Protein AF-0000000078263429 (afdb_homodimer)

Foldseek 3Di:
DDPPPPPPPPPPPPCPVPVDACWDDLDPVDPDTHHDDLQFFAQDPVSVLQHHFQLLAPDPPLPPPDPPPVQPDQQSVLSSVVQQVLCCLLPNDPDDPVNVPCVVPPLDHPHPRYPVVVVSVVVSVVVVVVPPPPDDDDDDPPDPPPPPPPPPPPPPPPPSPNPFPCPPVPDAFTKTFSDKDAFPDDNDPVNDTAQFIKTWIWTAGPPQKPSGIGTAIAGDPVTQAGPLRLWGKHFDKDKDWMWGQDPNNIDIDIDIGTHYIHIDHDPPGQCVCVVVVNDDDDDDHRPDPPPPD/DDPPPPPPPPPPPPCPVPVDQCWDDLDPVDPDTHHDDLQFFAQDPVSVLQHHFQLLAPDPPVPPPDPPPVQPDQQSVLSSVVQQVLCCLLPNDPDDPVNVPCPVPPLDHPHPRYPVVVVSVVVSVVVVVVPPPPDDDDDDPPPPPCPPPPPPPPPPPPPSPNPFPPPPVPDAFTKTFSDKDAFPDDNDPVNDTAQFIKTWIWTAGPPQKPSGIGTAIAGDPVTQAGPLRLWGKHFDKDKDWMWGQDPNNIDIDIDIGTHYIHIDHDPPGQCVCVVVVNDDDDDDHRPDPPPPD

Organism: Caenorhabditis remanei (NCBI:txid31234)

Secondary structure (DSSP, 8-state):
---------------------SEE-SSTTS---EE--TTTEESSHHHHHHH---TT---TTGGG----TT--SHHHHHHHHHHHHHHHHHTSS---GGGGT-----TT----SSHHHHHHHHHHHHHHHGGG-------------------------------B----TT--SEEEEEEEE-TTSB-STT-EEESS-EEEEEEEPPTTEES-EEEEEEE-TT--EEGGGTEEEEEEEEEEEEEEEETTEEEEEEEEEEEEEEEEEETT-TTHHHHHT--EEEEE--SS-----/---------------------SEE-SSTTS---EE--TTTEESSHHHHHHH---TT---TTGGG----TT--SHHHHHHHHHHHHHHHHHTSS---GGGGT-----TT----SSHHHHHHHHHHHHHHHTT--------------------------------B----TT--SEEEEEEEE-TTSB-STT-EEESS-EEEEEEEPPTTEES-EEEEEEE-TT--EEGGGTEEEEEEEEEEEEEEEETTEEEEEEEEEEEEEEEEEETT-TTHHHHHT--EEEEE--SS-----

Solvent-accessible surface area (backbone atoms only — not comparable to full-atom values): 33495 Å² total; per-residue (Å²): 137,84,81,77,77,74,76,73,74,75,71,72,73,71,72,69,69,69,50,63,37,48,47,43,60,54,38,87,84,42,75,37,29,47,26,34,32,51,50,43,35,16,70,42,71,68,50,34,63,73,43,47,63,47,68,66,52,49,49,87,70,66,66,61,62,69,84,54,74,83,46,73,49,67,44,48,46,36,38,46,50,54,47,52,52,50,33,33,70,38,64,80,37,80,77,51,78,74,57,69,68,65,64,62,73,71,81,73,63,68,25,76,73,35,70,72,50,42,53,51,45,54,55,56,53,55,63,60,61,67,62,66,72,69,73,87,77,78,81,80,73,73,82,75,74,77,72,77,70,76,74,72,75,72,75,73,72,74,67,82,69,50,53,61,66,64,76,55,85,84,50,84,49,46,41,35,49,74,49,69,47,56,45,67,38,63,50,40,93,85,44,37,15,38,42,34,25,31,25,25,27,44,28,40,39,52,89,48,35,39,56,21,34,36,54,27,20,28,44,30,82,89,46,45,48,12,52,18,50,59,22,34,43,40,65,37,56,40,70,47,79,34,28,36,48,60,90,83,46,59,40,80,42,67,45,75,42,39,60,32,56,35,52,25,32,40,75,82,30,90,55,38,42,21,47,74,38,68,13,48,76,53,74,42,69,43,68,62,80,72,67,84,118,137,83,81,75,78,75,76,75,74,73,72,73,72,70,71,70,68,68,51,62,37,47,48,44,61,53,38,86,86,44,75,38,28,46,27,34,30,51,51,42,36,16,68,42,72,68,50,33,65,73,43,47,65,47,68,66,51,48,49,85,72,64,65,63,59,70,81,55,73,84,46,74,49,66,42,49,45,36,38,45,50,54,49,52,53,51,32,34,70,39,64,78,36,79,78,51,77,73,58,68,69,65,64,64,74,71,80,73,62,69,26,76,75,36,69,72,49,41,53,51,46,53,56,56,53,56,65,61,62,68,64,66,75,69,73,88,78,77,78,80,74,74,82,70,74,78,72,78,71,75,75,73,76,74,75,74,73,77,67,80,67,49,51,61,65,65,76,53,86,84,51,86,49,46,41,34,49,73,50,70,48,56,45,66,38,62,51,40,93,86,44,37,15,38,42,34,24,30,26,24,26,42,29,40,40,53,89,47,34,39,57,22,33,36,55,25,20,30,45,30,83,90,47,44,48,14,51,18,50,58,25,36,42,40,66,38,57,42,69,45,79,34,28,35,48,59,92,82,45,58,41,79,41,68,44,76,42,39,61,33,55,37,55,25,34,40,74,83,30,90,57,38,41,21,49,74,40,67,13,49,76,53,75,43,71,41,68,60,80,73,68,85,120

pLDDT: mean 70.98, std 24.49, range [23.48, 98.0]

Radius of gyration: 29.65 Å; Cα contacts (8 Å, |Δi|>4): 1049; chains: 2; bounding box: 100×101×80 Å

Structure (mmCIF, N/CA/C/O backbone):
data_AF-0000000078263429-model_v1
#
loop_
_entity.id
_entity.type
_entity.pdbx_description
1 polymer 'Uncharacterized protein'
#
loop_
_atom_site.group_PDB
_atom_site.id
_atom_site.type_symbol
_atom_site.label_atom_id
_atom_site.label_alt_id
_atom_site.label_comp_id
_atom_site.label_asym_id
_atom_site.label_entity_id
_atom_site.label_seq_id
_atom_site.pdbx_PDB_ins_code
_atom_site.Cartn_x
_atom_site.Cartn_y
_atom_site.Cartn_z
_atom_site.occupancy
_atom_site.B_iso_or_equiv
_atom_site.auth_seq_id
_atom_site.auth_comp_id
_atom_site.auth_asym_id
_atom_site.auth_atom_id
_atom_site.pdbx_PDB_model_num
ATOM 1 N N . MET A 1 1 ? -44.812 -52.688 -12.609 1 31.73 1 MET A N 1
ATOM 2 C CA . MET A 1 1 ? -44.25 -51.562 -11.859 1 31.73 1 MET A CA 1
ATOM 3 C C . MET A 1 1 ? -42.719 -51.531 -11.992 1 31.73 1 MET A C 1
ATOM 5 O O . MET A 1 1 ? -42.031 -52.375 -11.453 1 31.73 1 MET A O 1
ATOM 9 N N . LYS A 1 2 ? -42.156 -51.156 -13.195 1 41.81 2 LYS A N 1
ATOM 10 C CA . LYS A 1 2 ? -40.781 -51.094 -13.688 1 41.81 2 LYS A CA 1
ATOM 11 C C . LYS A 1 2 ? -39.969 -50.031 -12.93 1 41.81 2 LYS A C 1
ATOM 13 O O . LYS A 1 2 ? -40.344 -48.875 -12.883 1 41.81 2 LYS A O 1
ATOM 18 N N . PHE A 1 3 ? -39.219 -50.531 -11.883 1 39.03 3 PHE A N 1
ATOM 19 C CA . PHE A 1 3 ? -38.312 -49.75 -11.062 1 39.03 3 PHE A CA 1
ATOM 20 C C . PHE A 1 3 ? -37.188 -49.125 -11.922 1 39.03 3 PHE A C 1
ATOM 22 O O . PHE A 1 3 ? -36.438 -49.844 -12.562 1 39.03 3 PHE A O 1
ATOM 29 N N . ILE A 1 4 ? -37.438 -48.031 -12.531 1 36.62 4 ILE A N 1
ATOM 30 C CA . ILE A 1 4 ? -36.406 -47.25 -13.195 1 36.62 4 ILE A CA 1
ATOM 31 C C . ILE A 1 4 ? -35.344 -46.844 -12.172 1 36.62 4 ILE A C 1
ATOM 33 O O . ILE A 1 4 ? -35.656 -46.094 -11.227 1 36.62 4 ILE A O 1
ATOM 37 N N . PHE A 1 5 ? -34.312 -47.719 -11.992 1 35.38 5 PHE A N 1
ATOM 38 C CA . PHE A 1 5 ? -33.094 -47.375 -11.281 1 35.38 5 PHE A CA 1
ATOM 39 C C . PHE A 1 5 ? -32.438 -46.156 -11.898 1 35.38 5 PHE A C 1
ATOM 41 O O . PHE A 1 5 ? -31.969 -46.188 -13.039 1 35.38 5 PHE A O 1
ATOM 48 N N . ILE A 1 6 ? -32.906 -45.031 -11.586 1 33.25 6 ILE A N 1
ATOM 49 C CA . ILE A 1 6 ? -32.188 -43.812 -11.898 1 33.25 6 ILE A CA 1
ATOM 50 C C . ILE A 1 6 ? -30.797 -43.844 -11.25 1 33.25 6 ILE A C 1
ATOM 52 O O . ILE A 1 6 ? -30.672 -43.875 -10.023 1 33.25 6 ILE A O 1
ATOM 56 N N . LEU A 1 7 ? -29.859 -44.5 -11.922 1 28.28 7 LEU A N 1
ATOM 57 C CA . LEU A 1 7 ? -28.453 -44.344 -11.594 1 28.28 7 LEU A CA 1
ATOM 58 C C . LEU A 1 7 ? -28.062 -42.875 -11.523 1 28.28 7 LEU A C 1
ATOM 60 O O . LEU A 1 7 ? -28.078 -42.188 -12.539 1 28.28 7 LEU A O 1
ATOM 64 N N . VAL A 1 8 ? -28.359 -42.25 -10.445 1 30.09 8 VAL A N 1
ATOM 65 C CA . VAL A 1 8 ? -27.75 -40.938 -10.164 1 30.09 8 VAL A CA 1
ATOM 66 C C . VAL A 1 8 ? -26.234 -41.062 -10.195 1 30.09 8 VAL A C 1
ATOM 68 O O . VAL A 1 8 ? -25.641 -41.75 -9.352 1 30.09 8 VAL A O 1
ATOM 71 N N . LEU A 1 9 ? -25.656 -41.094 -11.328 1 27.08 9 LEU A N 1
ATOM 72 C CA . LEU A 1 9 ? -24.219 -40.875 -11.43 1 27.08 9 LEU A CA 1
ATOM 73 C C . LEU A 1 9 ? -23.812 -39.594 -10.695 1 27.08 9 LEU A C 1
ATOM 75 O O . LEU A 1 9 ? -24.203 -38.5 -11.086 1 27.08 9 LEU A O 1
ATOM 79 N N . PHE A 1 10 ? -23.625 -39.75 -9.414 1 29.55 10 PHE A N 1
ATOM 80 C CA . PHE A 1 10 ? -22.859 -38.75 -8.695 1 29.55 10 PHE A CA 1
ATOM 81 C C . PHE A 1 10 ? -21.5 -38.531 -9.344 1 29.55 10 PHE A C 1
ATOM 83 O O . PHE A 1 10 ? -20.609 -39.375 -9.219 1 29.55 10 PHE A O 1
ATOM 90 N N . GLY A 1 11 ? -21.469 -37.969 -10.492 1 27.34 11 GLY A N 1
ATOM 91 C CA . GLY A 1 11 ? -20.172 -37.469 -10.93 1 27.34 11 GLY A CA 1
ATOM 92 C C . GLY A 1 11 ? -19.422 -36.719 -9.844 1 27.34 11 GLY A C 1
ATOM 93 O O . GLY A 1 11 ? -19.922 -35.75 -9.289 1 27.34 11 GLY A O 1
ATOM 94 N N . HIS A 1 12 ? -18.656 -37.5 -9.141 1 26.88 12 HIS A N 1
ATOM 95 C CA . HIS A 1 12 ? -17.594 -36.906 -8.336 1 26.88 12 HIS A CA 1
ATOM 96 C C . HIS A 1 12 ? -16.859 -35.812 -9.109 1 26.88 12 HIS A C 1
ATOM 98 O O . HIS A 1 12 ? -16.219 -36.094 -10.133 1 26.88 12 HIS A O 1
ATOM 104 N N . ILE A 1 13 ? -17.516 -34.75 -9.273 1 28.78 13 ILE A N 1
ATOM 105 C CA . ILE A 1 13 ? -16.625 -33.625 -9.578 1 28.78 13 ILE A CA 1
ATOM 106 C C . ILE A 1 13 ? -15.406 -33.688 -8.648 1 28.78 13 ILE A C 1
ATOM 108 O O . ILE A 1 13 ? -15.539 -33.5 -7.434 1 28.78 13 ILE A O 1
ATOM 112 N N . ASN A 1 14 ? -14.531 -34.625 -8.906 1 25.92 14 ASN A N 1
ATOM 113 C CA . ASN A 1 14 ? -13.188 -34.5 -8.344 1 25.92 14 ASN A CA 1
ATOM 114 C C . ASN A 1 14 ? -12.719 -33.031 -8.312 1 25.92 14 ASN A C 1
ATOM 116 O O . ASN A 1 14 ? -12.594 -32.406 -9.359 1 25.92 14 ASN A O 1
ATOM 120 N N . PHE A 1 15 ? -13.258 -32.375 -7.398 1 26.84 15 PHE A N 1
ATOM 121 C CA . PHE A 1 15 ? -12.484 -31.203 -7.004 1 26.84 15 PHE A CA 1
ATOM 122 C C . PHE A 1 15 ? -11 -31.547 -6.906 1 26.84 15 PHE A C 1
ATOM 124 O O . PHE A 1 15 ? -10.547 -32.062 -5.887 1 26.84 15 PHE A O 1
ATOM 131 N N . SER A 1 16 ? -10.469 -32.25 -7.836 1 31.38 16 SER A N 1
ATOM 132 C CA . SER A 1 16 ? -9.008 -32.156 -7.781 1 31.38 16 SER A CA 1
ATOM 133 C C . SER A 1 16 ? -8.562 -30.734 -7.43 1 31.38 16 SER A C 1
ATOM 135 O O . SER A 1 16 ? -8.742 -29.812 -8.219 1 31.38 16 SER A O 1
ATOM 137 N N . GLY A 1 17 ? -8.766 -30.344 -6.293 1 31.81 17 GLY A N 1
ATOM 138 C CA . GLY A 1 17 ? -8.266 -29.109 -5.699 1 31.81 17 GLY A CA 1
ATOM 139 C C . GLY A 1 17 ? -6.895 -28.703 -6.211 1 31.81 17 GLY A C 1
ATOM 140 O O . GLY A 1 17 ? -5.879 -28.984 -5.57 1 31.81 17 GLY A O 1
ATOM 141 N N . SER A 1 18 ? -6.488 -29.031 -7.344 1 35.44 18 SER A N 1
ATOM 142 C CA . SER A 1 18 ? -5.285 -28.391 -7.863 1 35.44 18 SER A CA 1
ATOM 143 C C . SER A 1 18 ? -5.211 -26.922 -7.422 1 35.44 18 SER A C 1
ATOM 145 O O . SER A 1 18 ? -6.02 -26.109 -7.852 1 35.44 18 SER A O 1
ATOM 147 N N . GLN A 1 19 ? -5.055 -26.672 -6.191 1 40.69 19 GLN A N 1
ATOM 148 C CA . GLN A 1 19 ? -4.918 -25.344 -5.625 1 40.69 19 GLN A CA 1
ATOM 149 C C . GLN A 1 19 ? -3.947 -24.5 -6.441 1 40.69 19 GLN A C 1
ATOM 151 O O . GLN A 1 19 ? -2.754 -24.797 -6.5 1 40.69 19 GLN A O 1
ATOM 156 N N . THR A 1 20 ? -4.254 -24.094 -7.656 1 47.69 20 THR A N 1
ATOM 157 C CA . THR A 1 20 ? -3.703 -23.297 -8.75 1 47.69 20 THR A CA 1
ATOM 158 C C . THR A 1 20 ? -3.092 -22 -8.227 1 47.69 20 THR A C 1
ATOM 160 O O . THR A 1 20 ? -3.48 -21.516 -7.168 1 47.69 20 THR A O 1
ATOM 163 N N . CYS A 1 21 ? -1.821 -21.875 -8.523 1 60.69 21 CYS A N 1
ATOM 164 C CA . CYS A 1 21 ? -1.066 -20.656 -8.266 1 60.69 21 CYS A CA 1
ATOM 165 C C . CYS A 1 21 ? -1.928 -19.422 -8.508 1 60.69 21 CYS A C 1
ATOM 167 O O . CYS A 1 21 ? -2.752 -19.391 -9.422 1 60.69 21 CYS A O 1
ATOM 169 N N . GLN A 1 22 ? -2.039 -18.594 -7.43 1 65.94 22 GLN A N 1
ATOM 170 C CA . GLN A 1 22 ? -2.66 -17.297 -7.668 1 65.94 22 GLN A CA 1
ATOM 171 C C . GLN A 1 22 ? -1.969 -16.562 -8.812 1 65.94 22 GLN A C 1
ATOM 173 O O . GLN A 1 22 ? -1.09 -15.727 -8.578 1 65.94 22 GLN A O 1
ATOM 178 N N . CYS A 1 23 ? -2.127 -17.094 -9.977 1 72.62 23 CYS A N 1
ATOM 179 C CA . CYS A 1 23 ? -1.541 -16.516 -11.172 1 72.62 23 CYS A CA 1
ATOM 180 C C . CYS A 1 23 ? -2.543 -16.5 -12.32 1 72.62 23 CYS A C 1
ATOM 182 O O . CYS A 1 23 ? -3.521 -17.25 -12.305 1 72.62 23 CYS A O 1
ATOM 184 N N . ILE A 1 24 ? -2.381 -15.453 -13.102 1 69.06 24 ILE A N 1
ATOM 185 C CA . ILE A 1 24 ? -3.189 -15.352 -14.312 1 69.06 24 ILE A CA 1
ATOM 186 C C . ILE A 1 24 ? -2.332 -15.68 -15.531 1 69.06 24 ILE A C 1
ATOM 188 O O . ILE A 1 24 ? -1.169 -15.273 -15.609 1 69.06 24 ILE A O 1
ATOM 192 N N . GLN A 1 25 ? -2.885 -16.531 -16.344 1 64.88 25 GLN A N 1
ATOM 193 C CA . GLN A 1 25 ? -2.184 -16.844 -17.578 1 64.88 25 GLN A CA 1
ATOM 194 C C . GLN A 1 25 ? -2.613 -15.914 -18.703 1 64.88 25 GLN A C 1
ATOM 196 O O . GLN A 1 25 ? -3.736 -16 -19.203 1 64.88 25 GLN A O 1
ATOM 201 N N . PRO A 1 26 ? -1.778 -14.805 -18.969 1 56.28 26 PRO A N 1
ATOM 202 C CA . PRO A 1 26 ? -2.201 -13.883 -20.016 1 56.28 26 PRO A CA 1
ATOM 203 C C . PRO A 1 26 ? -2.42 -14.578 -21.359 1 56.28 26 PRO A C 1
ATOM 205 O O . PRO A 1 26 ? -3.389 -14.281 -22.062 1 56.28 26 PRO A O 1
ATOM 208 N N . ASP A 1 27 ? -1.404 -15.336 -21.797 1 55.38 27 ASP A N 1
ATOM 209 C CA . ASP A 1 27 ? -1.542 -16.109 -23.016 1 55.38 27 ASP A CA 1
ATOM 210 C C . ASP A 1 27 ? -1.496 -17.609 -22.734 1 55.38 27 ASP A C 1
ATOM 212 O O . ASP A 1 27 ? -0.5 -18.109 -22.203 1 55.38 27 ASP A O 1
ATOM 216 N N . PRO A 1 28 ? -2.736 -18.203 -22.859 1 52.91 28 PRO A N 1
ATOM 217 C CA . PRO A 1 28 ? -2.756 -19.656 -22.609 1 52.91 28 PRO A CA 1
ATOM 218 C C . PRO A 1 28 ? -1.583 -20.375 -23.25 1 52.91 28 PRO A C 1
ATOM 220 O O . PRO A 1 28 ? -1.162 -21.438 -22.781 1 52.91 28 PRO A O 1
ATOM 223 N N . SER A 1 29 ? -1.229 -19.766 -24.344 1 51.59 29 SER A N 1
ATOM 224 C CA . SER A 1 29 ? -0.158 -20.438 -25.078 1 51.59 29 SER A CA 1
ATOM 225 C C . SER A 1 29 ? 1.203 -20.141 -24.453 1 51.59 29 SER A C 1
ATOM 227 O O . SER A 1 29 ? 2.164 -20.891 -24.656 1 51.59 29 SER A O 1
ATOM 229 N N . ALA A 1 30 ? 1.147 -18.969 -23.766 1 52.75 30 ALA A N 1
ATOM 230 C CA . ALA A 1 30 ? 2.449 -18.562 -23.25 1 52.75 30 ALA A CA 1
ATOM 231 C C . ALA A 1 30 ? 2.639 -19.031 -21.812 1 52.75 30 ALA A C 1
ATOM 233 O O . ALA A 1 30 ? 1.669 -19.141 -21.062 1 52.75 30 ALA A O 1
ATOM 234 N N . PHE A 1 31 ? 3.582 -19.766 -21.547 1 50.19 31 PHE A N 1
ATOM 235 C CA . PHE A 1 31 ? 3.941 -20.328 -20.25 1 50.19 31 PHE A CA 1
ATOM 236 C C . PHE A 1 31 ? 4.16 -19.234 -19.219 1 50.19 31 PHE A C 1
ATOM 238 O O . PHE A 1 31 ? 4.57 -19.5 -18.094 1 50.19 31 PHE A O 1
ATOM 245 N N . ASN A 1 32 ? 3.705 -17.953 -19.719 1 60.03 32 ASN A N 1
ATOM 246 C CA . ASN A 1 32 ? 4.031 -16.906 -18.75 1 60.03 32 ASN A CA 1
ATOM 247 C C . ASN A 1 32 ? 2.848 -16.609 -17.828 1 60.03 32 ASN A C 1
ATOM 249 O O . ASN A 1 32 ? 1.713 -16.484 -18.297 1 60.03 32 ASN A O 1
ATOM 253 N N . CYS A 1 33 ? 3.025 -16.953 -16.531 1 71.5 33 CYS A N 1
ATOM 254 C CA . CYS A 1 33 ? 1.982 -16.641 -15.562 1 71.5 33 CYS A CA 1
ATOM 255 C C . CYS A 1 33 ? 2.291 -15.344 -14.828 1 71.5 33 CYS A C 1
ATOM 257 O O . CYS A 1 33 ? 3.457 -15.031 -14.578 1 71.5 33 CYS A O 1
ATOM 259 N N . LEU A 1 34 ? 1.211 -14.586 -14.773 1 78.38 34 LEU A N 1
ATOM 260 C CA . LEU A 1 34 ? 1.306 -13.344 -14.008 1 78.38 34 LEU A CA 1
ATOM 261 C C . LEU A 1 34 ? 0.827 -13.547 -12.578 1 78.38 34 LEU A C 1
ATOM 263 O O . LEU A 1 34 ? -0.367 -13.75 -12.344 1 78.38 34 LEU A O 1
ATOM 267 N N . GLY A 1 35 ? 1.809 -13.602 -11.742 1 82.5 35 GLY A N 1
ATOM 268 C CA . GLY A 1 35 ? 1.459 -13.742 -10.336 1 82.5 35 GLY A CA 1
ATOM 269 C C . GLY A 1 35 ? 0.876 -12.477 -9.734 1 82.5 35 GLY A C 1
ATOM 270 O O . GLY A 1 35 ? 1.1 -11.375 -10.25 1 82.5 35 GLY A O 1
ATOM 271 N N . TYR A 1 36 ? 0.021 -12.68 -8.734 1 88 36 TYR A N 1
ATOM 272 C CA . TYR A 1 36 ? -0.507 -11.539 -8 1 88 36 TYR A CA 1
ATOM 273 C C . TYR A 1 36 ? -0.589 -11.844 -6.508 1 88 36 TYR A C 1
ATOM 275 O O . TYR A 1 36 ? -0.546 -13.008 -6.102 1 88 36 TYR A O 1
ATOM 283 N N . ASP A 1 37 ? -0.573 -10.781 -5.719 1 90.19 37 ASP A N 1
ATOM 284 C CA . ASP A 1 37 ? -0.702 -10.883 -4.27 1 90.19 37 ASP A CA 1
ATOM 285 C C . ASP A 1 37 ? -2.152 -11.133 -3.863 1 90.19 37 ASP A C 1
ATOM 287 O O . ASP A 1 37 ? -3.006 -10.258 -4.016 1 90.19 37 ASP A O 1
ATOM 291 N N . SER A 1 38 ? -2.371 -12.234 -3.211 1 89.06 38 SER A N 1
ATOM 292 C CA . SER A 1 38 ? -3.73 -12.648 -2.879 1 89.06 38 SER A CA 1
ATOM 293 C C . SER A 1 38 ? -4.352 -11.719 -1.844 1 89.06 38 SER A C 1
ATOM 295 O O . SER A 1 38 ? -5.57 -11.719 -1.656 1 89.06 38 SER A O 1
ATOM 297 N N . LYS A 1 39 ? -3.555 -10.984 -1.2 1 92.25 39 LYS A N 1
ATOM 298 C CA . LYS A 1 39 ? -4.098 -10.055 -0.214 1 92.25 39 LYS A CA 1
ATOM 299 C C . LYS A 1 39 ? -4.633 -8.789 -0.884 1 92.25 39 LYS A C 1
ATOM 301 O O . LYS A 1 39 ? -5.395 -8.031 -0.278 1 92.25 39 LYS A O 1
ATOM 306 N N . LEU A 1 40 ? -4.203 -8.578 -2.139 1 95.38 40 LEU A N 1
ATOM 307 C CA . LEU A 1 40 ? -4.531 -7.316 -2.791 1 95.38 40 LEU A CA 1
ATOM 308 C C . LEU A 1 40 ? -5.332 -7.559 -4.066 1 95.38 40 LEU A C 1
ATOM 310 O O . LEU A 1 40 ? -5.977 -6.641 -4.582 1 95.38 40 LEU A O 1
ATOM 314 N N . GLN A 1 41 ? -5.164 -8.766 -4.605 1 94.31 41 GLN A N 1
ATOM 315 C CA . GLN A 1 41 ? -5.852 -9.102 -5.844 1 94.31 41 GLN A CA 1
ATOM 316 C C . GLN A 1 41 ? -6.477 -10.492 -5.762 1 94.31 41 GLN A C 1
ATOM 318 O O . GLN A 1 41 ? -5.98 -11.359 -5.043 1 94.31 41 GLN A O 1
ATOM 323 N N . ALA A 1 42 ? -7.637 -10.609 -6.461 1 93 42 ALA A N 1
ATOM 324 C CA . ALA A 1 42 ? -8.32 -11.906 -6.523 1 93 42 ALA A CA 1
ATOM 325 C C . ALA A 1 42 ? -9.023 -12.086 -7.859 1 93 42 ALA A C 1
ATOM 327 O O . ALA A 1 42 ? -9.625 -11.148 -8.391 1 93 42 ALA A O 1
ATOM 328 N N . ASP A 1 43 ? -8.977 -13.32 -8.352 1 91.94 43 ASP A N 1
ATOM 329 C CA . ASP A 1 43 ? -9.578 -13.602 -9.648 1 91.94 43 ASP A CA 1
ATOM 330 C C . ASP A 1 43 ? -11.086 -13.789 -9.523 1 91.94 43 ASP A C 1
ATOM 332 O O . ASP A 1 43 ? -11.836 -13.508 -10.461 1 91.94 43 ASP A O 1
ATOM 336 N N . THR A 1 44 ? -11.492 -14.281 -8.391 1 92 44 THR A N 1
ATOM 337 C CA . THR A 1 44 ? -12.906 -14.516 -8.141 1 92 44 THR A CA 1
ATOM 338 C C . THR A 1 44 ? -13.336 -13.883 -6.82 1 92 44 THR A C 1
ATOM 340 O O . THR A 1 44 ? -12.5 -13.586 -5.965 1 92 44 THR A O 1
ATOM 343 N N . ILE A 1 45 ? -14.648 -13.766 -6.719 1 93.5 45 ILE A N 1
ATOM 344 C CA . ILE A 1 45 ? -15.188 -13.164 -5.504 1 93.5 45 ILE A CA 1
ATOM 345 C C . ILE A 1 45 ? -14.93 -14.086 -4.312 1 93.5 45 ILE A C 1
ATOM 347 O O . ILE A 1 45 ? -14.664 -13.617 -3.203 1 93.5 45 ILE A O 1
ATOM 351 N N . ASP A 1 46 ? -14.984 -15.406 -4.512 1 90.75 46 ASP A N 1
ATOM 352 C CA . ASP A 1 46 ? -14.727 -16.359 -3.438 1 90.75 46 ASP A CA 1
ATOM 353 C C . ASP A 1 46 ? -13.273 -16.281 -2.965 1 90.75 46 ASP A C 1
ATOM 355 O O . ASP A 1 46 ? -13 -16.359 -1.765 1 90.75 46 ASP A O 1
ATOM 359 N N . GLU A 1 47 ? -12.383 -16.094 -3.918 1 90.12 47 GLU A N 1
ATOM 360 C CA . GLU A 1 47 ? -10.984 -15.891 -3.543 1 90.12 47 GLU A CA 1
ATOM 361 C C . GLU A 1 47 ? -10.812 -14.617 -2.729 1 90.12 47 GLU A C 1
ATOM 363 O O . GLU A 1 47 ? -10.062 -14.594 -1.746 1 90.12 47 GLU A O 1
ATOM 368 N N . ALA A 1 48 ? -11.477 -13.594 -3.139 1 94.06 48 ALA A N 1
ATOM 369 C CA . ALA A 1 48 ? -11.406 -12.32 -2.424 1 94.06 48 ALA A CA 1
ATOM 370 C C . ALA A 1 48 ? -11.922 -12.461 -0.995 1 94.06 48 ALA A C 1
ATOM 372 O O . ALA A 1 48 ? -11.281 -12.008 -0.046 1 94.06 48 ALA A O 1
ATOM 373 N N . ILE A 1 49 ? -13 -13.125 -0.855 1 93.56 49 ILE A N 1
ATOM 374 C CA . ILE A 1 49 ? -13.602 -13.32 0.457 1 93.56 49 ILE A CA 1
ATOM 375 C C . ILE A 1 49 ? -12.648 -14.109 1.351 1 93.56 49 ILE A C 1
ATOM 377 O O . ILE A 1 49 ? -12.523 -13.82 2.543 1 93.56 49 ILE A O 1
ATOM 381 N N . ALA A 1 50 ? -11.953 -14.961 0.747 1 88.69 50 ALA A N 1
ATOM 382 C CA . ALA A 1 50 ? -11.094 -15.852 1.511 1 88.69 50 ALA A CA 1
ATOM 383 C C . ALA A 1 50 ? -9.789 -15.156 1.903 1 88.69 50 ALA A C 1
ATOM 385 O O . ALA A 1 50 ? -9.203 -15.469 2.939 1 88.69 50 ALA A O 1
ATOM 386 N N . SER A 1 51 ? -9.414 -14.141 1.141 1 89.56 51 SER A N 1
ATOM 387 C CA . SER A 1 51 ? -8.016 -13.773 1.312 1 89.56 51 SER A CA 1
ATOM 388 C C . SER A 1 51 ? -7.871 -12.289 1.645 1 89.56 51 SER A C 1
ATOM 390 O O . SER A 1 51 ? -6.895 -11.883 2.277 1 89.56 51 SER A O 1
ATOM 392 N N . PHE A 1 52 ? -8.789 -11.383 1.274 1 92.94 52 PHE A N 1
ATOM 393 C CA . PHE A 1 52 ? -8.617 -9.945 1.449 1 92.94 52 PHE A CA 1
ATOM 394 C C . PHE A 1 52 ? -8.656 -9.57 2.926 1 92.94 52 PHE A C 1
ATOM 396 O O . PHE A 1 52 ? -9.625 -9.867 3.625 1 92.94 52 PHE A O 1
ATOM 403 N N . PRO A 1 53 ? -7.629 -8.992 3.359 1 92.75 53 PRO A N 1
ATOM 404 C CA . PRO A 1 53 ? -7.723 -8.398 4.691 1 92.75 53 PRO A CA 1
ATOM 405 C C . PRO A 1 53 ? -8.414 -7.035 4.68 1 92.75 53 PRO A C 1
ATOM 407 O O . PRO A 1 53 ? -8.594 -6.441 3.613 1 92.75 53 PRO A O 1
ATOM 410 N N . ASP A 1 54 ? -8.906 -6.672 5.852 1 92.62 54 ASP A N 1
ATOM 411 C CA . ASP A 1 54 ? -9.359 -5.297 6.031 1 92.62 54 ASP A CA 1
ATOM 412 C C . ASP A 1 54 ? -8.188 -4.324 6.039 1 92.62 54 ASP A C 1
ATOM 414 O O . ASP A 1 54 ? -7.438 -4.258 7.02 1 92.62 54 ASP A O 1
ATOM 418 N N . LEU A 1 55 ? -8.07 -3.543 4.984 1 92.12 55 LEU A N 1
ATOM 419 C CA . LEU A 1 55 ? -6.91 -2.674 4.832 1 92.12 55 LEU A CA 1
ATOM 420 C C . LEU A 1 55 ? -7.008 -1.466 5.758 1 92.12 55 LEU A C 1
ATOM 422 O O . LEU A 1 55 ? -6.023 -0.746 5.949 1 92.12 55 LEU A O 1
ATOM 426 N N . SER A 1 56 ? -8.156 -1.3 6.336 1 87.81 56 SER A N 1
ATOM 427 C CA . SER A 1 56 ? -8.328 -0.163 7.234 1 87.81 56 SER A CA 1
ATOM 428 C C . SER A 1 56 ? -7.758 -0.465 8.617 1 87.81 56 SER A C 1
ATOM 430 O O . SER A 1 56 ? -7.598 0.439 9.438 1 87.81 56 SER A O 1
ATOM 432 N N . MET A 1 57 ? -7.48 -1.761 8.781 1 83.56 57 MET A N 1
ATOM 433 C CA . MET A 1 57 ? -6.938 -2.162 10.07 1 83.56 57 MET A CA 1
ATOM 434 C C . MET A 1 57 ? -5.422 -2.33 10 1 83.56 57 MET A C 1
ATOM 436 O O . MET A 1 57 ? -4.914 -3.041 9.133 1 83.56 57 MET A O 1
ATOM 440 N N . ASN A 1 58 ? -4.742 -1.414 10.586 1 72.25 58 ASN A N 1
ATOM 441 C CA . ASN A 1 58 ? -3.285 -1.478 10.609 1 72.25 58 ASN A CA 1
ATOM 442 C C . ASN A 1 58 ? -2.775 -2.236 11.828 1 72.25 58 ASN A C 1
ATOM 444 O O . ASN A 1 58 ? -2.24 -1.632 12.766 1 72.25 58 ASN A O 1
ATOM 448 N N . ASP A 1 59 ? -3.186 -3.424 11.906 1 60.78 59 ASP A N 1
ATOM 449 C CA . ASP A 1 59 ? -2.686 -4.227 13.023 1 60.78 59 ASP A CA 1
ATOM 450 C C . ASP A 1 59 ? -1.658 -5.25 12.539 1 60.78 59 ASP A C 1
ATOM 452 O O . ASP A 1 59 ? -2.008 -6.219 11.867 1 60.78 59 ASP A O 1
ATOM 456 N N . PRO A 1 60 ? -0.519 -4.895 12.781 1 57.66 60 PRO A N 1
ATOM 457 C CA . PRO A 1 60 ? 0.525 -5.828 12.352 1 57.66 60 PRO A CA 1
ATOM 458 C C . PRO A 1 60 ? 0.316 -7.238 12.898 1 57.66 60 PRO A C 1
ATOM 460 O O . PRO A 1 60 ? 0.807 -8.211 12.312 1 57.66 60 PRO A O 1
ATOM 463 N N . ASN A 1 61 ? -0.328 -7.262 14.055 1 54.03 61 ASN A N 1
ATOM 464 C CA . ASN A 1 61 ? -0.503 -8.547 14.719 1 54.03 61 ASN A CA 1
ATOM 465 C C . ASN A 1 61 ? -1.734 -9.281 14.203 1 54.03 61 ASN A C 1
ATOM 467 O O . ASN A 1 61 ? -1.941 -10.453 14.523 1 54.03 61 ASN A O 1
ATOM 471 N N . ALA A 1 62 ? -2.66 -8.625 13.656 1 50.94 62 ALA A N 1
ATOM 472 C CA . ALA A 1 62 ? -3.949 -9.219 13.305 1 50.94 62 ALA A CA 1
ATOM 473 C C . ALA A 1 62 ? -3.773 -10.414 12.375 1 50.94 62 ALA A C 1
ATOM 475 O O . ALA A 1 62 ? -4.527 -11.383 12.445 1 50.94 62 ALA A O 1
ATOM 476 N N . ASP A 1 63 ? -2.982 -10.281 11.297 1 49.84 63 ASP A N 1
ATOM 477 C CA . ASP A 1 63 ? -3.031 -11.273 10.234 1 49.84 63 ASP A CA 1
ATOM 478 C C . ASP A 1 63 ? -2.219 -12.516 10.602 1 49.84 63 ASP A C 1
ATOM 480 O O . ASP A 1 63 ? -1.926 -13.352 9.742 1 49.84 63 ASP A O 1
ATOM 484 N N . GLN A 1 64 ? -1.731 -12.492 11.836 1 45.88 64 GLN A N 1
ATOM 485 C CA . GLN A 1 64 ? -0.956 -13.688 12.156 1 45.88 64 GLN A CA 1
ATOM 486 C C . GLN A 1 64 ? -1.855 -14.922 12.258 1 45.88 64 GLN A C 1
ATOM 488 O O . GLN A 1 64 ? -1.442 -15.953 12.781 1 45.88 64 GLN A O 1
ATOM 493 N N . THR A 1 65 ? -3.055 -14.68 11.922 1 44.16 65 THR A N 1
ATOM 494 C CA . THR A 1 65 ? -3.818 -15.906 12.125 1 44.16 65 THR A CA 1
ATOM 495 C C . THR A 1 65 ? -3.318 -17.016 11.203 1 44.16 65 THR A C 1
ATOM 497 O O . THR A 1 65 ? -3.02 -16.766 10.031 1 44.16 65 THR A O 1
ATOM 500 N N . GLN A 1 66 ? -2.969 -18.109 11.781 1 48.28 66 GLN A N 1
ATOM 501 C CA . GLN A 1 66 ? -2.654 -19.422 11.227 1 48.28 66 GLN A CA 1
ATOM 502 C C . GLN A 1 66 ? -3.488 -19.703 9.977 1 48.28 66 GLN A C 1
ATOM 504 O O . GLN A 1 66 ? -4.652 -19.312 9.898 1 48.28 66 GLN A O 1
ATOM 509 N N . SER A 1 67 ? -2.723 -19.938 8.914 1 52.56 67 SER A N 1
ATOM 510 C CA . SER A 1 67 ? -3.229 -20.406 7.629 1 52.56 67 SER A CA 1
ATOM 511 C C . SER A 1 67 ? -4.375 -21.391 7.809 1 52.56 67 SER A C 1
ATOM 513 O O . SER A 1 67 ? -4.156 -22.547 8.211 1 52.56 67 SER A O 1
ATOM 515 N N . ASP A 1 68 ? -5.484 -20.953 8.445 1 61.22 68 ASP A N 1
ATOM 516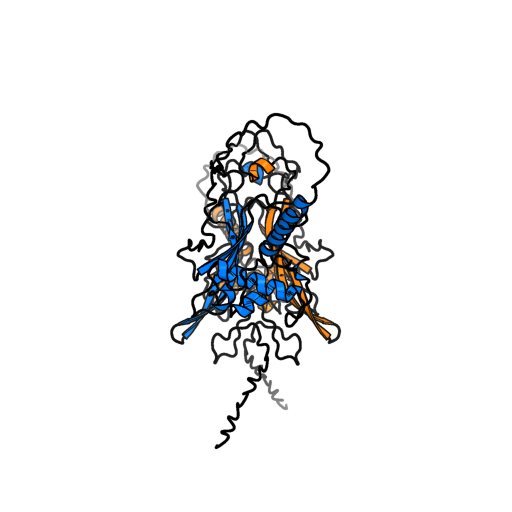 C CA . ASP A 1 68 ? -6.66 -21.812 8.43 1 61.22 68 ASP A CA 1
ATOM 517 C C . ASP A 1 68 ? -6.961 -22.297 7.016 1 61.22 68 ASP A C 1
ATOM 519 O O . ASP A 1 68 ? -7.859 -21.781 6.352 1 61.22 68 ASP A O 1
ATOM 523 N N . VAL A 1 69 ? -5.969 -23.188 6.691 1 60.91 69 VAL A N 1
ATOM 524 C CA . VAL A 1 69 ? -6.164 -23.812 5.391 1 60.91 69 VAL A CA 1
ATOM 525 C C . VAL A 1 69 ? -7.559 -24.438 5.32 1 60.91 69 VAL A C 1
ATOM 527 O O . VAL A 1 69 ? -7.953 -25.203 6.203 1 60.91 69 VAL A O 1
ATOM 530 N N . GLY A 1 70 ? -8.359 -24 4.559 1 71.25 70 GLY A N 1
ATOM 531 C CA . GLY A 1 70 ? -9.688 -24.547 4.336 1 71.25 70 GLY A CA 1
ATOM 532 C C . GLY A 1 70 ? -10.758 -23.875 5.18 1 71.25 70 GLY A C 1
ATOM 533 O O . GLY A 1 70 ? -11.938 -24.219 5.098 1 71.25 70 GLY A O 1
ATOM 534 N N . CYS A 1 71 ? -10.422 -22.938 6.012 1 83.88 71 CYS A N 1
ATOM 535 C CA . CYS A 1 71 ? -11.344 -22.156 6.832 1 83.88 71 CYS A CA 1
ATOM 536 C C . CYS A 1 71 ? -12.219 -23.078 7.688 1 83.88 71 CYS A C 1
ATOM 538 O O . CYS A 1 71 ? -13.445 -23.016 7.625 1 83.88 71 CYS A O 1
ATOM 540 N N . VAL A 1 72 ? -11.555 -23.875 8.578 1 84.12 72 VAL A N 1
ATOM 541 C CA . VAL A 1 72 ? -12.242 -24.875 9.391 1 84.12 72 VAL A CA 1
ATOM 542 C C . VAL A 1 72 ? -12.625 -24.281 10.742 1 84.12 72 VAL A C 1
ATOM 544 O O . VAL A 1 72 ? -13.609 -24.703 11.359 1 84.12 72 VAL A O 1
ATOM 547 N N . SER A 1 73 ? -11.938 -23.312 11.188 1 87.38 73 SER A N 1
ATOM 548 C CA . SER A 1 73 ? -12.234 -22.688 12.469 1 87.38 73 SER A CA 1
ATOM 549 C C . SER A 1 73 ? -13.555 -21.922 12.414 1 87.38 73 SER A C 1
ATOM 551 O O . SER A 1 73 ? -13.961 -21.438 11.352 1 87.38 73 SER A O 1
ATOM 553 N N . GLN A 1 74 ? -14.188 -21.906 13.516 1 88.69 74 GLN A N 1
ATOM 554 C CA . GLN A 1 74 ? -15.438 -21.156 13.617 1 88.69 74 GLN A CA 1
ATOM 555 C C . GLN A 1 74 ? -15.227 -19.688 13.297 1 88.69 74 GLN A C 1
ATOM 557 O O . GLN A 1 74 ? -16.062 -19.062 12.633 1 88.69 74 GLN A O 1
ATOM 562 N N . GLN A 1 75 ? -14.203 -19.125 13.758 1 89.69 75 GLN A N 1
ATOM 563 C CA . GLN A 1 75 ? -13.93 -17.703 13.492 1 89.69 75 GLN A CA 1
ATOM 564 C C . GLN A 1 75 ? -13.82 -17.438 11.992 1 89.69 75 GLN A C 1
ATOM 566 O O . GLN A 1 75 ? -14.367 -16.453 11.5 1 89.69 75 GLN A O 1
ATOM 571 N N . CYS A 1 76 ? -13.102 -18.359 11.391 1 89.19 76 CYS A N 1
ATOM 572 C CA . CYS A 1 76 ? -12.953 -18.188 9.953 1 89.19 76 CYS A CA 1
ATOM 573 C C . CYS A 1 76 ? -14.305 -18.266 9.25 1 89.19 76 CYS A C 1
ATOM 575 O O . CYS A 1 76 ? -14.594 -17.438 8.375 1 89.19 76 CYS A O 1
ATOM 577 N N . GLN A 1 77 ? -15.094 -19.141 9.625 1 91.25 77 GLN A N 1
ATOM 578 C CA . GLN A 1 77 ? -16.406 -19.312 9.016 1 91.25 77 GLN A CA 1
ATOM 579 C C . GLN A 1 77 ? -17.297 -18.094 9.289 1 91.25 77 GLN A C 1
ATOM 581 O O . GLN A 1 77 ? -18.016 -17.625 8.398 1 91.25 77 GLN A O 1
ATOM 586 N N . ASP A 1 78 ? -17.219 -17.656 10.5 1 91.69 78 ASP A N 1
ATOM 587 C CA . ASP A 1 78 ? -18 -16.484 10.859 1 91.69 78 ASP A CA 1
ATOM 588 C C . ASP A 1 78 ? -17.562 -15.266 10.047 1 91.69 78 ASP A C 1
ATOM 590 O O . ASP A 1 78 ? -18.391 -14.477 9.594 1 91.69 78 ASP A O 1
ATOM 594 N N . CYS A 1 79 ? -16.312 -15.141 9.867 1 93.31 79 CYS A N 1
ATOM 595 C CA . CYS A 1 79 ? -15.797 -14 9.117 1 93.31 79 CYS A CA 1
ATOM 596 C C . CYS A 1 79 ? -16.25 -14.07 7.66 1 93.31 79 CYS A C 1
ATOM 598 O O . CYS A 1 79 ? -16.594 -13.039 7.066 1 93.31 79 CYS A O 1
ATOM 600 N N . ARG A 1 80 ? -16.266 -15.227 7.07 1 93.5 80 ARG A N 1
ATOM 601 C CA . ARG A 1 80 ? -16.734 -15.367 5.691 1 93.5 80 ARG A CA 1
ATOM 602 C C . ARG A 1 80 ? -18.203 -15.031 5.574 1 93.5 80 ARG A C 1
ATOM 604 O O . ARG A 1 80 ? -18.625 -14.391 4.609 1 93.5 80 ARG A O 1
ATOM 611 N N . LYS A 1 81 ? -18.906 -15.43 6.562 1 92.38 81 LYS A N 1
ATOM 612 C CA . LYS A 1 81 ? -20.328 -15.117 6.582 1 92.38 81 LYS A CA 1
ATOM 613 C C . LYS A 1 81 ? -20.562 -13.609 6.695 1 92.38 81 LYS A C 1
ATOM 615 O O . LYS A 1 81 ? -21.375 -13.047 5.961 1 92.38 81 LYS A O 1
ATOM 620 N N . ASP A 1 82 ? -19.891 -13.016 7.621 1 93.62 82 ASP A N 1
ATOM 621 C CA . ASP A 1 82 ? -20.016 -11.57 7.801 1 93.62 82 ASP A CA 1
ATOM 622 C C . ASP A 1 82 ? -19.656 -10.82 6.523 1 93.62 82 ASP A C 1
ATOM 624 O O . ASP A 1 82 ? -20.328 -9.859 6.152 1 93.62 82 ASP A O 1
ATOM 628 N N . MET A 1 83 ? -18.625 -11.281 5.887 1 94.88 83 MET A N 1
ATOM 629 C CA . MET A 1 83 ? -18.188 -10.617 4.664 1 94.88 83 MET A CA 1
ATOM 630 C C . MET A 1 83 ? -19.219 -10.781 3.559 1 94.88 83 MET A C 1
ATOM 632 O O . MET A 1 83 ? -19.531 -9.82 2.846 1 94.88 83 MET A O 1
ATOM 636 N N . ARG A 1 84 ? -19.766 -11.914 3.4 1 94.5 84 ARG A N 1
ATOM 637 C CA . ARG A 1 84 ? -20.781 -12.133 2.375 1 94.5 84 ARG A CA 1
ATOM 638 C C . ARG A 1 84 ? -21.984 -11.227 2.598 1 94.5 84 ARG A C 1
ATOM 640 O O . ARG A 1 84 ? -22.5 -10.633 1.65 1 94.5 84 ARG A O 1
ATOM 647 N N . LYS A 1 85 ? -22.344 -11.109 3.842 1 92.69 85 LYS A N 1
ATOM 648 C CA . LYS A 1 85 ? -23.469 -10.227 4.176 1 92.69 85 LYS A CA 1
ATOM 649 C C . LYS A 1 85 ? -23.141 -8.773 3.82 1 92.69 85 LYS A C 1
ATOM 651 O O . LYS A 1 85 ? -23.984 -8.062 3.271 1 92.69 85 LYS A O 1
ATOM 656 N N . GLN A 1 86 ? -21.984 -8.422 4.203 1 94.81 86 GLN A N 1
ATOM 657 C CA . GLN A 1 86 ? -21.562 -7.055 3.91 1 94.81 86 GLN A CA 1
ATOM 658 C C . GLN A 1 86 ? -21.516 -6.801 2.406 1 94.81 86 GLN A C 1
ATOM 660 O O . GLN A 1 86 ? -21.922 -5.738 1.94 1 94.81 86 GLN A O 1
ATOM 665 N N . LEU A 1 87 ? -21.047 -7.781 1.612 1 96.19 87 LEU A N 1
ATOM 666 C CA . LEU A 1 87 ? -20.953 -7.648 0.163 1 96.19 87 LEU A CA 1
ATOM 667 C C . LEU A 1 87 ? -22.344 -7.566 -0.461 1 96.19 87 LEU A C 1
ATOM 669 O O . LEU A 1 87 ? -22.531 -6.879 -1.467 1 96.19 87 LEU A O 1
ATOM 673 N N . GLN A 1 88 ? -23.25 -8.188 0.14 1 94.06 88 GLN A N 1
ATOM 674 C CA . GLN A 1 88 ? -24.641 -8.078 -0.314 1 94.06 88 GLN A CA 1
ATOM 675 C C . GLN A 1 88 ? -25.203 -6.688 -0.037 1 94.06 88 GLN A C 1
ATOM 677 O O . GLN A 1 88 ? -25.859 -6.094 -0.895 1 94.06 88 GLN A O 1
ATOM 682 N N . LYS A 1 89 ? -24.891 -6.23 1.133 1 91.62 89 LYS A N 1
ATOM 683 C CA . LYS A 1 89 ? -25.375 -4.918 1.544 1 91.62 89 LYS A CA 1
ATOM 684 C C . LYS A 1 89 ? -24.859 -3.824 0.616 1 91.62 89 LYS A C 1
ATOM 686 O O . LYS A 1 89 ? -25.594 -2.889 0.277 1 91.62 89 LYS A O 1
ATOM 691 N N . VAL A 1 90 ? -23.625 -3.998 0.154 1 93.88 90 VAL A N 1
ATOM 692 C CA . VAL A 1 90 ? -23.047 -2.924 -0.638 1 93.88 90 VAL A CA 1
ATOM 693 C C . VAL A 1 90 ? -23.297 -3.176 -2.123 1 93.88 90 VAL A C 1
ATOM 695 O O . VAL A 1 90 ? -22.922 -2.361 -2.969 1 93.88 90 VAL A O 1
ATOM 698 N N . GLY A 1 91 ? -23.797 -4.293 -2.52 1 92.62 91 GLY A N 1
ATOM 699 C CA . GLY A 1 91 ? -24.281 -4.523 -3.871 1 92.62 91 GLY A CA 1
ATOM 700 C C . GLY A 1 91 ? -23.297 -5.285 -4.738 1 92.62 91 GLY A C 1
ATOM 701 O O . GLY A 1 91 ? -23.484 -5.391 -5.949 1 92.62 91 GLY A O 1
ATOM 702 N N . LEU A 1 92 ? -22.25 -5.773 -4.129 1 94.5 92 LEU A N 1
ATOM 703 C CA . LEU A 1 92 ? -21.266 -6.508 -4.91 1 94.5 92 LEU A CA 1
ATOM 704 C C . LEU A 1 92 ? -21.688 -7.953 -5.113 1 94.5 92 LEU A C 1
ATOM 706 O O . LEU A 1 92 ? -21.359 -8.57 -6.129 1 94.5 92 LEU A O 1
ATOM 710 N N . LEU A 1 93 ? -22.359 -8.516 -4.141 1 92.31 93 LEU A N 1
ATOM 711 C CA . LEU A 1 93 ? -22.891 -9.875 -4.219 1 92.31 93 LEU A CA 1
ATOM 712 C C . LEU A 1 93 ? -24.406 -9.867 -4.297 1 92.31 93 LEU A C 1
ATOM 714 O O . LEU A 1 93 ? -25.062 -9.102 -3.594 1 92.31 93 LEU A O 1
ATOM 718 N N . ALA A 1 94 ? -24.922 -10.711 -5.23 1 84.88 94 ALA A N 1
ATOM 719 C CA . ALA A 1 94 ? -26.375 -10.812 -5.355 1 84.88 94 ALA A CA 1
ATOM 720 C C . ALA A 1 94 ? -26.984 -11.5 -4.137 1 84.88 94 ALA A C 1
ATOM 722 O O . ALA A 1 94 ? -26.359 -12.375 -3.533 1 84.88 94 ALA A O 1
ATOM 723 N N . LYS A 1 95 ? -28.125 -10.859 -3.771 1 75.56 95 LYS A N 1
ATOM 724 C CA . LYS A 1 95 ? -28.828 -11.461 -2.639 1 75.56 95 LYS A CA 1
ATOM 725 C C . LYS A 1 95 ? -29.375 -12.836 -2.994 1 75.56 95 LYS A C 1
ATOM 727 O O . LYS A 1 95 ? -29.812 -13.062 -4.125 1 75.56 95 LYS A O 1
ATOM 732 N N . ASP A 1 96 ? -28.75 -13.836 -2.508 1 59 96 ASP A N 1
ATOM 733 C CA . ASP A 1 96 ? -29.359 -15.141 -2.684 1 59 96 ASP A CA 1
ATOM 734 C C . ASP A 1 96 ? -30.719 -15.203 -1.995 1 59 96 ASP A C 1
ATOM 736 O O . ASP A 1 96 ? -30.938 -14.547 -0.972 1 59 96 ASP A O 1
ATOM 740 N N . ILE A 1 97 ? -31.688 -15.57 -2.721 1 53.78 97 ILE A N 1
ATOM 741 C CA . ILE A 1 97 ? -33.062 -15.766 -2.285 1 53.78 97 ILE A CA 1
ATOM 742 C C . ILE A 1 97 ? -33.094 -16.375 -0.882 1 53.78 97 ILE A C 1
ATOM 744 O O . ILE A 1 97 ? -33.906 -16 -0.054 1 53.78 97 ILE A O 1
ATOM 748 N N . ASN A 1 98 ? -32.219 -17.281 -0.647 1 48.91 98 ASN A N 1
ATOM 749 C CA . ASN A 1 98 ? -32.344 -17.953 0.648 1 48.91 98 ASN A CA 1
ATOM 750 C C . ASN A 1 98 ? -31.859 -17.031 1.782 1 48.91 98 ASN A C 1
ATOM 752 O O . ASN A 1 98 ? -32.062 -17.359 2.957 1 48.91 98 ASN A O 1
ATOM 756 N N . ASP A 1 99 ? -31.062 -16.094 1.521 1 51.69 99 ASP A N 1
ATOM 757 C CA . ASP A 1 99 ? -30.516 -15.188 2.523 1 51.69 99 ASP A CA 1
ATOM 758 C C . ASP A 1 99 ? -31.609 -14.25 3.055 1 51.69 99 ASP A C 1
ATOM 760 O O . ASP A 1 99 ? -31.375 -13.492 3.994 1 51.69 99 ASP A O 1
ATOM 764 N N . ILE A 1 100 ? -32.656 -13.992 2.354 1 45.16 100 ILE A N 1
ATOM 765 C CA . ILE A 1 100 ? -33.812 -13.266 2.869 1 45.16 100 ILE A CA 1
ATOM 766 C C . ILE A 1 100 ? -34.25 -13.883 4.191 1 45.16 100 ILE A C 1
ATOM 768 O O . ILE A 1 100 ? -34.906 -13.227 4.996 1 45.16 100 ILE A O 1
ATOM 772 N N . ILE A 1 101 ? -34.188 -15.125 4.27 1 41.41 101 ILE A N 1
ATOM 773 C CA . ILE A 1 101 ? -34.75 -15.688 5.492 1 41.41 101 ILE A CA 1
ATOM 774 C C . ILE A 1 101 ? -33.875 -15.305 6.688 1 41.41 101 ILE A C 1
ATOM 776 O O . ILE A 1 101 ? -34.375 -15.055 7.781 1 41.41 101 ILE A O 1
ATOM 780 N N . SER A 1 102 ? -32.562 -15.57 6.742 1 44.72 102 SER A N 1
ATOM 781 C CA . SER A 1 102 ? -31.875 -15.469 8.031 1 44.72 102 SER A CA 1
ATOM 782 C C . SER A 1 102 ? -31.5 -14.031 8.344 1 44.72 102 SER A C 1
ATOM 784 O O . SER A 1 102 ? -30.328 -13.672 8.312 1 44.72 102 SER A O 1
ATOM 786 N N . THR A 1 103 ? -32.219 -13.117 8.031 1 44.34 103 THR A N 1
ATOM 787 C CA . THR A 1 103 ? -32.031 -11.758 8.531 1 44.34 103 THR A CA 1
ATOM 788 C C . THR A 1 103 ? -31.625 -11.773 10 1 44.34 103 THR A C 1
ATOM 790 O O . THR A 1 103 ? -31.625 -10.734 10.656 1 44.34 103 THR A O 1
ATOM 793 N N . GLN A 1 104 ? -31.672 -12.922 10.664 1 40.47 104 GLN A N 1
ATOM 794 C CA . GLN A 1 104 ? -31.328 -12.766 12.07 1 40.47 104 GLN A CA 1
ATOM 795 C C . GLN A 1 104 ? -29.922 -12.188 12.234 1 40.47 104 GLN A C 1
ATOM 797 O O . GLN A 1 104 ? -28.953 -12.734 11.688 1 40.47 104 GLN A O 1
ATOM 802 N N . VAL A 1 105 ? -29.719 -10.914 12.242 1 46.88 105 VAL A N 1
ATOM 803 C CA . VAL A 1 105 ? -28.5 -10.25 12.703 1 46.88 105 VAL A CA 1
ATOM 804 C C . VAL A 1 105 ? -27.703 -11.188 13.602 1 46.88 105 VAL A C 1
ATOM 806 O O . VAL A 1 105 ? -28.156 -11.555 14.688 1 46.88 105 VAL A O 1
ATOM 809 N N . ASP A 1 106 ? -27.234 -12.211 13.109 1 50.94 106 ASP A N 1
ATOM 810 C CA . ASP A 1 106 ? -26.469 -13.172 13.898 1 50.94 106 ASP A CA 1
ATOM 811 C C . ASP A 1 106 ? -25.5 -12.453 14.836 1 50.94 106 ASP A C 1
ATOM 813 O O . ASP A 1 106 ? -24.484 -11.891 14.398 1 50.94 106 ASP A O 1
ATOM 817 N N . THR A 1 107 ? -25.938 -11.875 15.953 1 58.97 107 THR A N 1
ATOM 818 C CA . THR A 1 107 ? -25.375 -11.195 17.125 1 58.97 107 THR A CA 1
ATOM 819 C C . THR A 1 107 ? -24.188 -11.969 17.672 1 58.97 107 THR A C 1
ATOM 821 O O . THR A 1 107 ? -23.438 -11.453 18.516 1 58.97 107 THR A O 1
ATOM 824 N N . ASN A 1 108 ? -23.812 -13.102 17.031 1 76.44 108 ASN A N 1
ATOM 825 C CA . ASN A 1 108 ? -22.812 -13.859 17.781 1 76.44 108 ASN A CA 1
ATOM 826 C C . ASN A 1 108 ? -21.578 -14.133 16.953 1 76.44 108 ASN A C 1
ATOM 828 O O . ASN A 1 108 ? -20.953 -15.195 17.078 1 76.44 108 ASN A O 1
ATOM 832 N N . SER A 1 109 ? -21.297 -13.156 16.125 1 88.12 109 SER A N 1
ATOM 833 C CA . SER A 1 109 ? -20.109 -13.43 15.32 1 88.12 109 SER A CA 1
ATOM 834 C C . SER A 1 109 ? -18.844 -13.336 16.156 1 88.12 109 SER A C 1
ATOM 836 O O . SER A 1 109 ? -18.719 -12.453 17.016 1 88.12 109 SER A O 1
ATOM 838 N N . THR A 1 110 ? -17.953 -14.266 15.977 1 89.56 110 THR A N 1
ATOM 839 C CA . THR A 1 110 ? -16.672 -14.266 16.656 1 89.56 110 THR A CA 1
ATOM 840 C C . THR A 1 110 ? -15.586 -13.656 15.781 1 89.56 110 THR A C 1
ATOM 842 O O . THR A 1 110 ? -14.406 -13.711 16.125 1 89.56 110 THR A O 1
ATOM 845 N N . CYS A 1 111 ? -16.016 -13.047 14.688 1 91 111 CYS A N 1
ATOM 846 C CA . CYS A 1 111 ? -15.055 -12.539 13.719 1 91 111 CYS A CA 1
ATOM 847 C C . CYS A 1 111 ? -14.383 -11.273 14.227 1 91 111 CYS A C 1
ATOM 849 O O . CYS A 1 111 ? -15.055 -10.312 14.602 1 91 111 CYS A O 1
ATOM 851 N N . THR A 1 112 ? -13.023 -11.281 14.133 1 87.56 112 THR A N 1
ATOM 852 C CA . THR A 1 112 ? -12.258 -10.102 14.508 1 87.56 112 THR A CA 1
ATOM 853 C C . THR A 1 112 ? -11.398 -9.617 13.336 1 87.56 112 THR A C 1
ATOM 855 O O . THR A 1 112 ? -10.523 -8.773 13.516 1 87.56 112 THR A O 1
ATOM 858 N N . LYS A 1 113 ? -11.656 -10.156 12.156 1 88 113 LYS A N 1
ATOM 859 C CA . LYS A 1 113 ? -10.852 -9.859 10.977 1 88 113 LYS A CA 1
ATOM 860 C C . LYS A 1 113 ? -11.227 -8.5 10.383 1 88 113 LYS A C 1
ATOM 862 O O . LYS A 1 113 ? -10.391 -7.828 9.773 1 88 113 LYS A O 1
ATOM 867 N N . TYR A 1 114 ? -12.523 -8.125 10.641 1 90.81 114 TYR A N 1
ATOM 868 C CA . TYR A 1 114 ? -13.031 -6.918 10 1 90.81 114 TYR A CA 1
ATOM 869 C C . TYR A 1 114 ? -13.492 -5.906 11.039 1 90.81 114 TYR A C 1
ATOM 871 O O . TYR A 1 114 ? -14.148 -6.27 12.016 1 90.81 114 TYR A O 1
ATOM 879 N N . ARG A 1 115 ? -13.195 -4.707 10.789 1 87.88 115 ARG A N 1
ATOM 880 C CA . ARG A 1 115 ? -13.617 -3.641 11.688 1 87.88 115 ARG A CA 1
ATOM 881 C C . ARG A 1 115 ? -15.133 -3.609 11.836 1 87.88 115 ARG A C 1
ATOM 883 O O . ARG A 1 115 ? -15.656 -3.43 12.938 1 87.88 115 ARG A O 1
ATOM 890 N N . PHE A 1 116 ? -15.867 -3.805 10.734 1 89.31 116 PHE A N 1
ATOM 891 C CA . PHE A 1 116 ? -17.328 -3.713 10.789 1 89.31 116 PHE A CA 1
ATOM 892 C C . PHE A 1 116 ? -17.906 -4.859 11.602 1 89.31 116 PHE A C 1
ATOM 894 O O . PHE A 1 116 ? -19.016 -4.746 12.133 1 89.31 116 PHE A O 1
ATOM 901 N N . SER A 1 117 ? -17.219 -5.926 11.609 1 89.19 117 SER A N 1
ATOM 902 C CA . SER A 1 117 ? -17.656 -7.035 12.445 1 89.19 117 SER A CA 1
ATOM 903 C C . SER A 1 117 ? -17.422 -6.746 13.922 1 89.19 117 SER A C 1
ATOM 905 O O . SER A 1 117 ? -18.266 -7.047 14.766 1 89.19 117 SER A O 1
ATOM 907 N N . ILE A 1 118 ? -16.312 -6.168 14.195 1 85.5 118 ILE A N 1
ATOM 908 C CA . ILE A 1 118 ? -15.945 -5.82 15.57 1 85.5 118 ILE A CA 1
ATOM 909 C C . ILE A 1 118 ? -16.922 -4.773 16.109 1 85.5 118 ILE A C 1
ATOM 911 O O . ILE A 1 118 ? -17.391 -4.887 17.25 1 85.5 118 ILE A O 1
ATOM 915 N N . ASP A 1 119 ? -17.172 -3.828 15.359 1 82.44 119 ASP A N 1
ATOM 916 C CA . ASP A 1 119 ? -18.062 -2.746 15.758 1 82.44 119 ASP A CA 1
ATOM 917 C C . ASP A 1 119 ? -19.469 -3.273 16.047 1 82.44 119 ASP A C 1
ATOM 919 O O . ASP A 1 119 ? -20.141 -2.799 16.953 1 82.44 119 ASP A O 1
ATOM 923 N N . LYS A 1 120 ? -19.922 -4.184 15.273 1 82 120 LYS A N 1
ATOM 924 C CA . LYS A 1 120 ? -21.25 -4.773 15.477 1 82 120 LYS A CA 1
ATOM 925 C C . LYS A 1 120 ? -21.312 -5.543 16.797 1 82 120 LYS A C 1
ATOM 927 O O . LYS A 1 120 ? -22.344 -5.539 17.469 1 82 120 LYS A O 1
ATOM 932 N N . GLN A 1 121 ? -20.219 -6.148 17.078 1 80.62 121 GLN A N 1
ATOM 933 C CA . GLN A 1 121 ? -20.156 -6.902 18.328 1 80.62 121 GLN A CA 1
ATOM 934 C C . GLN A 1 121 ? -20.203 -5.969 19.531 1 80.62 121 GLN A C 1
ATOM 936 O O . GLN A 1 121 ? -20.844 -6.277 20.547 1 80.62 121 GLN A O 1
ATOM 941 N N . LYS A 1 122 ? -19.547 -4.887 19.391 1 77.69 122 LYS A N 1
ATOM 942 C CA . LYS A 1 122 ? -19.531 -3.918 20.484 1 77.69 122 LYS A CA 1
ATOM 943 C C . LYS A 1 122 ? -20.906 -3.303 20.703 1 77.69 122 LYS A C 1
ATOM 945 O O . LYS A 1 122 ? -21.281 -3.016 21.844 1 77.69 122 LYS A O 1
ATOM 950 N N . GLN A 1 123 ? -21.609 -3.031 19.719 1 72.75 123 GLN A N 1
ATOM 951 C CA . GLN A 1 123 ? -22.938 -2.455 19.812 1 72.75 123 GLN A CA 1
ATOM 952 C C . GLN A 1 123 ? -23.938 -3.451 20.422 1 72.75 123 GLN A C 1
ATOM 954 O O . GLN A 1 123 ? -24.828 -3.07 21.172 1 72.75 123 GLN A O 1
ATOM 959 N N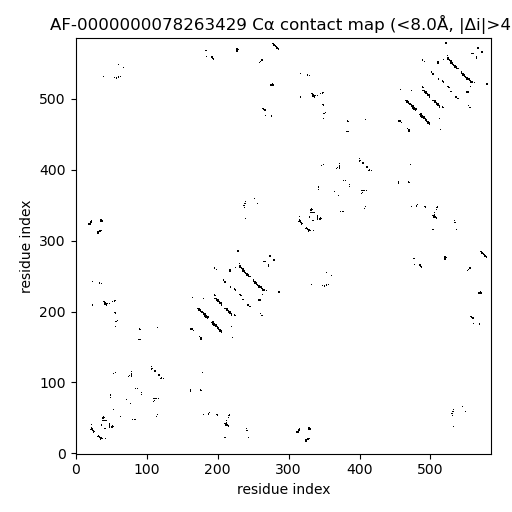 . SER A 1 124 ? -23.766 -4.652 20.062 1 68.69 124 SER A N 1
ATOM 960 C CA . SER A 1 124 ? -24.656 -5.684 20.594 1 68.69 124 SER A CA 1
ATOM 961 C C . SER A 1 124 ? -24.422 -5.906 22.078 1 68.69 124 SER A C 1
ATOM 963 O O . SER A 1 124 ? -25.375 -6.176 22.828 1 68.69 124 SER A O 1
ATOM 965 N N . ASN A 1 125 ? -23.25 -5.715 22.5 1 62.75 125 ASN A N 1
ATOM 966 C CA . ASN A 1 125 ? -22.938 -5.887 23.922 1 62.75 125 ASN A CA 1
ATOM 967 C C . ASN A 1 125 ? -23.422 -4.699 24.75 1 62.75 125 ASN A C 1
ATOM 969 O O . ASN A 1 125 ? -23.734 -4.848 25.938 1 62.75 125 ASN A O 1
ATOM 973 N N . LYS A 1 126 ? -23.469 -3.559 24.234 1 59.75 126 LYS A N 1
ATOM 974 C CA . LYS A 1 126 ? -23.984 -2.4 24.969 1 59.75 126 LYS A CA 1
ATOM 975 C C . LYS A 1 126 ? -25.484 -2.5 25.156 1 59.75 126 LYS A C 1
ATOM 977 O O . LYS A 1 126 ? -26.031 -2.014 26.156 1 59.75 126 LYS A O 1
ATOM 982 N N . GLU A 1 127 ? -26.188 -3.076 24.328 1 52.88 127 GLU A N 1
ATOM 983 C CA . GLU A 1 127 ? -27.625 -3.221 24.484 1 52.88 127 GLU A CA 1
ATOM 984 C C . GLU A 1 127 ? -27.984 -4.273 25.531 1 52.88 127 GLU A C 1
ATOM 986 O O . GLU A 1 127 ? -29.016 -4.188 26.188 1 52.88 127 GLU A O 1
ATOM 991 N N . ASP A 1 128 ? -27.109 -5.137 25.812 1 52.16 128 ASP A N 1
ATOM 992 C CA . ASP A 1 128 ? -27.438 -6.152 26.797 1 52.16 128 ASP A CA 1
ATOM 993 C C . ASP A 1 128 ? -27.156 -5.645 28.219 1 52.16 128 ASP A C 1
ATOM 995 O O . ASP A 1 128 ? -27.641 -6.219 29.203 1 52.16 128 ASP A O 1
ATOM 999 N N . ASP A 1 129 ? -26.281 -4.711 28.359 1 47.72 129 ASP A N 1
ATOM 1000 C CA . ASP A 1 129 ? -25.953 -4.289 29.719 1 47.72 129 ASP A CA 1
ATOM 1001 C C . ASP A 1 129 ? -27.031 -3.365 30.281 1 47.72 129 ASP A C 1
ATOM 1003 O O . ASP A 1 129 ? -27 -3.002 31.469 1 47.72 129 ASP A O 1
ATOM 1007 N N . ASP A 1 130 ? -27.781 -2.744 29.453 1 45.16 130 ASP A N 1
ATOM 1008 C CA . ASP A 1 130 ? -28.734 -1.813 30.047 1 45.16 130 ASP A CA 1
ATOM 1009 C C . ASP A 1 130 ? -29.844 -2.561 30.781 1 45.16 130 ASP A C 1
ATOM 1011 O O . ASP A 1 130 ? -30.719 -1.94 31.391 1 45.16 130 ASP A O 1
ATOM 1015 N N . ASP A 1 131 ? -29.922 -3.781 30.469 1 42.84 131 ASP A N 1
ATOM 1016 C CA . ASP A 1 131 ? -31.156 -4.289 31.047 1 42.84 131 ASP A CA 1
ATOM 1017 C C . ASP A 1 131 ? -30.969 -4.598 32.531 1 42.84 131 ASP A C 1
ATOM 1019 O O . ASP A 1 131 ? -31.906 -5.055 33.188 1 42.84 131 ASP A O 1
ATOM 1023 N N . SER A 1 132 ? -29.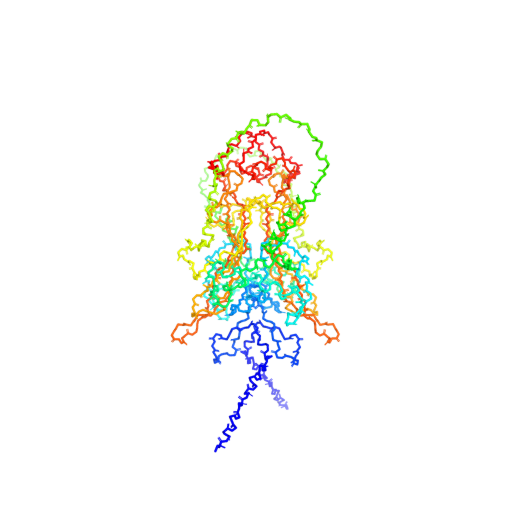719 -4.633 32.938 1 39.78 132 SER A N 1
ATOM 1024 C CA . SER A 1 132 ? -29.812 -5.344 34.219 1 39.78 132 SER A CA 1
ATOM 1025 C C . SER A 1 132 ? -30.156 -4.395 35.344 1 39.78 132 SER A C 1
ATOM 1027 O O . SER A 1 132 ? -30.125 -4.785 36.531 1 39.78 132 SER A O 1
ATOM 1029 N N . ASP A 1 133 ? -30.047 -3.088 35.094 1 36.03 133 ASP A N 1
ATOM 1030 C CA . ASP A 1 133 ? -30.109 -2.391 36.375 1 36.03 133 ASP A CA 1
ATOM 1031 C C . ASP A 1 133 ? -31.547 -2.334 36.906 1 36.03 133 ASP A C 1
ATOM 1033 O O . ASP A 1 133 ? -32.281 -1.408 36.594 1 36.03 133 ASP A O 1
ATOM 1037 N N . SER A 1 134 ? -32.312 -3.342 36.844 1 36.5 134 SER A N 1
ATOM 1038 C CA . SER A 1 134 ? -33.656 -3.195 37.344 1 36.5 134 SER A CA 1
ATOM 1039 C C . SER A 1 134 ? -33.656 -2.914 38.844 1 36.5 134 SER A C 1
ATOM 1041 O O . SER A 1 134 ? -34.594 -3.33 39.562 1 36.5 134 SER A O 1
ATOM 1043 N N . ASP A 1 135 ? -32.594 -2.285 39.469 1 31.12 135 ASP A N 1
ATOM 1044 C CA . ASP A 1 135 ? -32.844 -2.396 40.906 1 31.12 135 ASP A CA 1
ATOM 1045 C C . ASP A 1 135 ? -34.156 -1.73 41.312 1 31.12 135 ASP A C 1
ATOM 1047 O O . ASP A 1 135 ? -34.719 -0.952 40.531 1 31.12 135 ASP A O 1
ATOM 1051 N N . GLU A 1 136 ? -34.344 -1.437 42.719 1 33.88 136 GLU A N 1
ATOM 1052 C CA . GLU A 1 136 ? -35.312 -1.327 43.812 1 33.88 136 GLU A CA 1
ATOM 1053 C C . GLU A 1 136 ? -35.938 0.06 43.875 1 33.88 136 GLU A C 1
ATOM 1055 O O . GLU A 1 136 ? -35.344 0.997 44.406 1 33.88 136 GLU A O 1
ATOM 1060 N N . SER A 1 137 ? -36.469 0.695 42.781 1 30.45 137 SER A N 1
ATOM 1061 C CA . SER A 1 137 ? -36.938 2.072 42.875 1 30.45 137 SER A CA 1
ATOM 1062 C C . SER A 1 137 ? -38.094 2.189 43.812 1 30.45 137 SER A C 1
ATOM 1064 O O . SER A 1 137 ? -39 1.338 43.812 1 30.45 137 SER A O 1
ATOM 1066 N N . GLU A 1 138 ? -37.844 2.768 45.031 1 29.94 138 GLU A N 1
ATOM 1067 C CA . GLU A 1 138 ? -38.812 3.246 46.031 1 29.94 138 GLU A CA 1
ATOM 1068 C C . GLU A 1 138 ? -39.906 4.09 45.375 1 29.94 138 GLU A C 1
ATOM 1070 O O . GLU A 1 138 ? -39.688 4.664 44.312 1 29.94 138 GLU A O 1
ATOM 1075 N N . GLU A 1 139 ? -41.188 4.098 46 1 30.81 139 GLU A N 1
ATOM 1076 C CA . GLU A 1 139 ? -42.594 4.371 45.688 1 30.81 139 GLU A CA 1
ATOM 1077 C C . GLU A 1 139 ? -42.844 5.871 45.562 1 30.81 139 GLU A C 1
ATOM 1079 O O . GLU A 1 139 ? -43.906 6.359 45.906 1 30.81 139 GLU A O 1
ATOM 1084 N N . LYS A 1 140 ? -41.844 6.789 45.625 1 28.16 140 LYS A N 1
ATOM 1085 C CA . LYS A 1 140 ? -42.406 8.102 45.906 1 28.16 140 LYS A CA 1
ATOM 1086 C C . LYS A 1 140 ? -43.375 8.539 44.812 1 28.16 140 LYS A C 1
ATOM 1088 O O . LYS A 1 140 ? -43.156 8.266 43.656 1 28.16 140 LYS A O 1
ATOM 1093 N N . GLU A 1 141 ? -44.656 8.828 45.031 1 28.31 141 GLU A N 1
ATOM 1094 C CA . GLU A 1 141 ? -45.938 9.133 44.438 1 28.31 141 GLU A CA 1
ATOM 1095 C C . GLU A 1 141 ? -45.844 10.328 43.5 1 28.31 141 GLU A C 1
ATOM 1097 O O . GLU A 1 141 ? -46.875 10.852 43.062 1 28.31 141 GLU A O 1
ATOM 1102 N N . GLU A 1 142 ? -44.625 10.898 43.312 1 27.3 142 GLU A N 1
ATOM 1103 C CA . GLU A 1 142 ? -44.875 12.234 42.812 1 27.3 142 GLU A CA 1
ATOM 1104 C C . GLU A 1 142 ? -45.688 12.18 41.5 1 27.3 142 GLU A C 1
ATOM 1106 O O . GLU A 1 142 ? -45.594 11.211 40.75 1 27.3 142 GLU A O 1
ATOM 1111 N N . HIS A 1 143 ? -46.656 13.109 41.406 1 27.58 143 HIS A N 1
ATOM 1112 C CA . HIS A 1 143 ? -47.656 13.5 40.406 1 27.58 143 HIS A CA 1
ATOM 1113 C C . HIS A 1 143 ? -47.062 13.609 39 1 27.58 143 HIS A C 1
ATOM 1115 O O . HIS A 1 143 ? -46.062 14.305 38.812 1 27.58 143 HIS A O 1
ATOM 1121 N N . LYS A 1 144 ? -47.125 12.492 38.281 1 26.09 144 LYS A N 1
ATOM 1122 C CA . LYS A 1 144 ? -46.625 12.203 36.938 1 26.09 144 LYS A CA 1
ATOM 1123 C C . LYS A 1 144 ? -47.219 13.148 35.906 1 26.09 144 LYS A C 1
ATOM 1125 O O . LYS A 1 144 ? -48.438 13.07 35.625 1 26.09 144 LYS A O 1
ATOM 1130 N N . LYS A 1 145 ? -46.969 14.5 36.094 1 24.06 145 LYS A N 1
ATOM 1131 C CA . LYS A 1 145 ? -47.406 15.297 34.969 1 24.06 145 LYS A CA 1
ATOM 1132 C C . LYS A 1 145 ? -46.969 14.672 33.656 1 24.06 145 LYS A C 1
ATOM 1134 O O . LYS A 1 145 ? -45.812 14.234 33.5 1 24.06 145 LYS A O 1
ATOM 1139 N N . LYS A 1 146 ? -47.906 14.086 32.906 1 25 146 LYS A N 1
ATOM 1140 C CA . LYS A 1 146 ? -47.938 13.453 31.609 1 25 146 LYS A CA 1
ATOM 1141 C C . LYS A 1 146 ? -47.25 14.32 30.547 1 25 146 LYS A C 1
ATOM 1143 O O . LYS A 1 146 ? -47.844 15.297 30.078 1 25 146 LYS A O 1
ATOM 1148 N N . LYS A 1 147 ? -46 14.844 30.828 1 24.45 147 LYS A N 1
ATOM 1149 C CA . LYS A 1 147 ? -45.5 15.539 29.641 1 24.45 147 LYS A CA 1
ATOM 1150 C C . LYS A 1 147 ? -45.531 14.633 28.422 1 24.45 147 LYS A C 1
ATOM 1152 O O . LYS A 1 147 ? -45.125 13.477 28.484 1 24.45 147 LYS A O 1
ATOM 1157 N N . GLU A 1 148 ? -46.531 14.781 27.594 1 25.17 148 GLU A N 1
ATOM 1158 C CA . GLU A 1 148 ? -46.688 14.258 26.234 1 25.17 148 GLU A CA 1
ATOM 1159 C C . GLU A 1 148 ? -45.375 14.375 25.453 1 25.17 148 GLU A C 1
ATOM 1161 O O . GLU A 1 148 ? -44.906 15.477 25.203 1 25.17 148 GLU A O 1
ATOM 1166 N N . LYS A 1 149 ? -44.469 13.594 25.875 1 27.66 149 LYS A N 1
ATOM 1167 C CA . LYS A 1 149 ? -43.281 13.539 25 1 27.66 149 LYS A CA 1
ATOM 1168 C C . LYS A 1 149 ? -43.656 13.227 23.562 1 27.66 149 LYS A C 1
ATOM 1170 O O . LYS A 1 149 ? -44.25 12.172 23.281 1 27.66 149 LYS A O 1
ATOM 1175 N N . LYS A 1 150 ? -44 14.242 22.797 1 25.09 150 LYS A N 1
ATOM 1176 C CA . LYS A 1 150 ? -44.062 14.062 21.344 1 25.09 150 LYS A CA 1
ATOM 1177 C C . LYS A 1 150 ? -42.844 13.289 20.828 1 25.09 150 LYS A C 1
ATOM 1179 O O . LYS A 1 150 ? -41.719 13.688 21.047 1 25.09 150 LYS A O 1
ATOM 1184 N N . HIS A 1 151 ? -43 11.992 20.828 1 26.31 151 HIS A N 1
ATOM 1185 C CA . HIS A 1 151 ? -42.062 11.117 20.141 1 26.31 151 HIS A CA 1
ATOM 1186 C C . HIS A 1 151 ? -41.781 11.609 18.719 1 26.31 151 HIS A C 1
ATOM 1188 O O . HIS A 1 151 ? -42.625 11.477 17.844 1 26.31 151 HIS A O 1
ATOM 1194 N N . LYS A 1 152 ? -41.188 12.789 18.562 1 24.38 152 LYS A N 1
ATOM 1195 C CA . LYS A 1 152 ? -40.75 12.984 17.188 1 24.38 152 LYS A CA 1
ATOM 1196 C C . LYS A 1 152 ? -40 11.766 16.672 1 24.38 152 LYS A C 1
ATOM 1198 O O . LYS A 1 152 ? -39.062 11.305 17.312 1 24.38 152 LYS A O 1
ATOM 1203 N N . ARG A 1 153 ? -40.688 10.867 15.977 1 25.09 153 ARG A N 1
ATOM 1204 C CA . ARG A 1 153 ? -40.094 9.828 15.125 1 25.09 153 ARG A CA 1
ATOM 1205 C C . ARG A 1 153 ? -38.906 10.352 14.336 1 25.09 153 ARG A C 1
ATOM 1207 O O . ARG A 1 153 ? -39.094 11.148 13.406 1 25.09 153 ARG A O 1
ATOM 1214 N N . ASP A 1 154 ? -37.906 10.602 15.016 1 23.48 154 ASP A N 1
ATOM 1215 C CA . ASP A 1 154 ? -36.719 10.883 14.211 1 23.48 154 ASP A CA 1
ATOM 1216 C C . ASP A 1 154 ? -36.531 9.82 13.125 1 23.48 154 ASP A C 1
ATOM 1218 O O . ASP A 1 154 ? -36.375 8.633 13.43 1 23.48 154 ASP A O 1
ATOM 1222 N N . LYS A 1 155 ? -37.188 9.93 12.008 1 24.89 155 LYS A N 1
ATOM 1223 C CA . LYS A 1 155 ? -36.875 9.148 10.82 1 24.89 155 LYS A CA 1
ATOM 1224 C C . LYS A 1 155 ? -35.375 9.078 10.586 1 24.89 155 LYS A C 1
ATOM 1226 O O . LYS A 1 155 ? -34.75 10.078 10.25 1 24.89 155 LYS A O 1
ATOM 1231 N N . ARG A 1 156 ? -34.75 8.305 11.273 1 27.73 156 ARG A N 1
ATOM 1232 C CA . ARG A 1 156 ? -33.375 8 10.906 1 27.73 156 ARG A CA 1
ATOM 1233 C C . ARG A 1 156 ? -33.281 7.559 9.445 1 27.73 156 ARG A C 1
ATOM 1235 O O . ARG A 1 156 ? -33.781 6.492 9.086 1 27.73 156 ARG A O 1
ATOM 1242 N N . GLN A 1 157 ? -33.406 8.43 8.492 1 24.27 157 GLN A N 1
ATOM 1243 C CA . GLN A 1 157 ? -33.125 8.133 7.098 1 24.27 157 GLN A CA 1
ATOM 1244 C C . GLN A 1 157 ? -31.844 7.293 6.973 1 24.27 157 GLN A C 1
ATOM 1246 O O . GLN A 1 157 ? -30.797 7.664 7.504 1 24.27 157 GLN A O 1
ATOM 1251 N N . ALA A 1 158 ? -31.953 6.043 6.828 1 28.78 158 ALA A N 1
ATOM 1252 C CA . ALA A 1 158 ? -30.875 5.145 6.406 1 28.78 158 ALA A CA 1
ATOM 1253 C C . ALA A 1 158 ? -30.125 5.711 5.203 1 28.78 158 ALA A C 1
ATOM 1255 O O . ALA A 1 158 ? -30.734 6.008 4.172 1 28.78 158 ALA A O 1
ATOM 1256 N N . MET A 1 159 ? -29.203 6.516 5.395 1 27.39 159 MET A N 1
ATOM 1257 C CA . MET A 1 159 ? -28.375 6.934 4.273 1 27.39 159 MET A CA 1
ATOM 1258 C C . MET A 1 159 ? -28.031 5.754 3.367 1 27.39 159 MET A C 1
ATOM 1260 O O . MET A 1 159 ? -27.703 4.672 3.852 1 27.39 159 MET A O 1
ATOM 1264 N N . PRO A 1 160 ? -28.578 5.734 2.215 1 30.17 160 PRO A N 1
ATOM 1265 C CA . PRO A 1 160 ? -28.156 4.703 1.264 1 30.17 160 PRO A CA 1
ATOM 1266 C C . PRO A 1 160 ? -26.641 4.516 1.238 1 30.17 160 PRO A C 1
ATOM 1268 O O . PRO A 1 160 ? -25.891 5.484 1.062 1 30.17 160 PRO A O 1
ATOM 1271 N N . MET A 1 161 ? -26.109 3.688 1.992 1 32.84 161 MET A N 1
ATOM 1272 C CA . MET A 1 161 ? -24.719 3.371 2.264 1 32.84 161 MET A CA 1
ATOM 1273 C C . MET A 1 161 ? -23.953 3.109 0.968 1 32.84 161 MET A C 1
ATOM 1275 O O . MET A 1 161 ? -22.719 3.123 0.953 1 32.84 161 MET A O 1
ATOM 1279 N N . GLY A 1 162 ? -24.594 2.381 0.014 1 34.69 162 GLY A N 1
ATOM 1280 C CA . GLY A 1 162 ? -23.641 1.85 -0.957 1 34.69 162 GLY A CA 1
ATOM 1281 C C . GLY A 1 162 ? -23.109 2.902 -1.911 1 34.69 162 GLY A C 1
ATOM 1282 O O . GLY A 1 162 ? -23.734 3.188 -2.938 1 34.69 162 GLY A O 1
ATOM 1283 N N . THR A 1 163 ? -22.75 4.027 -1.521 1 36.41 163 THR A N 1
ATOM 1284 C CA . THR A 1 163 ? -22.359 4.969 -2.564 1 36.41 163 THR A CA 1
ATOM 1285 C C . THR A 1 163 ? -21.203 4.406 -3.396 1 36.41 163 THR A C 1
ATOM 1287 O O . THR A 1 163 ? -20.172 4.004 -2.85 1 36.41 163 THR A O 1
ATOM 1290 N N . VAL A 1 164 ? -21.5 3.855 -4.59 1 40.03 164 VAL A N 1
ATOM 1291 C CA . VAL A 1 164 ? -20.5 3.637 -5.625 1 40.03 164 VAL A CA 1
ATOM 1292 C C . VAL A 1 164 ? -19.625 4.879 -5.766 1 40.03 164 VAL A C 1
ATOM 1294 O O . VAL A 1 164 ? -20.125 5.992 -5.926 1 40.03 164 VAL A O 1
ATOM 1297 N N . ASN A 1 165 ? -18.688 5.035 -5.09 1 43.16 165 ASN A N 1
ATOM 1298 C CA . ASN A 1 165 ? -17.719 6.117 -5.238 1 43.16 165 ASN A CA 1
ATOM 1299 C C . ASN A 1 165 ? -17.156 6.164 -6.652 1 43.16 165 ASN A C 1
ATOM 1301 O O . ASN A 1 165 ? -16.125 5.531 -6.934 1 43.16 165 ASN A O 1
ATOM 1305 N N . SER A 1 166 ? -17.922 6.133 -7.719 1 41.94 166 SER A N 1
ATOM 1306 C CA . SER A 1 166 ? -17.531 6.164 -9.125 1 41.94 166 SER A CA 1
ATOM 1307 C C . SER A 1 166 ? -16.797 7.461 -9.461 1 41.94 166 SER A C 1
ATOM 1309 O O . SER A 1 166 ? -16.797 7.887 -10.617 1 41.94 166 SER A O 1
ATOM 1311 N N . THR A 1 167 ? -16.281 8.18 -8.555 1 49.69 167 THR A N 1
ATOM 1312 C CA . THR A 1 167 ? -16.125 9.539 -9.062 1 49.69 167 THR A CA 1
ATOM 1313 C C . THR A 1 167 ? -14.992 9.609 -10.078 1 49.69 167 THR A C 1
ATOM 1315 O O . THR A 1 167 ? -14.773 10.656 -10.695 1 49.69 167 THR A O 1
ATOM 1318 N N . ASP A 1 168 ? -14.086 8.703 -10.125 1 58.72 168 ASP A N 1
ATOM 1319 C CA . ASP A 1 168 ? -13 9.008 -11.047 1 58.72 168 ASP A CA 1
ATOM 1320 C C . ASP A 1 168 ? -13.305 8.477 -12.445 1 58.72 168 ASP A C 1
ATOM 1322 O O . ASP A 1 168 ? -13.375 7.262 -12.656 1 58.72 168 ASP A O 1
ATOM 1326 N N . PRO A 1 169 ? -13.711 9.328 -13.359 1 55.5 169 PRO A N 1
ATOM 1327 C CA . PRO A 1 169 ? -14.07 8.883 -14.711 1 55.5 169 PRO A CA 1
ATOM 1328 C C . PRO A 1 169 ? -12.992 8.016 -15.359 1 55.5 169 PRO A C 1
ATOM 1330 O O . PRO A 1 169 ? -13.273 7.246 -16.281 1 55.5 169 PRO A O 1
ATOM 1333 N N . ASN A 1 170 ? -11.891 8.203 -14.82 1 70.94 170 ASN A N 1
ATOM 1334 C CA . ASN A 1 170 ? -10.812 7.461 -15.469 1 70.94 170 ASN A CA 1
ATOM 1335 C C . ASN A 1 170 ? -10.492 6.176 -14.711 1 70.94 170 ASN A C 1
ATOM 1337 O O . ASN A 1 170 ? -9.531 5.477 -15.047 1 70.94 170 ASN A O 1
ATOM 1341 N N . LEU A 1 171 ? -11.445 5.922 -13.891 1 86.81 171 LEU A N 1
ATOM 1342 C CA . LEU A 1 171 ? -11.203 4.711 -13.117 1 86.81 171 LEU A CA 1
ATOM 1343 C C . LEU A 1 171 ? -11.766 3.488 -13.836 1 86.81 171 LEU A C 1
ATOM 1345 O O . LEU A 1 171 ? -12.953 3.449 -14.164 1 86.81 171 LEU A O 1
ATOM 1349 N N . ILE A 1 172 ? -10.938 2.529 -14.133 1 92.44 172 ILE A N 1
ATOM 1350 C CA . ILE A 1 172 ? -11.375 1.266 -14.711 1 92.44 172 ILE A CA 1
ATOM 1351 C C . ILE A 1 172 ? -11.984 0.384 -13.625 1 92.44 172 ILE A C 1
ATOM 1353 O O . ILE A 1 172 ? -11.328 0.075 -12.625 1 92.44 172 ILE A O 1
ATOM 1357 N N . GLY A 1 173 ? -13.297 0.009 -13.805 1 95.94 173 GLY A N 1
ATOM 1358 C CA . GLY A 1 173 ? -13.977 -0.841 -12.836 1 95.94 173 GLY A CA 1
ATOM 1359 C C . GLY A 1 173 ? -14.891 -0.071 -11.898 1 95.94 173 GLY A C 1
ATOM 1360 O O . GLY A 1 173 ? -15.125 1.122 -12.102 1 95.94 173 GLY A O 1
ATOM 1361 N N . THR A 1 174 ? -15.461 -0.818 -10.961 1 95.19 174 THR A N 1
ATOM 1362 C CA . THR A 1 174 ? -16.406 -0.246 -10.016 1 95.19 174 THR A CA 1
ATOM 1363 C C . THR A 1 174 ? -15.969 -0.5 -8.578 1 95.19 174 THR A C 1
ATOM 1365 O O . THR A 1 174 ? -15.648 -1.635 -8.211 1 95.19 174 THR A O 1
ATOM 1368 N N . ARG A 1 175 ? -15.953 0.598 -7.805 1 95.62 175 ARG A N 1
ATOM 1369 C CA . ARG A 1 175 ? -15.594 0.48 -6.395 1 95.62 175 ARG A CA 1
ATOM 1370 C C . ARG A 1 175 ? -16.828 0.236 -5.535 1 95.62 175 ARG A C 1
ATOM 1372 O O . ARG A 1 175 ? -17.859 0.904 -5.707 1 95.62 175 ARG A O 1
ATOM 1379 N N . PHE A 1 176 ? -16.75 -0.686 -4.668 1 96.62 176 PHE A N 1
ATOM 1380 C CA . PHE A 1 176 ? -17.734 -0.948 -3.635 1 96.62 176 PHE A CA 1
ATOM 1381 C C . PHE A 1 176 ? -17.172 -0.679 -2.248 1 96.62 176 PHE A C 1
ATOM 1383 O O . PHE A 1 176 ? -16.234 -1.353 -1.818 1 96.62 176 PHE A O 1
ATOM 1390 N N . THR A 1 177 ? -17.734 0.304 -1.602 1 96.31 177 THR A N 1
ATOM 1391 C CA . THR A 1 177 ? -17.234 0.662 -0.277 1 96.31 177 THR A CA 1
ATOM 1392 C C . THR A 1 177 ? -17.688 -0.363 0.762 1 96.31 177 THR A C 1
ATOM 1394 O O . THR A 1 177 ? -18.875 -0.513 1.021 1 96.31 177 THR A O 1
ATOM 1397 N N . ILE A 1 178 ? -16.766 -1.01 1.349 1 96.25 178 ILE A N 1
ATOM 1398 C CA . ILE A 1 178 ? -17.062 -2.039 2.338 1 96.25 178 ILE A CA 1
ATOM 1399 C C . ILE A 1 178 ? -17.312 -1.389 3.697 1 96.25 178 ILE A C 1
ATOM 1401 O O . ILE A 1 178 ? -18.312 -1.69 4.363 1 96.25 178 ILE A O 1
ATOM 1405 N N . SER A 1 179 ? -16.438 -0.569 4.094 1 92.81 179 SER A N 1
ATOM 1406 C CA . SER A 1 179 ? -16.562 0.168 5.348 1 92.81 179 SER A CA 1
ATOM 1407 C C . SER A 1 179 ? -15.648 1.388 5.367 1 92.81 179 SER A C 1
ATOM 1409 O O . SER A 1 179 ? -14.633 1.417 4.668 1 92.81 179 SER A O 1
ATOM 1411 N N . CYS A 1 180 ? -16.047 2.326 6.152 1 92.38 180 CYS A N 1
ATOM 1412 C CA . CYS A 1 180 ? -15.242 3.531 6.289 1 92.38 180 CYS A CA 1
ATOM 1413 C C . CYS A 1 180 ? -14.898 3.799 7.75 1 92.38 180 CYS A C 1
ATOM 1415 O O . CYS A 1 180 ? -15.641 3.393 8.648 1 92.38 180 CYS A O 1
ATOM 1417 N N . ALA A 1 181 ? -13.734 4.34 7.879 1 87.75 181 ALA A N 1
ATOM 1418 C CA . ALA A 1 181 ? -13.305 4.848 9.18 1 87.75 181 ALA A CA 1
ATOM 1419 C C . ALA A 1 181 ? -13.188 6.371 9.164 1 87.75 181 ALA A C 1
ATOM 1421 O O . ALA A 1 181 ? -12.57 6.941 8.266 1 87.75 181 ALA A O 1
ATOM 1422 N N . HIS A 1 182 ? -13.758 6.984 10.141 1 86.69 182 HIS A N 1
ATOM 1423 C CA . HIS A 1 182 ? -13.773 8.438 10.195 1 86.69 182 HIS A CA 1
ATOM 1424 C C . HIS A 1 182 ? -12.5 8.977 10.844 1 86.69 182 HIS A C 1
ATOM 1426 O O . HIS A 1 182 ? -11.938 8.344 11.734 1 86.69 182 HIS A O 1
ATOM 1432 N N . LYS A 1 183 ? -12.125 10.125 10.312 1 87.88 183 LYS A N 1
ATOM 1433 C CA . LYS A 1 183 ? -10.984 10.781 10.93 1 87.88 183 LYS A CA 1
ATOM 1434 C C . LYS A 1 183 ? -11.211 10.984 12.43 1 87.88 183 LYS A C 1
ATOM 1436 O O . LYS A 1 183 ? -12.344 11.18 12.867 1 87.88 183 LYS A O 1
ATOM 1441 N N . GLY A 1 184 ? -10.133 10.914 13.133 1 82.38 184 GLY A N 1
ATOM 1442 C CA . GLY A 1 184 ? -10.227 11.047 14.578 1 82.38 184 GLY A CA 1
ATOM 1443 C C . GLY A 1 184 ? -10.461 9.727 15.289 1 82.38 184 GLY A C 1
ATOM 1444 O O . GLY A 1 184 ? -10.539 9.68 16.516 1 82.38 184 GLY A O 1
ATOM 1445 N N . THR A 1 185 ? -10.594 8.727 14.508 1 77.38 185 THR A N 1
ATOM 1446 C CA . THR A 1 185 ? -10.758 7.395 15.086 1 77.38 185 THR A CA 1
ATOM 1447 C C . THR A 1 185 ? -9.414 6.664 15.156 1 77.38 185 THR A C 1
ATOM 1449 O O . THR A 1 185 ? -8.586 6.793 14.258 1 77.38 185 THR A O 1
ATOM 1452 N N . ALA A 1 186 ? -9.32 5.93 16.25 1 73.81 186 ALA A N 1
ATOM 1453 C CA . ALA A 1 186 ? -8.078 5.176 16.406 1 73.81 186 ALA A CA 1
ATOM 1454 C C . ALA A 1 186 ? -8.008 4.016 15.422 1 73.81 186 ALA A C 1
ATOM 1456 O O . ALA A 1 186 ? -8.984 3.289 15.234 1 73.81 186 ALA A O 1
ATOM 1457 N N . VAL A 1 187 ? -6.871 3.908 14.797 1 68.81 187 VAL A N 1
ATOM 1458 C CA . VAL A 1 187 ? -6.711 2.879 13.773 1 68.81 187 VAL A CA 1
ATOM 1459 C C . VAL A 1 187 ? -5.871 1.729 14.328 1 68.81 187 VAL A C 1
ATOM 1461 O O . VAL A 1 187 ? -5.898 0.619 13.789 1 68.81 187 VAL A O 1
ATOM 1464 N N . ASP A 1 188 ? -5.195 1.978 15.406 1 70.38 188 ASP A N 1
ATOM 1465 C CA . ASP A 1 188 ? -4.348 0.959 16.016 1 70.38 188 ASP A CA 1
ATOM 1466 C C . ASP A 1 188 ? -4.387 1.056 17.547 1 70.38 188 ASP A C 1
ATOM 1468 O O . ASP A 1 188 ? -5.004 1.968 18.094 1 70.38 188 ASP A O 1
ATOM 1472 N N . PRO A 1 189 ? -3.793 0.049 18.094 1 67.44 189 PRO A N 1
ATOM 1473 C CA . PRO A 1 189 ? -3.854 0.021 19.547 1 67.44 189 PRO A CA 1
ATOM 1474 C C . PRO A 1 189 ? -3.029 1.133 20.203 1 67.44 189 PRO A C 1
ATOM 1476 O O . PRO A 1 189 ? -3.154 1.38 21.406 1 67.44 189 PRO A O 1
ATOM 1479 N N . THR A 1 190 ? -2.229 1.803 19.469 1 72.69 190 THR A N 1
ATOM 1480 C CA . THR A 1 190 ? -1.355 2.828 20.031 1 72.69 190 THR A CA 1
ATOM 1481 C C . THR A 1 190 ? -2.154 4.074 20.406 1 72.69 190 THR A C 1
ATOM 1483 O O . THR A 1 190 ? -1.667 4.934 21.141 1 72.69 190 THR A O 1
ATOM 1486 N N . GLY A 1 191 ? -3.318 4.215 19.906 1 76.38 191 GLY A N 1
ATOM 1487 C CA . GLY A 1 191 ? -4.176 5.336 20.25 1 76.38 191 GLY A CA 1
ATOM 1488 C C . GLY A 1 191 ? -4.023 6.523 19.328 1 76.38 191 GLY A C 1
ATOM 1489 O O . GLY A 1 191 ? -4.617 7.578 19.562 1 76.38 191 GLY A O 1
ATOM 1490 N N . THR A 1 192 ? -3.252 6.441 18.344 1 84 192 THR A N 1
ATOM 1491 C CA . THR A 1 192 ? -3.154 7.523 17.375 1 84 192 THR A CA 1
ATOM 1492 C C . THR A 1 192 ? -4.32 7.477 16.391 1 84 192 THR A C 1
ATOM 1494 O O . THR A 1 192 ? -4.883 6.406 16.141 1 84 192 THR A O 1
ATOM 1497 N N . VAL A 1 193 ? -4.645 8.672 16.016 1 85.38 193 VAL A N 1
ATOM 1498 C CA . VAL A 1 193 ? -5.809 8.734 15.141 1 85.38 193 VAL A CA 1
ATOM 1499 C C . VAL A 1 193 ? -5.391 9.25 13.758 1 85.38 193 VAL A C 1
ATOM 1501 O O . VAL A 1 193 ? -4.41 9.977 13.633 1 85.38 193 VAL A O 1
ATOM 1504 N N . SER A 1 194 ? -6.188 8.883 12.812 1 88.81 194 SER A N 1
ATOM 1505 C CA . SER A 1 194 ? -5.957 9.328 11.445 1 88.81 194 SER A CA 1
ATOM 1506 C C . SER A 1 194 ? -6.465 10.75 11.234 1 88.81 194 SER A C 1
ATOM 1508 O O . SER A 1 194 ? -7.457 11.156 11.844 1 88.81 194 SER A O 1
ATOM 1510 N N . LEU A 1 195 ? -5.82 11.445 10.344 1 91.75 195 LEU A N 1
ATOM 1511 C CA . LEU A 1 195 ? -6.199 12.82 10.047 1 91.75 195 LEU A CA 1
ATOM 1512 C C . LEU A 1 195 ? -7.246 12.867 8.938 1 91.75 195 LEU A C 1
ATOM 1514 O O . LEU A 1 195 ? -7.855 13.914 8.695 1 91.75 195 LEU A O 1
ATOM 1518 N N . CYS A 1 196 ? -7.387 11.742 8.32 1 92.69 196 CYS A N 1
ATOM 1519 C CA . CYS A 1 196 ? -8.336 11.656 7.211 1 92.69 196 CYS A CA 1
ATOM 1520 C C . CYS A 1 196 ? -9.297 10.492 7.406 1 92.69 196 CYS A C 1
ATOM 1522 O O . CYS A 1 196 ? -8.953 9.5 8.047 1 92.69 196 CYS A O 1
ATOM 1524 N N . SER A 1 197 ? -10.508 10.711 6.922 1 91.31 197 SER A N 1
ATOM 1525 C CA . SER A 1 197 ? -11.422 9.586 6.789 1 91.31 197 SER A CA 1
ATOM 1526 C C . SER A 1 197 ? -11.039 8.688 5.617 1 91.31 197 SER A C 1
ATOM 1528 O O . SER A 1 197 ? -10.688 9.18 4.543 1 91.31 197 SER A O 1
ATOM 1530 N N . SER A 1 198 ? -11.023 7.434 5.883 1 93.31 198 SER A N 1
ATOM 1531 C CA . SER A 1 198 ? -10.641 6.484 4.844 1 93.31 198 SER A CA 1
ATOM 1532 C C . SER A 1 198 ? -11.672 5.363 4.715 1 93.31 198 SER A C 1
ATOM 1534 O O . SER A 1 198 ? -12.391 5.066 5.668 1 93.31 198 SER A O 1
ATOM 1536 N N . CYS A 1 199 ? -11.711 4.816 3.504 1 95.25 199 CYS A N 1
ATOM 1537 C CA . CYS A 1 199 ? -12.656 3.744 3.225 1 95.25 199 CYS A CA 1
ATOM 1538 C C . CYS A 1 199 ? -11.953 2.531 2.631 1 95.25 199 CYS A C 1
ATOM 1540 O O . CYS A 1 199 ? -11.133 2.67 1.72 1 95.25 199 CYS A O 1
ATOM 1542 N N . TRP A 1 200 ? -12.25 1.4 3.217 1 96.31 200 TRP A N 1
ATOM 1543 C CA . TRP A 1 200 ? -11.891 0.12 2.617 1 96.31 200 TRP A CA 1
ATOM 1544 C C . TRP A 1 200 ? -12.836 -0.229 1.471 1 96.31 200 TRP A C 1
ATOM 1546 O O . TRP A 1 200 ? -14.055 -0.259 1.649 1 96.31 200 TRP A O 1
ATOM 1556 N N . VAL A 1 201 ? -12.234 -0.515 0.344 1 97.12 201 VAL A N 1
ATOM 1557 C CA . VAL A 1 201 ? -13.031 -0.66 -0.873 1 97.12 201 VAL A CA 1
ATOM 1558 C C . VAL A 1 201 ? -12.57 -1.892 -1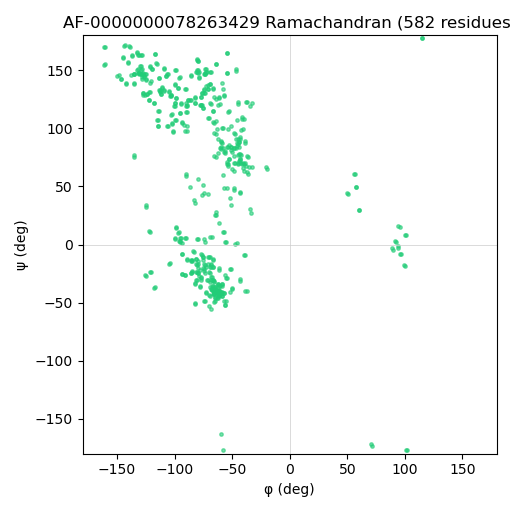.648 1 97.12 201 VAL A C 1
ATOM 1560 O O . VAL A 1 201 ? -11.367 -2.172 -1.722 1 97.12 201 VAL A O 1
ATOM 1563 N N . TRP A 1 202 ? -13.539 -2.621 -2.156 1 98 202 TRP A N 1
ATOM 1564 C CA . TRP A 1 202 ? -13.234 -3.617 -3.178 1 98 202 TRP A CA 1
ATOM 1565 C C . TRP A 1 202 ? -13.641 -3.121 -4.562 1 98 202 TRP A C 1
ATOM 1567 O O . TRP A 1 202 ? -14.766 -2.658 -4.758 1 98 202 TRP A O 1
ATOM 1577 N N . ARG A 1 203 ? -12.719 -3.176 -5.477 1 97.75 203 ARG A N 1
ATOM 1578 C CA . ARG A 1 203 ? -12.992 -2.762 -6.852 1 97.75 203 ARG A CA 1
ATOM 1579 C C . ARG A 1 203 ? -13.172 -3.973 -7.762 1 97.75 203 ARG A C 1
ATOM 1581 O O . ARG A 1 203 ? -12.367 -4.902 -7.73 1 97.75 203 ARG A O 1
ATOM 1588 N N . ARG A 1 204 ? -14.258 -3.951 -8.477 1 97.19 204 ARG A N 1
ATOM 1589 C CA . ARG A 1 204 ? -14.484 -4.98 -9.492 1 97.19 204 ARG A CA 1
ATOM 1590 C C . ARG A 1 204 ? -14.141 -4.461 -10.883 1 97.19 204 ARG A C 1
ATOM 1592 O O . ARG A 1 204 ? -14.734 -3.488 -11.352 1 97.19 204 ARG A O 1
ATOM 1599 N N . LEU A 1 205 ? -13.18 -5.117 -11.508 1 96.56 205 LEU A N 1
ATOM 1600 C CA . LEU A 1 205 ? -12.82 -4.781 -12.883 1 96.56 205 LEU A CA 1
ATOM 1601 C C . LEU A 1 205 ? -13.805 -5.402 -13.867 1 96.56 205 LEU A C 1
ATOM 1603 O O . LEU A 1 205 ? -14.539 -6.324 -13.516 1 96.56 205 LEU A O 1
ATOM 1607 N N . PRO A 1 206 ? -13.852 -4.812 -15.055 1 95.94 206 PRO A N 1
ATOM 1608 C CA . PRO A 1 206 ? -14.695 -5.438 -16.062 1 95.94 206 PRO A CA 1
ATOM 1609 C C . PRO A 1 206 ? -14.359 -6.91 -16.297 1 95.94 206 PRO A C 1
ATOM 1611 O O . PRO A 1 206 ? -13.266 -7.355 -15.938 1 95.94 206 PRO A O 1
ATOM 1614 N N . ASP A 1 207 ? -15.234 -7.641 -16.953 1 94.12 207 ASP A N 1
ATOM 1615 C CA . ASP A 1 207 ? -15.148 -9.094 -17.062 1 94.12 207 ASP A CA 1
ATOM 1616 C C . ASP A 1 207 ? -13.953 -9.508 -17.938 1 94.12 207 ASP A C 1
ATOM 1618 O O . ASP A 1 207 ? -13.484 -10.641 -17.844 1 94.12 207 ASP A O 1
ATOM 1622 N N . ASN A 1 208 ? -13.516 -8.594 -18.688 1 93.56 208 ASN A N 1
ATOM 1623 C CA . ASN A 1 208 ? -12.414 -8.961 -19.562 1 93.56 208 ASN A CA 1
ATOM 1624 C C . ASN A 1 208 ? -11.055 -8.695 -18.906 1 93.56 208 ASN A C 1
ATOM 1626 O O . ASN A 1 208 ? -10.016 -8.805 -19.562 1 93.56 208 ASN A O 1
ATOM 1630 N N . TYR A 1 209 ? -11.117 -8.305 -17.672 1 93.62 209 TYR A N 1
ATOM 1631 C CA . TYR A 1 209 ? -9.883 -8.117 -16.922 1 93.62 209 TYR A CA 1
ATOM 1632 C C . TYR A 1 209 ? -9.68 -9.25 -15.914 1 93.62 209 TYR A C 1
ATOM 1634 O O . TYR A 1 209 ? -10.633 -9.734 -15.312 1 93.62 209 TYR A O 1
ATOM 1642 N N . ARG A 1 210 ? -8.359 -9.617 -15.68 1 91.25 210 ARG A N 1
ATOM 1643 C CA . ARG A 1 210 ? -7.961 -10.578 -14.656 1 91.25 210 ARG A CA 1
ATOM 1644 C C . ARG A 1 210 ? -6.66 -10.148 -13.984 1 91.25 210 ARG A C 1
ATOM 1646 O O . ARG A 1 210 ? -5.727 -9.703 -14.656 1 91.25 210 ARG A O 1
ATOM 1653 N N . PRO A 1 211 ? -6.52 -10.289 -12.578 1 92.81 211 PRO A N 1
ATOM 1654 C CA . PRO A 1 211 ? -7.598 -10.656 -11.648 1 92.81 211 PRO A CA 1
ATOM 1655 C C . PRO A 1 211 ? -8.711 -9.609 -11.602 1 92.81 211 PRO A C 1
ATOM 1657 O O . PRO A 1 211 ? -8.461 -8.43 -11.875 1 92.81 211 PRO A O 1
ATOM 1660 N N . GLN A 1 212 ? -9.852 -9.992 -11.242 1 95.69 212 GLN A N 1
ATOM 1661 C CA . GLN A 1 212 ? -11.016 -9.125 -11.422 1 95.69 212 GLN A CA 1
ATOM 1662 C C . GLN A 1 212 ? -11.25 -8.25 -10.195 1 95.69 212 GLN A C 1
ATOM 1664 O O . GLN A 1 212 ? -11.883 -7.199 -10.289 1 95.69 212 GLN A O 1
ATOM 1669 N N . TYR A 1 213 ? -10.812 -8.703 -9.047 1 96.69 213 TYR A N 1
ATOM 1670 C CA . TYR A 1 213 ? -11.117 -7.98 -7.816 1 96.69 213 TYR A CA 1
ATOM 1671 C C . TYR A 1 213 ? -9.859 -7.395 -7.199 1 96.69 213 TYR A C 1
ATOM 1673 O O . TYR A 1 213 ? -8.836 -8.078 -7.09 1 96.69 213 TYR A O 1
ATOM 1681 N N . ILE A 1 214 ? -9.938 -6.152 -6.816 1 97.56 214 ILE A N 1
ATOM 1682 C CA . ILE A 1 214 ? -8.805 -5.418 -6.254 1 97.56 214 ILE A CA 1
ATOM 1683 C C . ILE A 1 214 ? -9.164 -4.906 -4.863 1 97.56 214 ILE A C 1
ATOM 1685 O O . ILE A 1 214 ? -10.227 -4.305 -4.668 1 97.56 214 ILE A O 1
ATOM 1689 N N . ASN A 1 215 ? -8.289 -5.137 -3.91 1 97.38 215 ASN A N 1
ATOM 1690 C CA . ASN A 1 215 ? -8.414 -4.66 -2.539 1 97.38 215 ASN A CA 1
ATOM 1691 C C . ASN A 1 215 ? -7.773 -3.287 -2.359 1 97.38 215 ASN A C 1
ATOM 1693 O O . ASN A 1 215 ? -6.566 -3.133 -2.566 1 97.38 215 ASN A O 1
ATOM 1697 N N . GLU A 1 216 ? -8.586 -2.281 -1.954 1 97.25 216 GLU A N 1
ATOM 1698 C CA . GLU A 1 216 ? -8.078 -0.916 -1.938 1 97.25 216 GLU A CA 1
ATOM 1699 C C . GLU A 1 216 ? -8.406 -0.216 -0.623 1 97.25 216 GLU A C 1
ATOM 1701 O O . GLU A 1 216 ? -9.352 -0.591 0.065 1 97.25 216 GLU A O 1
ATOM 1706 N N . LEU A 1 217 ? -7.582 0.632 -0.305 1 95.69 217 LEU A N 1
ATOM 1707 C CA . LEU A 1 217 ? -7.836 1.641 0.718 1 95.69 217 LEU A CA 1
ATOM 1708 C C . LEU A 1 217 ? -7.789 3.043 0.121 1 95.69 217 LEU A C 1
ATOM 1710 O O . LEU A 1 217 ? -6.801 3.424 -0.506 1 95.69 217 LEU A O 1
ATOM 1714 N N . VAL A 1 218 ? -8.93 3.807 0.269 1 95.75 218 VAL A N 1
ATOM 1715 C CA . VAL A 1 218 ? -9.008 5.121 -0.361 1 95.75 218 VAL A CA 1
ATOM 1716 C C . VAL A 1 218 ? -9.523 6.145 0.647 1 95.75 218 VAL A C 1
ATOM 1718 O O . VAL A 1 218 ? -9.992 5.781 1.729 1 95.75 218 VAL A O 1
ATOM 1721 N N . CYS A 1 219 ? -9.328 7.375 0.255 1 95.5 219 CYS A N 1
ATOM 1722 C CA . CYS A 1 219 ? -9.914 8.422 1.082 1 95.5 219 CYS A CA 1
ATOM 1723 C C . CYS A 1 219 ? -11.422 8.492 0.893 1 95.5 219 CYS A C 1
ATOM 1725 O O . CYS A 1 219 ? -11.93 8.172 -0.185 1 95.5 219 CYS A O 1
ATOM 1727 N N . ASP A 1 220 ? -12.102 8.844 1.982 1 92.88 220 ASP A N 1
ATOM 1728 C CA . ASP A 1 220 ? -13.531 9.094 1.876 1 92.88 220 ASP A CA 1
ATOM 1729 C C . ASP A 1 220 ? -13.812 10.328 1.022 1 92.88 220 ASP A C 1
ATOM 1731 O O . ASP A 1 220 ? -13.516 11.453 1.434 1 92.88 220 ASP A O 1
ATOM 1735 N N . ASN A 1 221 ? -14.414 10.141 -0.042 1 84.31 221 ASN A N 1
ATOM 1736 C CA . ASN A 1 221 ? -14.656 11.219 -0.99 1 84.31 221 ASN A CA 1
ATOM 1737 C C . ASN A 1 221 ? -15.625 12.258 -0.421 1 84.31 221 ASN A C 1
ATOM 1739 O O . ASN A 1 221 ? -15.68 13.391 -0.907 1 84.31 221 ASN A O 1
ATOM 1743 N N . THR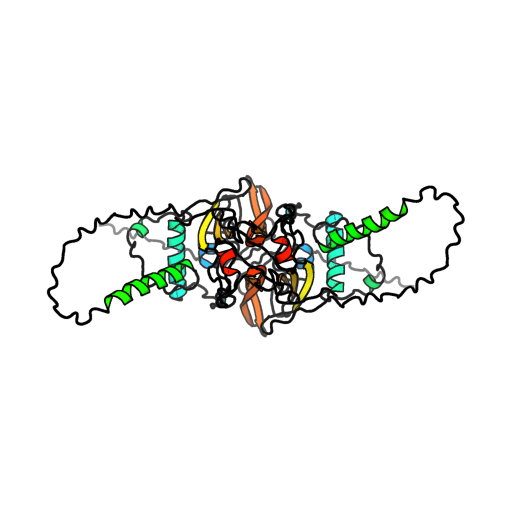 A 1 222 ? -16.344 11.93 0.531 1 85.56 222 THR A N 1
ATOM 1744 C CA . THR A 1 222 ? -17.312 12.844 1.111 1 85.56 222 THR A CA 1
ATOM 1745 C C . THR A 1 222 ? -16.672 13.734 2.166 1 85.56 222 THR A C 1
ATOM 1747 O O . THR A 1 222 ? -17.266 14.711 2.615 1 85.56 222 THR A O 1
ATOM 1750 N N . ASP A 1 223 ? -15.523 13.438 2.6 1 85.31 223 ASP A N 1
ATOM 1751 C CA . ASP A 1 223 ? -14.734 14.164 3.596 1 85.31 223 ASP A CA 1
ATOM 1752 C C . ASP A 1 223 ? -13.281 14.297 3.15 1 85.31 223 ASP A C 1
ATOM 1754 O O . ASP A 1 223 ? -12.383 13.688 3.74 1 85.31 223 ASP A O 1
ATOM 1758 N N . GLY A 1 224 ? -13.023 15.172 2.273 1 86.25 224 GLY A N 1
ATOM 1759 C CA . GLY A 1 224 ? -11.742 15.211 1.578 1 86.25 224 GLY A CA 1
ATOM 1760 C C . GLY A 1 224 ? -10.75 16.172 2.215 1 86.25 224 GLY A C 1
ATOM 1761 O O . GLY A 1 224 ? -9.625 16.312 1.735 1 86.25 224 GLY A O 1
ATOM 1762 N N . ASP A 1 225 ? -11.234 16.797 3.359 1 88.62 225 ASP A N 1
ATOM 1763 C CA . ASP A 1 225 ? -10.344 17.766 3.986 1 88.62 225 ASP A CA 1
ATOM 1764 C C . ASP A 1 225 ? -9.805 17.234 5.312 1 88.62 225 ASP A C 1
ATOM 1766 O O . ASP A 1 225 ? -10.438 16.391 5.957 1 88.62 225 ASP A O 1
ATOM 1770 N N . CYS A 1 226 ? -8.648 17.672 5.684 1 90.56 226 CYS A N 1
ATOM 1771 C CA . CYS A 1 226 ? -8.07 17.438 6.996 1 90.56 226 CYS A CA 1
ATOM 1772 C C . CYS A 1 226 ? -7.535 18.719 7.609 1 90.56 226 CYS A C 1
ATOM 1774 O O . CYS A 1 226 ? -7.484 19.75 6.941 1 90.56 226 CYS A O 1
ATOM 1776 N N . LEU A 1 227 ? -7.32 18.688 8.898 1 89.81 227 LEU A N 1
ATOM 1777 C CA . LEU A 1 227 ? -6.816 19.828 9.664 1 89.81 227 LEU A CA 1
ATOM 1778 C C . LEU A 1 227 ? -7.727 21.047 9.5 1 89.81 227 LEU A C 1
ATOM 1780 O O . LEU A 1 227 ? -7.262 22.125 9.141 1 89.81 227 LEU A O 1
ATOM 1784 N N . SER A 1 228 ? -8.922 20.812 9.688 1 87.38 228 SER A N 1
ATOM 1785 C CA . SER A 1 228 ? -9.961 21.844 9.703 1 87.38 228 SER A CA 1
ATOM 1786 C C . SER A 1 228 ? -10.031 22.578 8.375 1 87.38 228 SER A C 1
ATOM 1788 O O . SER A 1 228 ? -10.25 23.797 8.344 1 87.38 228 SER A O 1
ATOM 1790 N N . GLY A 1 229 ? -9.656 21.781 7.301 1 86.94 229 GLY A N 1
ATOM 1791 C CA . GLY A 1 229 ? -9.805 22.359 5.973 1 86.94 229 GLY A CA 1
ATOM 1792 C C . GLY A 1 229 ? -8.516 22.984 5.457 1 86.94 229 GLY A C 1
ATOM 1793 O O . GLY A 1 229 ? -8.438 23.375 4.289 1 86.94 229 GLY A O 1
ATOM 1794 N N . TYR A 1 230 ? -7.547 23.094 6.199 1 87.56 230 TYR A N 1
ATOM 1795 C CA . TYR A 1 230 ? -6.305 23.734 5.805 1 87.56 230 TYR A CA 1
ATOM 1796 C C . TYR A 1 230 ? -5.398 22.781 5.047 1 87.56 230 TYR A C 1
ATOM 1798 O O . TYR A 1 230 ? -4.34 23.172 4.551 1 87.56 230 TYR A O 1
ATOM 1806 N N . ALA A 1 231 ? -5.82 21.547 5.008 1 90.69 231 ALA A N 1
ATOM 1807 C CA . ALA A 1 231 ? -5.121 20.5 4.262 1 90.69 231 ALA A CA 1
ATOM 1808 C C . ALA A 1 231 ? -6.105 19.594 3.539 1 90.69 231 ALA A C 1
ATOM 1810 O O . ALA A 1 231 ? -7.324 19.766 3.662 1 90.69 231 ALA A O 1
ATOM 1811 N N . THR A 1 232 ? -5.539 18.75 2.676 1 90.56 232 THR A N 1
ATOM 1812 C CA . THR A 1 232 ? -6.395 17.891 1.867 1 90.56 232 THR A CA 1
ATOM 1813 C C . THR A 1 232 ? -5.988 16.438 2.021 1 90.56 232 THR A C 1
ATOM 1815 O O . THR A 1 232 ? -4.812 16.125 2.225 1 90.56 232 THR A O 1
ATOM 1818 N N . CYS A 1 233 ? -7.023 15.594 1.981 1 92.69 233 CYS A N 1
ATOM 1819 C CA . CYS A 1 233 ? -6.785 14.156 2.006 1 92.69 233 CYS A CA 1
ATOM 1820 C C . CYS A 1 233 ? -6.598 13.609 0.595 1 92.69 233 CYS A C 1
ATOM 1822 O O . CYS A 1 233 ? -7.449 13.812 -0.273 1 92.69 233 CYS A O 1
ATOM 1824 N N . THR A 1 234 ? -5.473 12.961 0.446 1 90.56 234 THR A N 1
ATOM 1825 C CA . THR A 1 234 ? -5.105 12.5 -0.889 1 90.56 234 THR A CA 1
ATOM 1826 C C . THR A 1 234 ? -4.84 11 -0.887 1 90.56 234 THR A C 1
ATOM 1828 O O . THR A 1 234 ? -4.223 10.469 0.044 1 90.56 234 THR A O 1
ATOM 1831 N N . ILE A 1 235 ? -5.266 10.352 -1.987 1 91.5 235 ILE A N 1
ATOM 1832 C CA . ILE A 1 235 ? -5.074 8.914 -2.133 1 91.5 235 ILE A CA 1
ATOM 1833 C C . ILE A 1 235 ? -3.662 8.633 -2.645 1 91.5 235 ILE A C 1
ATOM 1835 O O . ILE A 1 235 ? -3.223 9.227 -3.631 1 91.5 235 ILE A O 1
ATOM 1839 N N . GLY A 1 236 ? -2.938 7.816 -1.787 1 91.12 236 GLY A N 1
ATOM 1840 C CA . GLY A 1 236 ? -1.746 7.207 -2.355 1 91.12 236 GLY A CA 1
ATOM 1841 C C . GLY A 1 236 ? -2.049 5.996 -3.221 1 91.12 236 GLY A C 1
ATOM 1842 O O . GLY A 1 236 ? -2.916 5.188 -2.885 1 91.12 236 GLY A O 1
ATOM 1843 N N . HIS A 1 237 ? -1.225 5.879 -4.324 1 89.94 237 HIS A N 1
ATOM 1844 C CA . HIS A 1 237 ? -1.544 4.82 -5.273 1 89.94 237 HIS A CA 1
ATOM 1845 C C . HIS A 1 237 ? -0.393 3.828 -5.402 1 89.94 237 HIS A C 1
ATOM 1847 O O . HIS A 1 237 ? 0.766 4.184 -5.172 1 89.94 237 HIS A O 1
ATOM 1853 N N . ARG A 1 238 ? -0.814 2.648 -5.707 1 88.94 238 ARG A N 1
ATOM 1854 C CA . ARG A 1 238 ? 0.115 1.609 -6.141 1 88.94 238 ARG A CA 1
ATOM 1855 C C . ARG A 1 238 ? -0.25 1.093 -7.527 1 88.94 238 ARG A C 1
ATOM 1857 O O . ARG A 1 238 ? -1.409 1.172 -7.941 1 88.94 238 ARG A O 1
ATOM 1864 N N . THR A 1 239 ? 0.755 0.614 -8.172 1 88.19 239 THR A N 1
ATOM 1865 C CA . THR A 1 239 ? 0.484 0.01 -9.469 1 88.19 239 THR A CA 1
ATOM 1866 C C . THR A 1 239 ? 0.424 -1.511 -9.359 1 88.19 239 THR A C 1
ATOM 1868 O O . THR A 1 239 ? 1.008 -2.094 -8.445 1 88.19 239 THR A O 1
ATOM 1871 N N . PHE A 1 240 ? -0.371 -2.086 -10.219 1 88.81 240 PHE A N 1
ATOM 1872 C CA . PHE A 1 240 ? -0.437 -3.541 -10.297 1 88.81 240 PHE A CA 1
ATOM 1873 C C . PHE A 1 240 ? -0.648 -3.994 -11.742 1 88.81 240 PHE A C 1
ATOM 1875 O O . PHE A 1 240 ? -1.068 -3.205 -12.586 1 88.81 240 PHE A O 1
ATOM 1882 N N . GLU A 1 241 ? -0.31 -5.281 -11.914 1 86.56 241 GLU A N 1
ATOM 1883 C CA . GLU A 1 241 ? -0.452 -5.848 -13.258 1 86.56 241 GLU A CA 1
ATOM 1884 C C . GLU A 1 241 ? -1.74 -6.656 -13.383 1 86.56 241 GLU A C 1
ATOM 1886 O O . GLU A 1 241 ? -2.131 -7.359 -12.445 1 86.56 241 GLU A O 1
ATOM 1891 N N . ALA A 1 242 ? -2.367 -6.426 -14.539 1 88.75 242 ALA A N 1
ATOM 1892 C CA . ALA A 1 242 ? -3.545 -7.207 -14.906 1 88.75 242 ALA A CA 1
ATOM 1893 C C . ALA A 1 242 ? -3.492 -7.625 -16.375 1 88.75 242 ALA A C 1
ATOM 1895 O O . ALA A 1 242 ? -2.627 -7.168 -17.125 1 88.75 242 ALA A O 1
ATOM 1896 N N . THR A 1 243 ? -4.289 -8.602 -16.703 1 89.25 243 THR A N 1
ATOM 1897 C CA . THR A 1 243 ? -4.449 -9.008 -18.094 1 89.25 243 THR A CA 1
ATOM 1898 C C . THR A 1 243 ? -5.828 -8.609 -18.609 1 89.25 243 THR A C 1
ATOM 1900 O O . THR A 1 243 ? -6.828 -8.742 -17.906 1 89.25 243 THR A O 1
ATOM 1903 N N . ARG A 1 244 ? -5.824 -8.016 -19.766 1 90.19 244 ARG A N 1
ATOM 1904 C CA . ARG A 1 244 ? -7.062 -7.633 -20.438 1 90.19 244 ARG A CA 1
ATOM 1905 C C . ARG A 1 244 ? -7.277 -8.461 -21.703 1 90.19 244 ARG A C 1
ATOM 1907 O O . ARG A 1 244 ? -6.367 -8.602 -22.516 1 90.19 244 ARG A O 1
ATOM 1914 N N . ASN A 1 245 ? -8.445 -9.008 -21.812 1 91 245 ASN A N 1
ATOM 1915 C CA . ASN A 1 245 ? -8.812 -9.789 -22.984 1 91 245 ASN A CA 1
ATOM 1916 C C . ASN A 1 245 ? -9.711 -9 -23.922 1 91 245 ASN A C 1
ATOM 1918 O O . ASN A 1 245 ? -10.891 -8.789 -23.641 1 91 245 ASN A O 1
ATOM 1922 N N . ASP A 1 246 ? -9.102 -8.555 -24.984 1 91.19 246 ASP A N 1
ATOM 1923 C CA . ASP A 1 246 ? -9.875 -7.859 -26.016 1 91.19 246 ASP A CA 1
ATOM 1924 C C . ASP A 1 246 ? -10.172 -8.773 -27.188 1 91.19 246 ASP A C 1
ATOM 1926 O O . ASP A 1 246 ? -9.391 -8.859 -28.141 1 91.19 246 ASP A O 1
ATOM 1930 N N . ASN A 1 247 ? -11.328 -9.352 -27.188 1 90.81 247 ASN A N 1
ATOM 1931 C CA . ASN A 1 247 ? -11.781 -10.227 -28.25 1 90.81 247 ASN A CA 1
ATOM 1932 C C . ASN A 1 247 ? -10.742 -11.305 -28.578 1 90.81 247 ASN A C 1
ATOM 1934 O O . ASN A 1 247 ? -10.359 -11.477 -29.734 1 90.81 247 ASN A O 1
ATOM 1938 N N . GLY A 1 248 ? -10.203 -11.844 -27.516 1 85.38 248 GLY A N 1
ATOM 1939 C CA . GLY A 1 248 ? -9.289 -12.961 -27.703 1 85.38 248 GLY A CA 1
ATOM 1940 C C . GLY A 1 248 ? -7.828 -12.547 -27.625 1 85.38 248 GLY A C 1
ATOM 1941 O O . GLY A 1 248 ? -6.941 -13.398 -27.547 1 85.38 248 GLY A O 1
ATOM 1942 N N . VAL A 1 249 ? -7.594 -11.242 -27.797 1 86.25 249 VAL A N 1
ATOM 1943 C CA . VAL A 1 249 ? -6.223 -10.75 -27.703 1 86.25 249 VAL A CA 1
ATOM 1944 C C . VAL A 1 249 ? -5.906 -10.383 -26.25 1 86.25 249 VAL A C 1
ATOM 1946 O O . VAL A 1 249 ? -6.512 -9.469 -25.688 1 86.25 249 VAL A O 1
ATOM 1949 N N . MET A 1 250 ? -4.977 -11.156 -25.688 1 84.06 250 MET A N 1
ATOM 1950 C CA . MET A 1 250 ? -4.582 -10.914 -24.297 1 84.06 250 MET A CA 1
ATOM 1951 C C . MET A 1 250 ? -3.488 -9.852 -24.219 1 84.06 250 MET A C 1
ATOM 1953 O O . MET A 1 250 ? -2.449 -9.977 -24.875 1 84.06 250 MET A O 1
ATOM 1957 N N . THR A 1 251 ? -3.77 -8.828 -23.453 1 84.19 251 THR A N 1
ATOM 1958 C CA . THR A 1 251 ? -2.803 -7.758 -23.25 1 84.19 251 THR A CA 1
ATOM 1959 C C . THR A 1 251 ? -2.551 -7.516 -21.766 1 84.19 251 THR A C 1
ATOM 1961 O O . THR A 1 251 ? -3.488 -7.52 -20.969 1 84.19 251 THR A O 1
ATOM 1964 N N . GLN A 1 252 ? -1.295 -7.504 -21.422 1 84.56 252 GLN A N 1
ATOM 1965 C CA . GLN A 1 252 ? -0.943 -7.129 -20.062 1 84.56 252 GLN A CA 1
ATOM 1966 C C . GLN A 1 252 ? -1.037 -5.617 -19.859 1 84.56 252 GLN A C 1
ATOM 1968 O O . GLN A 1 252 ? -0.53 -4.848 -20.688 1 84.56 252 GLN A O 1
ATOM 1973 N N . VAL A 1 253 ? -1.693 -5.227 -18.844 1 86 253 VAL A N 1
ATOM 1974 C CA . VAL A 1 253 ? -1.873 -3.799 -18.578 1 86 253 VAL A CA 1
ATOM 1975 C C . VAL A 1 253 ? -1.474 -3.477 -17.141 1 86 253 VAL A C 1
ATOM 1977 O O . VAL A 1 253 ? -1.62 -4.312 -16.25 1 86 253 VAL A O 1
ATOM 1980 N N . SER A 1 254 ? -0.95 -2.301 -16.984 1 86.31 254 SER A N 1
ATOM 1981 C CA . SER A 1 254 ? -0.651 -1.771 -15.656 1 86.31 254 SER A CA 1
ATOM 1982 C C . SER A 1 254 ? -1.731 -0.8 -15.188 1 86.31 254 SER A C 1
ATOM 1984 O O . SER A 1 254 ? -2.035 0.175 -15.883 1 86.31 254 SER A O 1
ATOM 1986 N N . LEU A 1 255 ? -2.326 -1.113 -14.07 1 90 255 LEU A N 1
ATOM 1987 C CA . LEU A 1 255 ? -3.365 -0.262 -13.5 1 90 255 LEU A CA 1
ATOM 1988 C C . LEU A 1 255 ? -2.93 0.285 -12.141 1 90 255 LEU A C 1
ATOM 1990 O O . LEU A 1 255 ? -1.948 -0.186 -11.562 1 90 255 LEU A O 1
ATOM 1994 N N . THR A 1 256 ? -3.676 1.337 -11.703 1 91 256 THR A N 1
ATOM 1995 C CA . THR A 1 256 ? -3.406 1.911 -10.391 1 91 256 THR A CA 1
ATOM 1996 C C . THR A 1 256 ? -4.512 1.546 -9.398 1 91 256 THR A C 1
ATOM 1998 O O . THR A 1 256 ? -5.656 1.323 -9.797 1 91 256 THR A O 1
ATOM 2001 N N . ALA A 1 257 ? -4.121 1.352 -8.18 1 93.5 257 ALA A N 1
ATOM 2002 C CA . ALA A 1 257 ? -5.066 1.089 -7.094 1 93.5 257 ALA A CA 1
ATOM 2003 C C . ALA A 1 257 ? -4.777 1.973 -5.887 1 93.5 257 ALA A C 1
ATOM 2005 O O . ALA A 1 257 ? -3.621 2.318 -5.625 1 93.5 257 ALA A O 1
ATOM 2006 N N . GLY A 1 258 ? -5.863 2.33 -5.168 1 93.56 258 GLY A N 1
ATOM 2007 C CA . GLY A 1 258 ? -5.672 3.064 -3.926 1 93.56 258 GLY A CA 1
ATOM 2008 C C . GLY A 1 258 ? -4.984 2.248 -2.85 1 93.56 258 GLY A C 1
ATOM 20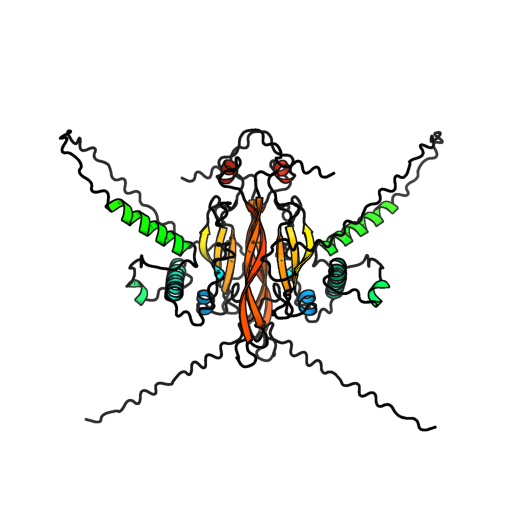09 O O . GLY A 1 258 ? -5.348 1.094 -2.611 1 93.56 258 GLY A O 1
ATOM 2010 N N . SER A 1 259 ? -4.039 2.836 -2.197 1 93.06 259 SER A N 1
ATOM 2011 C CA . SER A 1 259 ? -3.234 2.113 -1.217 1 93.06 259 SER A CA 1
ATOM 2012 C C . SER A 1 259 ? -3.404 2.705 0.179 1 93.06 259 SER A C 1
ATOM 2014 O O . SER A 1 259 ? -3.303 1.991 1.179 1 93.06 259 SER A O 1
ATOM 2016 N N . TYR A 1 260 ? -3.506 3.939 0.266 1 92.44 260 TYR A N 1
ATOM 2017 C CA . TYR A 1 260 ? -3.674 4.617 1.548 1 92.44 260 TYR A CA 1
ATOM 2018 C C . TYR A 1 260 ? -4.246 6.016 1.354 1 92.44 260 TYR A C 1
ATOM 2020 O O . TYR A 1 260 ? -4.418 6.469 0.221 1 92.44 260 TYR A O 1
ATOM 2028 N N . CYS A 1 261 ? -4.617 6.598 2.434 1 92.5 261 CYS A N 1
ATOM 2029 C CA . CYS A 1 261 ? -5.117 7.969 2.484 1 92.5 261 CYS A CA 1
ATOM 2030 C C . CYS A 1 261 ? -4.27 8.82 3.418 1 92.5 261 CYS A C 1
ATOM 2032 O O . CYS A 1 261 ? -4.105 8.492 4.594 1 92.5 261 CYS A O 1
ATOM 2034 N N . GLU A 1 262 ? -3.791 9.883 2.846 1 91.69 262 GLU A N 1
ATOM 2035 C CA . GLU A 1 262 ? -2.906 10.711 3.656 1 91.69 262 GLU A CA 1
ATOM 2036 C C . GLU A 1 262 ? -3.316 12.18 3.592 1 91.69 262 GLU A C 1
ATOM 2038 O O . GLU A 1 262 ? -3.816 12.648 2.566 1 91.69 262 GLU A O 1
ATOM 2043 N N . CYS A 1 263 ? -3.074 12.859 4.73 1 92.69 263 CYS A N 1
ATOM 2044 C CA . CYS A 1 263 ? -3.262 14.305 4.789 1 92.69 263 CYS A CA 1
ATOM 2045 C C . CYS A 1 263 ? -2.049 15.031 4.227 1 92.69 263 CYS A C 1
ATOM 2047 O O . CYS A 1 263 ? -0.916 14.773 4.637 1 92.69 263 CYS A O 1
ATOM 2049 N N . ARG A 1 264 ? -2.303 15.914 3.279 1 91.12 264 ARG A N 1
ATOM 2050 C CA . ARG A 1 264 ? -1.242 16.703 2.664 1 91.12 264 ARG A CA 1
ATOM 2051 C C . ARG A 1 264 ? -1.59 18.188 2.67 1 91.12 264 ARG A C 1
ATOM 2053 O O . ARG A 1 264 ? -2.766 18.562 2.658 1 91.12 264 ARG A O 1
ATOM 2060 N N . ILE A 1 265 ? -0.569 18.875 2.723 1 88 265 ILE A N 1
ATOM 2061 C CA . ILE A 1 265 ? -0.788 20.328 2.754 1 88 265 ILE A CA 1
ATOM 2062 C C . ILE A 1 265 ? -0.254 20.953 1.471 1 88 265 ILE A C 1
ATOM 2064 O O . ILE A 1 265 ? 0.744 20.5 0.912 1 88 265 ILE A O 1
ATOM 2068 N N . SER A 1 266 ? -1.024 21.938 1.073 1 83.25 266 SER A N 1
ATOM 2069 C CA . SER A 1 266 ? -0.502 22.719 -0.046 1 83.25 266 SER A CA 1
ATOM 2070 C C . SER A 1 266 ? 0.67 23.594 0.388 1 83.25 266 SER A C 1
ATOM 2072 O O . SER A 1 266 ? 0.702 24.078 1.519 1 83.25 266 SER A O 1
ATOM 2074 N N . LYS A 1 267 ? 1.559 23.781 -0.568 1 75.94 267 LYS A N 1
ATOM 2075 C CA . LYS A 1 267 ? 2.705 24.641 -0.271 1 75.94 267 LYS A CA 1
ATOM 2076 C C . LYS A 1 267 ? 2.26 26.062 0.07 1 75.94 267 LYS A C 1
ATOM 2078 O O . LYS A 1 267 ? 2.949 26.766 0.803 1 75.94 267 LYS A O 1
ATOM 2083 N N . SER A 1 268 ? 1.104 26.391 -0.331 1 75.88 268 SER A N 1
ATOM 2084 C CA . SER A 1 268 ? 0.608 27.734 -0.129 1 75.88 268 SER A CA 1
ATOM 2085 C C . SER A 1 268 ? -0.252 27.828 1.127 1 75.88 268 SER A C 1
ATOM 2087 O O . SER A 1 268 ? -0.729 28.922 1.479 1 75.88 268 SER A O 1
ATOM 2089 N N . SER A 1 269 ? -0.365 26.766 1.834 1 79.69 269 SER A N 1
ATOM 2090 C CA . SER A 1 269 ? -1.234 26.766 3.006 1 79.69 269 SER A CA 1
ATOM 2091 C C . SER A 1 269 ? -0.616 27.547 4.156 1 79.69 269 SER A C 1
ATOM 2093 O O . SER A 1 269 ? 0.605 27.562 4.32 1 79.69 269 SER A O 1
ATOM 2095 N N . SER A 1 270 ? -1.461 28.188 4.965 1 78 270 SER A N 1
ATOM 2096 C CA . SER A 1 270 ? -1.031 28.938 6.137 1 78 270 SER A CA 1
ATOM 2097 C C . SER A 1 270 ? -0.443 28.016 7.199 1 78 270 SER A C 1
ATOM 2099 O O . SER A 1 270 ? 0.215 28.484 8.133 1 78 270 SER A O 1
ATOM 2101 N N . LEU A 1 271 ? -0.674 26.75 7.02 1 80.69 271 LEU A N 1
ATOM 2102 C CA . LEU A 1 271 ? -0.172 25.812 8.008 1 80.69 271 LEU A CA 1
ATOM 2103 C C . LEU A 1 271 ? 1.182 25.25 7.59 1 80.69 271 LEU A C 1
ATOM 2105 O O . LEU A 1 271 ? 1.729 24.375 8.258 1 80.69 271 LEU A O 1
ATOM 2109 N N . GLN A 1 272 ? 1.707 25.75 6.535 1 80.38 272 GLN A N 1
ATOM 2110 C CA . GLN A 1 272 ? 2.975 25.234 6.023 1 80.38 272 GLN A CA 1
ATOM 2111 C C . GLN A 1 272 ? 4.082 25.359 7.066 1 80.38 272 GLN A C 1
ATOM 2113 O O . GLN A 1 272 ? 4.965 24.5 7.145 1 80.38 272 GLN A O 1
ATOM 2118 N N . SER A 1 273 ? 3.975 26.391 7.82 1 80.88 273 SER A N 1
ATOM 2119 C CA . SER A 1 273 ? 4.969 26.594 8.867 1 80.88 273 SER A CA 1
ATOM 2120 C C . SER A 1 273 ? 4.957 25.438 9.875 1 80.88 273 SER A C 1
ATOM 2122 O O . SER A 1 273 ? 6.004 25.062 10.406 1 80.88 273 SER A O 1
ATOM 2124 N N . LEU A 1 274 ? 3.785 24.938 10.117 1 82.06 274 LEU A N 1
ATOM 2125 C CA . LEU A 1 274 ? 3.629 23.812 11.031 1 82.06 274 LEU A CA 1
ATOM 2126 C C . LEU A 1 274 ? 4.297 22.562 10.469 1 82.06 274 LEU A C 1
ATOM 2128 O O . LEU A 1 274 ? 4.883 21.781 11.219 1 82.06 274 LEU A O 1
ATOM 2132 N N . VAL A 1 275 ? 4.32 22.438 9.219 1 80.19 275 VAL A N 1
ATOM 2133 C CA . VAL A 1 275 ? 4.891 21.266 8.547 1 80.19 275 VAL A CA 1
ATOM 2134 C C . VAL A 1 275 ? 6.414 21.375 8.539 1 80.19 275 VAL A C 1
ATOM 2136 O O . VAL A 1 275 ? 7.109 20.375 8.742 1 80.19 275 VAL A O 1
ATOM 2139 N N . ASP A 1 276 ? 6.906 22.609 8.398 1 77.19 276 ASP A N 1
ATOM 2140 C CA . ASP A 1 276 ? 8.344 22.844 8.328 1 77.19 276 ASP A CA 1
ATOM 2141 C C . ASP A 1 276 ? 8.984 22.766 9.711 1 77.19 276 ASP A C 1
ATOM 2143 O O . ASP A 1 276 ? 10.203 22.812 9.844 1 77.19 276 ASP A O 1
ATOM 2147 N N . GLY A 1 277 ? 8.18 22.688 10.672 1 77 277 GLY A N 1
ATOM 2148 C CA . GLY A 1 277 ? 8.688 22.547 12.023 1 77 277 GLY A CA 1
ATOM 2149 C C . GLY A 1 277 ? 8.836 23.875 12.742 1 77 277 GLY A C 1
ATOM 2150 O O . GLY A 1 277 ? 9.578 23.984 13.719 1 77 277 GLY A O 1
ATOM 2151 N N . ASN A 1 278 ? 8.203 24.938 12.234 1 79.88 278 ASN A N 1
ATOM 2152 C CA . ASN A 1 278 ? 8.383 26.266 12.797 1 79.88 278 ASN A CA 1
ATOM 2153 C C . ASN A 1 278 ? 7.23 26.641 13.727 1 79.88 278 ASN A C 1
ATOM 2155 O O . ASN A 1 278 ? 7.207 27.75 14.266 1 79.88 278 ASN A O 1
ATOM 2159 N N . GLY A 1 279 ? 6.34 25.766 13.961 1 81.12 279 GLY A N 1
ATOM 2160 C CA . GLY A 1 279 ? 5.176 26.094 14.773 1 81.12 279 GLY A CA 1
ATOM 2161 C C . GLY A 1 279 ? 4.195 27.016 14.07 1 81.12 279 GLY A C 1
ATOM 2162 O O . GLY A 1 279 ? 4.219 27.125 12.836 1 81.12 279 GLY A O 1
ATOM 2163 N N . ILE A 1 280 ? 3.195 27.438 14.867 1 79.5 280 ILE A N 1
ATOM 2164 C CA . ILE A 1 280 ? 2.199 28.344 14.297 1 79.5 280 ILE A CA 1
ATOM 2165 C C . ILE A 1 280 ? 1.677 29.281 15.375 1 79.5 280 ILE A C 1
ATOM 2167 O O . ILE A 1 280 ? 1.795 29 16.562 1 79.5 280 ILE A O 1
ATOM 2171 N N . SER A 1 281 ? 1.409 30.453 14.828 1 80.62 281 SER A N 1
ATOM 2172 C CA . SER A 1 281 ? 0.789 31.438 15.711 1 80.62 281 SER A CA 1
ATOM 2173 C C . SER A 1 281 ? -0.47 32.031 15.086 1 80.62 281 SER A C 1
ATOM 2175 O O . SER A 1 281 ? -0.586 32.094 13.859 1 80.62 281 SER A O 1
ATOM 2177 N N . GLY A 1 282 ? -1.45 32.25 15.977 1 79.56 282 GLY A N 1
ATOM 2178 C CA . GLY A 1 282 ? -2.682 32.844 15.5 1 79.56 282 GLY A CA 1
ATOM 2179 C C . GLY A 1 282 ? -3.885 31.938 15.617 1 79.56 282 GLY A C 1
ATOM 2180 O O . GLY A 1 282 ? -3.832 30.922 16.328 1 79.56 282 GLY A O 1
ATOM 2181 N N . THR A 1 283 ? -5.016 32.469 15.227 1 81.75 283 THR A N 1
ATOM 2182 C CA . THR A 1 283 ? -6.266 31.703 15.25 1 81.75 283 THR A CA 1
ATOM 2183 C C . THR A 1 283 ? -6.598 31.156 13.867 1 81.75 283 THR A C 1
ATOM 2185 O O . THR A 1 283 ? -6.551 31.891 12.875 1 81.75 283 THR A O 1
ATOM 2188 N N . TYR A 1 284 ? -6.793 29.875 13.898 1 81.25 284 TYR A N 1
ATOM 2189 C CA . TYR A 1 284 ? -7.199 29.188 12.672 1 81.25 284 TYR A CA 1
ATOM 2190 C C . TYR A 1 284 ? -8.609 28.625 12.805 1 81.25 284 TYR A C 1
ATOM 2192 O O . TYR A 1 284 ? -8.797 27.547 13.375 1 81.25 284 TYR A O 1
ATOM 2200 N N . ASN A 1 285 ? -9.531 29.344 12.195 1 82.12 285 ASN A N 1
ATOM 2201 C CA . ASN A 1 285 ? -10.914 28.891 12.195 1 82.12 285 ASN A CA 1
ATOM 2202 C C . ASN A 1 285 ? -11.148 27.828 11.125 1 82.12 285 ASN A C 1
ATOM 2204 O O . ASN A 1 285 ? -10.469 27.812 10.102 1 82.12 285 ASN A O 1
ATOM 2208 N N . PRO A 1 286 ? -12.125 26.891 11.461 1 81.25 286 PRO A N 1
ATOM 2209 C CA . PRO A 1 286 ? -12.422 25.891 10.43 1 81.25 286 PRO A CA 1
ATOM 2210 C C . PRO A 1 286 ? -12.859 26.531 9.109 1 81.25 286 PRO A C 1
ATOM 2212 O O . PRO A 1 286 ? -13.586 27.531 9.117 1 81.25 286 PRO A O 1
ATOM 2215 N N . LEU A 1 287 ? -12.219 26.125 8.016 1 73.5 287 LEU A N 1
ATOM 2216 C CA . LEU A 1 287 ? -12.578 26.688 6.715 1 73.5 287 LEU A CA 1
ATOM 2217 C C . LEU A 1 287 ? -13.906 26.109 6.223 1 73.5 287 LEU A C 1
ATOM 2219 O O . LEU A 1 287 ? -14.617 26.766 5.461 1 73.5 287 LEU A O 1
ATOM 2223 N N . SER A 1 288 ? -14.188 24.812 6.215 1 61.31 288 SER A N 1
ATOM 2224 C CA . SER A 1 288 ? -15.484 24.297 5.809 1 61.31 288 SER A CA 1
ATOM 2225 C C . SER A 1 288 ? -16.328 23.906 7.02 1 61.31 288 SER A C 1
ATOM 2227 O O . SER A 1 288 ? -15.797 23.484 8.047 1 61.31 288 SER A O 1
ATOM 2229 N N . ASN A 1 289 ? -17.484 24.688 7.281 1 45.41 289 ASN A N 1
ATOM 2230 C CA . ASN A 1 289 ? -18.531 24.422 8.258 1 45.41 289 ASN A CA 1
ATOM 2231 C C . ASN A 1 289 ? -19.078 23 8.133 1 45.41 289 ASN A C 1
ATOM 2233 O O . ASN A 1 289 ? -20.047 22.75 7.418 1 45.41 289 ASN A O 1
ATOM 2237 N N . THR A 1 290 ? -18.453 22.094 7.836 1 40.19 290 THR A N 1
ATOM 2238 C CA . THR A 1 290 ? -19.328 20.922 7.801 1 40.19 290 THR A CA 1
ATOM 2239 C C . THR A 1 290 ? -19.844 20.594 9.195 1 40.19 290 THR A C 1
ATOM 2241 O O . THR A 1 290 ? -19.094 20.156 10.062 1 40.19 290 THR A O 1
ATOM 2244 N N . THR A 1 291 ? -20.797 21.328 9.703 1 31.7 291 THR A N 1
ATOM 2245 C CA . THR A 1 291 ? -21.641 20.922 10.82 1 31.7 291 THR A CA 1
ATOM 2246 C C . THR A 1 291 ? -22 19.438 10.719 1 31.7 291 THR A C 1
ATOM 2248 O O . THR A 1 291 ? -22.594 19 9.727 1 31.7 291 THR A O 1
ATOM 2251 N N . CYS A 1 292 ? -21.297 18.594 11.211 1 30.78 292 CYS A N 1
ATOM 2252 C CA . CYS A 1 292 ? -22 17.344 11.508 1 30.78 292 CYS A CA 1
ATOM 2253 C C . CYS A 1 292 ? -23.391 17.625 12.055 1 30.78 292 CYS A C 1
ATOM 2255 O O . CYS A 1 292 ? -23.547 18.078 13.188 1 30.78 292 CYS A O 1
ATOM 2257 N N . THR A 1 293 ? -24.312 18.25 11.289 1 25.72 293 THR A N 1
ATOM 2258 C CA . THR A 1 293 ? -25.703 18.047 11.719 1 25.72 293 THR A CA 1
ATOM 2259 C C . THR A 1 293 ? -26.062 16.562 11.695 1 25.72 293 THR A C 1
ATOM 2261 O O . THR A 1 293 ? -25.688 15.844 10.766 1 25.72 293 THR A O 1
ATOM 2264 N N . MET B 1 1 ? 53.188 -30.891 -34.688 1 30.72 1 MET B N 1
ATOM 2265 C CA . MET B 1 1 ? 52.438 -29.703 -34.312 1 30.72 1 MET B CA 1
ATOM 2266 C C . MET B 1 1 ? 50.938 -29.953 -34.406 1 30.72 1 MET B C 1
ATOM 2268 O O . MET B 1 1 ? 50.375 -29.984 -35.5 1 30.72 1 MET B O 1
ATOM 2272 N N . LYS B 1 2 ? 50.344 -30.891 -33.625 1 39.81 2 LYS B N 1
ATOM 2273 C CA . LYS B 1 2 ? 48.969 -31.406 -33.5 1 39.81 2 LYS B CA 1
ATOM 2274 C C . LYS B 1 2 ? 48.031 -30.312 -33.031 1 39.81 2 LYS B C 1
ATOM 2276 O O . LYS B 1 2 ? 48.25 -29.719 -31.969 1 39.81 2 LYS B O 1
ATOM 2281 N N . PHE B 1 3 ? 47.344 -29.641 -34 1 37.47 3 PHE B N 1
ATOM 2282 C CA . PHE B 1 3 ? 46.312 -28.656 -33.781 1 37.47 3 PHE B CA 1
ATOM 2283 C C . PHE B 1 3 ? 45.156 -29.266 -33 1 37.47 3 PHE B C 1
ATOM 2285 O O . PHE B 1 3 ? 44.562 -30.25 -33.406 1 37.47 3 PHE B O 1
ATOM 2292 N N . ILE B 1 4 ? 45.25 -29.312 -31.75 1 34.97 4 ILE B N 1
ATOM 2293 C CA . ILE B 1 4 ? 44.094 -29.656 -30.906 1 34.97 4 ILE B CA 1
ATOM 2294 C C . ILE B 1 4 ? 43 -28.625 -31.094 1 34.97 4 ILE B C 1
ATOM 2296 O O . ILE B 1 4 ? 43.188 -27.438 -30.812 1 34.97 4 ILE B O 1
ATOM 2300 N N . PHE B 1 5 ? 42.062 -28.906 -32.094 1 34.81 5 PHE B N 1
ATOM 2301 C CA . PHE B 1 5 ? 40.781 -28.219 -32.219 1 34.81 5 PHE B CA 1
ATOM 2302 C C . PHE B 1 5 ? 40 -28.297 -30.922 1 34.81 5 PHE B C 1
ATOM 2304 O O . PHE B 1 5 ? 39.625 -29.375 -30.469 1 34.81 5 PHE B O 1
ATOM 2311 N N . ILE B 1 6 ? 40.281 -27.422 -30.031 1 31.92 6 ILE B N 1
ATOM 2312 C CA . ILE B 1 6 ? 39.406 -27.219 -28.891 1 31.92 6 ILE B CA 1
ATOM 2313 C C . ILE B 1 6 ? 38 -26.812 -29.375 1 31.92 6 ILE B C 1
ATOM 2315 O O . ILE B 1 6 ? 37.844 -25.75 -29.969 1 31.92 6 ILE B O 1
ATOM 2319 N N . LEU B 1 7 ? 37.188 -27.766 -29.75 1 27.89 7 LEU B N 1
ATOM 2320 C CA . LEU B 1 7 ? 35.75 -27.562 -29.906 1 27.89 7 LEU B CA 1
ATOM 2321 C C . LEU B 1 7 ? 35.188 -26.906 -28.656 1 27.89 7 LEU B C 1
ATOM 2323 O O . LEU B 1 7 ? 35.156 -27.5 -27.578 1 27.89 7 LEU B O 1
ATOM 2327 N N . VAL B 1 8 ? 35.281 -25.625 -28.578 1 29.95 8 VAL B N 1
ATOM 2328 C CA . VAL B 1 8 ? 34.469 -24.859 -27.609 1 29.95 8 VAL B CA 1
ATOM 2329 C C . VAL B 1 8 ? 33 -25.141 -27.844 1 29.95 8 VAL B C 1
ATOM 2331 O O . VAL B 1 8 ? 32.438 -24.781 -28.891 1 29.95 8 VAL B O 1
ATOM 2334 N N . LEU B 1 9 ? 32.531 -26.203 -27.391 1 26.61 9 LEU B N 1
ATOM 2335 C CA . LEU B 1 9 ? 31.078 -26.391 -27.25 1 26.61 9 LEU B CA 1
ATOM 2336 C C . LEU B 1 9 ? 30.469 -25.203 -26.5 1 26.61 9 LEU B C 1
ATOM 2338 O O . LEU B 1 9 ? 30.734 -25 -25.328 1 26.61 9 LEU B O 1
ATOM 2342 N N . PHE B 1 10 ? 30.25 -24.156 -27.25 1 28.88 10 PHE B N 1
ATOM 2343 C CA . PHE B 1 10 ? 29.312 -23.156 -26.766 1 28.88 10 PHE B CA 1
ATOM 2344 C C . PHE B 1 10 ? 27.969 -23.812 -26.438 1 28.88 10 PHE B C 1
ATOM 2346 O O . PHE B 1 10 ? 27.219 -24.188 -27.328 1 28.88 10 PHE B O 1
ATOM 2353 N N . GLY B 1 11 ? 27.906 -24.578 -25.406 1 27.41 11 GLY B N 1
ATOM 2354 C CA . GLY B 1 11 ? 26.578 -24.891 -24.891 1 27.41 11 GLY B CA 1
ATOM 2355 C C . GLY B 1 11 ? 25.672 -23.672 -24.859 1 27.41 11 GLY B C 1
ATOM 2356 O O . GLY B 1 11 ? 25.984 -22.672 -24.234 1 27.41 11 GLY B O 1
ATOM 2357 N N . HIS B 1 12 ? 24.938 -23.5 -25.922 1 26.8 12 HIS B N 1
ATOM 2358 C CA . HIS B 1 12 ? 23.75 -22.672 -25.891 1 26.8 12 HIS B CA 1
ATOM 2359 C C . HIS B 1 12 ? 22.922 -22.922 -24.641 1 26.8 12 HIS B C 1
ATOM 2361 O O . HIS B 1 12 ? 22.422 -24.031 -24.438 1 26.8 12 HIS B O 1
ATOM 2367 N N . ILE B 1 13 ? 23.406 -22.453 -23.578 1 28.25 13 ILE B N 1
ATOM 2368 C CA . ILE B 1 13 ? 22.391 -22.312 -22.547 1 28.25 13 ILE B CA 1
ATOM 2369 C C . ILE B 1 13 ? 21.125 -21.703 -23.141 1 28.25 13 ILE B C 1
ATOM 2371 O O . ILE B 1 13 ? 21.141 -20.547 -23.562 1 28.25 13 ILE B O 1
ATOM 2375 N N . ASN B 1 14 ? 20.422 -22.469 -23.922 1 25.69 14 ASN B N 1
ATOM 2376 C CA . ASN B 1 14 ? 19.031 -22.094 -24.188 1 25.69 14 ASN B CA 1
ATOM 2377 C C . ASN B 1 14 ? 18.359 -21.5 -22.953 1 25.69 14 ASN B C 1
ATOM 2379 O O . ASN B 1 14 ? 18.219 -22.172 -21.938 1 25.69 14 ASN B O 1
ATOM 2383 N N . PHE B 1 15 ? 18.703 -20.344 -22.719 1 26.88 15 PHE B N 1
ATOM 2384 C CA . PHE B 1 15 ? 17.734 -19.594 -21.922 1 26.88 15 PHE B CA 1
ATOM 2385 C C . PHE B 1 15 ? 16.328 -19.859 -22.406 1 26.88 15 PHE B C 1
ATOM 2387 O O . PHE B 1 15 ? 15.875 -19.25 -23.375 1 26.88 15 PHE B O 1
ATOM 2394 N N . SER B 1 16 ? 15.977 -21.047 -22.656 1 31.14 16 SER B N 1
ATOM 2395 C CA . SER B 1 16 ? 14.523 -21.156 -22.703 1 31.14 16 SER B CA 1
ATOM 2396 C C . SER B 1 16 ? 13.867 -20.281 -21.656 1 31.14 16 SER B C 1
ATOM 2398 O O . SER B 1 16 ? 13.969 -20.562 -20.453 1 31.14 16 SER B O 1
ATOM 2400 N N . GLY B 1 17 ? 13.953 -19.062 -21.781 1 31.67 17 GLY B N 1
ATOM 2401 C CA . GLY B 1 17 ? 13.266 -18.062 -20.969 1 31.67 17 GLY B CA 1
ATOM 2402 C C . GLY B 1 17 ? 11.883 -18.5 -20.531 1 31.67 17 GLY B C 1
ATOM 2403 O O . GLY B 1 17 ? 10.883 -18.188 -21.188 1 31.67 17 GLY B O 1
ATOM 2404 N N . SER B 1 18 ? 11.578 -19.688 -20.328 1 35.03 18 SER B N 1
ATOM 2405 C CA . SER B 1 18 ? 10.336 -20 -19.625 1 35.03 18 SER B CA 1
ATOM 2406 C C . SER B 1 18 ? 10.008 -18.922 -18.594 1 35.03 18 SER B C 1
ATOM 2408 O O . SER B 1 18 ? 10.719 -18.75 -17.594 1 35.03 18 SER B O 1
ATOM 2410 N N . GLN B 1 19 ? 9.719 -17.766 -19 1 40.62 19 GLN B N 1
ATOM 2411 C CA . GLN B 1 19 ? 9.344 -16.656 -18.125 1 40.62 19 GLN B CA 1
ATOM 2412 C C . GLN B 1 19 ? 8.336 -17.109 -17.078 1 40.62 19 GLN B C 1
ATOM 2414 O O . GLN B 1 19 ? 7.207 -17.484 -17.406 1 40.62 19 GLN B O 1
ATOM 2419 N N . THR B 1 20 ? 8.68 -17.906 -16.109 1 47.62 20 THR B N 1
ATOM 2420 C CA . THR B 1 20 ? 8.109 -18.562 -14.93 1 47.62 20 THR B CA 1
ATOM 2421 C C . THR B 1 20 ? 7.262 -17.578 -14.125 1 47.62 20 THR B C 1
ATOM 2423 O O . THR B 1 20 ? 7.469 -16.375 -14.203 1 47.62 20 THR B O 1
ATOM 2426 N N . CYS B 1 21 ? 6.004 -18 -13.969 1 60.94 21 CYS B N 1
ATOM 2427 C CA . CYS B 1 21 ? 5.043 -17.297 -13.125 1 60.94 21 CYS B CA 1
ATOM 2428 C C . CYS B 1 21 ? 5.715 -16.766 -11.867 1 60.94 21 CYS B C 1
ATOM 2430 O O . CYS B 1 21 ? 6.586 -17.422 -11.297 1 60.94 21 CYS B O 1
ATOM 2432 N N . GLN B 1 22 ? 5.598 -15.438 -11.703 1 66.56 22 GLN B N 1
ATOM 2433 C CA . GLN B 1 22 ? 6.031 -14.898 -10.422 1 66.56 22 GLN B CA 1
ATOM 2434 C C . GLN B 1 22 ? 5.336 -15.609 -9.266 1 66.56 22 GLN B C 1
ATOM 2436 O O . GLN B 1 22 ? 4.312 -15.141 -8.766 1 66.56 22 GLN B O 1
ATOM 2441 N N . CYS B 1 23 ? 5.695 -16.812 -9.102 1 73.38 23 CYS B N 1
ATOM 2442 C CA . CYS B 1 23 ? 5.137 -17.641 -8.031 1 73.38 23 CYS B CA 1
ATOM 2443 C C . CYS B 1 23 ? 6.223 -18.469 -7.352 1 73.38 23 CYS B C 1
ATOM 2445 O O . CYS B 1 23 ? 7.293 -18.672 -7.922 1 73.38 23 CYS B O 1
ATOM 2447 N N . ILE B 1 24 ? 5.965 -18.625 -6.059 1 69.19 24 ILE B N 1
ATOM 2448 C CA . ILE B 1 24 ? 6.855 -19.484 -5.281 1 69.19 24 ILE B CA 1
ATOM 2449 C C . ILE B 1 24 ? 6.168 -20.828 -5 1 69.19 24 ILE B C 1
ATOM 2451 O O . ILE B 1 24 ? 4.973 -20.859 -4.711 1 69.19 24 ILE B O 1
ATOM 2455 N N . GLN B 1 25 ? 6.918 -21.859 -5.277 1 65.19 25 GLN B N 1
ATOM 2456 C CA . GLN B 1 25 ? 6.387 -23.172 -4.957 1 65.19 25 GLN B CA 1
ATOM 2457 C C . GLN B 1 25 ? 6.758 -23.594 -3.539 1 65.19 25 GLN B C 1
ATOM 2459 O O . GLN B 1 25 ? 7.922 -23.891 -3.262 1 65.19 25 GLN B O 1
ATOM 2464 N N . PRO B 1 26 ? 5.781 -23.391 -2.537 1 56.75 26 PRO B N 1
ATOM 2465 C CA . PRO B 1 26 ? 6.145 -23.75 -1.166 1 56.75 26 PRO B CA 1
ATOM 2466 C C . PRO B 1 26 ? 6.582 -25.203 -1.04 1 56.75 26 PRO B C 1
ATOM 2468 O O . PRO B 1 26 ? 7.551 -25.516 -0.337 1 56.75 26 PRO B O 1
ATOM 2471 N N . ASP B 1 27 ? 5.738 -26.109 -1.549 1 55.69 27 ASP B N 1
ATOM 2472 C CA . ASP B 1 27 ? 6.098 -27.516 -1.558 1 55.69 27 ASP B CA 1
ATOM 2473 C C . ASP B 1 27 ? 6.254 -28.047 -2.986 1 55.69 27 ASP B C 1
ATOM 2475 O O . ASP B 1 27 ? 5.305 -28 -3.773 1 55.69 27 ASP B O 1
ATOM 2479 N N . PRO B 1 28 ? 7.57 -28.266 -3.318 1 53.25 28 PRO B N 1
ATOM 2480 C CA . PRO B 1 28 ? 7.781 -28.781 -4.676 1 53.25 28 PRO B CA 1
ATOM 2481 C C . PRO B 1 28 ? 6.789 -29.875 -5.051 1 53.25 28 PRO B C 1
ATOM 2483 O O . PRO B 1 28 ? 6.492 -30.078 -6.23 1 53.25 28 PRO B O 1
ATOM 2486 N N . SER B 1 29 ? 6.418 -30.547 -3.984 1 51.69 29 SER B N 1
ATOM 2487 C CA . SER B 1 29 ? 5.52 -31.656 -4.27 1 51.69 29 SER B CA 1
ATOM 2488 C C . SER B 1 29 ? 4.082 -31.188 -4.438 1 51.69 29 SER B C 1
ATOM 2490 O O . SER B 1 29 ? 3.254 -31.875 -5.027 1 51.69 29 SER B O 1
ATOM 2492 N N . ALA B 1 30 ? 3.914 -30 -3.785 1 52.44 30 ALA B N 1
ATOM 2493 C CA . ALA B 1 30 ? 2.527 -29.547 -3.811 1 52.44 30 ALA B CA 1
ATOM 2494 C C . ALA B 1 30 ? 2.285 -28.578 -4.973 1 52.44 30 ALA B C 1
ATOM 2496 O O . ALA B 1 30 ? 3.193 -27.859 -5.387 1 52.44 30 ALA B O 1
ATOM 2497 N N . PHE B 1 31 ? 1.425 -28.859 -5.816 1 49.94 31 PHE B N 1
ATOM 2498 C CA . PHE B 1 31 ? 1.045 -28.094 -7.004 1 49.94 31 PHE B CA 1
ATOM 2499 C C . PHE B 1 31 ? 0.584 -26.703 -6.633 1 49.94 31 PHE B C 1
ATOM 2501 O O . PHE B 1 31 ? 0.146 -25.938 -7.496 1 49.94 31 PHE B O 1
ATOM 2508 N N . ASN B 1 32 ? 0.872 -26.406 -5.242 1 60.19 32 ASN B N 1
ATOM 2509 C CA . ASN B 1 32 ? 0.319 -25.109 -4.898 1 60.19 32 ASN B CA 1
ATOM 2510 C C . ASN B 1 32 ? 1.368 -24 -5.016 1 60.19 32 ASN B C 1
ATOM 2512 O O . ASN B 1 32 ? 2.508 -24.172 -4.582 1 60.19 32 ASN B O 1
ATOM 2516 N N . CYS B 1 33 ? 1.135 -23.109 -5.992 1 71.69 33 CYS B N 1
ATOM 2517 C CA . CYS B 1 33 ? 2.043 -21.984 -6.145 1 71.69 33 CYS B CA 1
ATOM 2518 C C . CYS B 1 33 ? 1.493 -20.75 -5.453 1 71.69 33 CYS B C 1
ATOM 2520 O O . CYS B 1 33 ? 0.28 -20.531 -5.414 1 71.69 33 CYS B O 1
ATOM 2522 N N . LEU B 1 34 ? 2.445 -20.172 -4.75 1 78.31 34 LEU B N 1
ATOM 2523 C CA . LEU B 1 34 ? 2.111 -18.906 -4.098 1 78.31 34 LEU B CA 1
ATOM 2524 C C . LEU B 1 34 ? 2.486 -17.719 -4.98 1 78.31 34 LEU B C 1
ATOM 2526 O O . LEU B 1 34 ? 3.67 -17.453 -5.191 1 78.31 34 LEU B O 1
ATOM 2530 N N . GLY B 1 35 ? 1.444 -17.156 -5.527 1 82.81 35 GLY B N 1
ATOM 2531 C CA . GLY B 1 35 ? 1.685 -15.977 -6.348 1 82.81 35 GLY B CA 1
ATOM 2532 C C . GLY B 1 35 ? 2.029 -14.742 -5.531 1 82.81 35 GLY B C 1
ATOM 2533 O O . GLY B 1 35 ? 1.709 -14.672 -4.344 1 82.81 35 GLY B O 1
ATOM 2534 N N . TYR B 1 36 ? 2.814 -13.867 -6.164 1 88.25 36 TYR B N 1
ATOM 2535 C CA . TYR B 1 36 ? 3.113 -12.586 -5.531 1 88.25 36 TYR B CA 1
ATOM 2536 C C . TYR B 1 36 ? 3.117 -11.461 -6.559 1 88.25 36 TYR B C 1
ATOM 2538 O O . TYR B 1 36 ? 3.18 -11.711 -7.766 1 88.25 36 TYR B O 1
ATOM 2546 N N . ASP B 1 37 ? 2.898 -10.25 -6.074 1 89.75 37 ASP B N 1
ATOM 2547 C CA . ASP B 1 37 ? 2.93 -9.055 -6.906 1 89.75 37 ASP B CA 1
ATOM 2548 C C . ASP B 1 37 ? 4.363 -8.633 -7.207 1 89.75 37 ASP B C 1
ATOM 2550 O O . ASP B 1 37 ? 5.086 -8.188 -6.312 1 89.75 37 ASP B O 1
ATOM 2554 N N . SER B 1 38 ? 4.672 -8.602 -8.438 1 89 38 SER B N 1
ATOM 2555 C CA . SER B 1 38 ? 6.047 -8.328 -8.844 1 89 38 SER B CA 1
ATOM 2556 C C . SER B 1 38 ? 6.441 -6.891 -8.531 1 89 38 SER B C 1
ATOM 2558 O O . SER B 1 38 ? 7.625 -6.555 -8.516 1 89 38 SER B O 1
ATOM 2560 N N . LYS B 1 39 ? 5.496 -6.078 -8.312 1 92 39 LYS B N 1
ATOM 2561 C CA . LYS B 1 39 ? 5.812 -4.691 -7.984 1 92 39 LYS B CA 1
ATOM 2562 C C . LYS B 1 39 ? 6.207 -4.547 -6.52 1 92 39 LYS B C 1
ATOM 2564 O O . LYS B 1 39 ? 6.797 -3.537 -6.125 1 92 39 LYS B O 1
ATOM 2569 N N . LEU B 1 40 ? 5.855 -5.586 -5.734 1 95.38 40 LEU B N 1
ATOM 2570 C CA . LEU B 1 40 ? 6.047 -5.457 -4.293 1 95.38 40 LEU B CA 1
ATOM 2571 C C . LEU B 1 40 ? 6.973 -6.547 -3.766 1 95.38 40 LEU B C 1
ATOM 2573 O O . LEU B 1 40 ? 7.516 -6.43 -2.664 1 95.38 40 LEU B O 1
ATOM 2577 N N . GLN B 1 41 ? 7.035 -7.629 -4.52 1 94.25 41 GLN B N 1
ATOM 2578 C CA . GLN B 1 41 ? 7.867 -8.758 -4.113 1 94.25 41 GLN B CA 1
ATOM 2579 C C . GLN B 1 41 ? 8.68 -9.297 -5.289 1 94.25 41 GLN B C 1
ATOM 2581 O O . GLN B 1 41 ? 8.25 -9.195 -6.441 1 94.25 41 GLN B O 1
ATOM 2586 N N . ALA B 1 42 ? 9.891 -9.781 -4.934 1 93.06 42 ALA B N 1
ATOM 2587 C CA . ALA B 1 42 ? 10.758 -10.383 -5.945 1 93.06 42 ALA B CA 1
ATOM 2588 C C . ALA B 1 42 ? 11.594 -11.516 -5.348 1 93.06 42 ALA B C 1
ATOM 2590 O O . ALA B 1 42 ? 12.094 -11.398 -4.227 1 93.06 42 ALA B O 1
ATOM 2591 N N . ASP B 1 43 ? 11.766 -12.547 -6.148 1 91.81 43 ASP B N 1
ATOM 2592 C CA . ASP B 1 43 ? 12.516 -13.703 -5.664 1 91.81 43 ASP B CA 1
ATOM 2593 C C . ASP B 1 43 ? 14.023 -13.461 -5.77 1 91.81 43 ASP B C 1
ATOM 2595 O O . ASP B 1 43 ? 14.797 -14.008 -4.977 1 91.81 43 ASP B O 1
ATOM 2599 N N . THR B 1 44 ? 14.391 -12.695 -6.742 1 92.06 44 THR B N 1
ATOM 2600 C CA . THR B 1 44 ? 15.805 -12.391 -6.957 1 92.06 44 THR B CA 1
ATOM 2601 C C . THR B 1 44 ? 16.016 -10.883 -7.066 1 92.06 44 THR B C 1
ATOM 2603 O O . THR B 1 44 ? 15.078 -10.133 -7.32 1 92.06 44 THR B O 1
ATOM 2606 N N . ILE B 1 45 ? 17.281 -10.547 -6.902 1 93.56 45 ILE B N 1
ATOM 2607 C CA . ILE B 1 45 ? 17.625 -9.133 -6.973 1 93.56 45 ILE B CA 1
ATOM 2608 C C . ILE B 1 45 ? 17.406 -8.617 -8.391 1 93.56 45 ILE B C 1
ATOM 2610 O O . ILE B 1 45 ? 16.984 -7.48 -8.594 1 93.56 45 ILE B O 1
ATOM 2614 N N . ASP B 1 46 ? 17.672 -9.445 -9.414 1 90.81 46 ASP B N 1
ATOM 2615 C CA . ASP B 1 46 ? 17.469 -9.047 -10.805 1 90.81 46 ASP B CA 1
ATOM 2616 C C . ASP B 1 46 ? 15.984 -8.812 -11.102 1 90.81 46 ASP B C 1
ATOM 2618 O O . ASP B 1 46 ? 15.633 -7.875 -11.812 1 90.81 46 ASP B O 1
ATOM 2622 N N . GLU B 1 47 ? 15.156 -9.672 -10.523 1 90.19 47 GLU B N 1
ATOM 2623 C CA . GLU B 1 47 ? 13.719 -9.461 -10.664 1 90.19 47 GLU B CA 1
ATOM 2624 C C . GLU B 1 47 ? 13.289 -8.148 -10.008 1 90.19 47 GLU B C 1
ATOM 2626 O O . GLU B 1 47 ? 12.469 -7.41 -10.555 1 90.19 47 GLU B O 1
ATOM 2631 N N . ALA B 1 48 ? 13.836 -7.879 -8.875 1 94.12 48 ALA B N 1
ATOM 2632 C CA . ALA B 1 48 ? 13.516 -6.641 -8.172 1 94.12 48 ALA B CA 1
ATOM 2633 C C . ALA B 1 48 ? 13.922 -5.418 -8.992 1 94.12 48 ALA B C 1
ATOM 2635 O O . ALA B 1 48 ? 13.141 -4.477 -9.148 1 94.12 48 ALA B O 1
ATOM 2636 N N . ILE B 1 49 ? 15.078 -5.469 -9.539 1 93.69 49 ILE B N 1
ATOM 2637 C CA . ILE B 1 49 ? 15.594 -4.359 -10.336 1 93.69 49 ILE B CA 1
ATOM 2638 C C . ILE B 1 49 ? 14.695 -4.141 -11.555 1 93.69 49 ILE B C 1
ATOM 2640 O O . ILE B 1 49 ? 14.43 -2.998 -11.938 1 93.69 49 ILE B O 1
ATOM 2644 N N . ALA B 1 50 ? 14.195 -5.184 -12.023 1 88.94 50 ALA B N 1
ATOM 2645 C CA . ALA B 1 50 ? 13.406 -5.113 -13.25 1 88.94 50 ALA B CA 1
ATOM 2646 C C . ALA B 1 50 ? 11.992 -4.617 -12.969 1 88.94 50 ALA B C 1
ATOM 2648 O O . ALA B 1 50 ? 11.367 -3.986 -13.82 1 88.94 50 ALA B O 1
ATOM 2649 N N . SER B 1 51 ? 11.531 -4.816 -11.742 1 89.5 51 SER B N 1
ATOM 2650 C CA . SER B 1 51 ? 10.078 -4.691 -11.625 1 89.5 51 SER B CA 1
ATOM 2651 C C . SER B 1 51 ? 9.695 -3.678 -10.555 1 89.5 51 SER B C 1
ATOM 2653 O O . SER B 1 51 ? 8.625 -3.07 -10.625 1 89.5 51 SER B O 1
ATOM 2655 N N . PHE B 1 52 ? 10.492 -3.41 -9.508 1 92.94 52 PHE B N 1
ATOM 2656 C CA . PHE B 1 52 ? 10.102 -2.561 -8.391 1 92.94 52 PHE B CA 1
ATOM 2657 C C . PHE B 1 52 ? 9.961 -1.109 -8.828 1 92.94 52 PHE B C 1
ATOM 2659 O O . PHE B 1 52 ? 10.906 -0.526 -9.375 1 92.94 52 PHE B O 1
ATOM 2666 N N . PRO B 1 53 ? 8.828 -0.582 -8.648 1 92.69 53 PRO B N 1
ATOM 2667 C CA . PRO B 1 53 ? 8.727 0.869 -8.812 1 92.69 53 PRO B CA 1
ATOM 2668 C C . PRO B 1 53 ? 9.211 1.641 -7.59 1 92.69 53 PRO B C 1
ATOM 2670 O O . PRO B 1 53 ? 9.414 1.052 -6.523 1 92.69 53 PRO B O 1
ATOM 2673 N N . ASP B 1 54 ? 9.531 2.893 -7.836 1 92.69 54 ASP B N 1
ATOM 2674 C CA . ASP B 1 54 ? 9.773 3.797 -6.719 1 92.69 54 ASP B CA 1
ATOM 2675 C C . ASP B 1 54 ? 8.477 4.125 -5.988 1 92.69 54 ASP B C 1
ATOM 2677 O O . ASP B 1 54 ? 7.648 4.887 -6.492 1 92.69 54 ASP B O 1
ATOM 2681 N N . LEU B 1 55 ? 8.336 3.602 -4.785 1 92.19 55 LEU B N 1
ATOM 2682 C CA . LEU B 1 55 ? 7.074 3.738 -4.062 1 92.19 55 LEU B CA 1
ATOM 2683 C C . LEU B 1 55 ? 6.918 5.148 -3.502 1 92.19 55 LEU B C 1
ATOM 2685 O O . LEU B 1 55 ? 5.828 5.535 -3.078 1 92.19 55 LEU B O 1
ATOM 2689 N N . SER B 1 56 ? 7.992 5.891 -3.566 1 87.94 56 SER B N 1
ATOM 2690 C CA . SER B 1 56 ? 7.91 7.254 -3.051 1 87.94 56 SER B CA 1
ATOM 2691 C C . SER B 1 56 ? 7.285 8.195 -4.074 1 87.94 56 SER B C 1
ATOM 2693 O O . SER B 1 56 ? 6.918 9.328 -3.742 1 87.94 56 SER B O 1
ATOM 2695 N N . MET B 1 57 ? 7.207 7.641 -5.281 1 83.62 57 MET B N 1
ATOM 2696 C CA . MET B 1 57 ? 6.625 8.461 -6.34 1 83.62 57 MET B CA 1
ATOM 2697 C C . MET B 1 57 ? 5.16 8.102 -6.562 1 83.62 57 MET B C 1
ATOM 2699 O O . MET B 1 57 ? 4.828 6.93 -6.754 1 83.62 57 MET B O 1
ATOM 2703 N N . ASN B 1 58 ? 4.309 8.961 -6.145 1 71.88 58 ASN B N 1
ATOM 2704 C CA . ASN B 1 58 ? 2.875 8.742 -6.32 1 71.88 58 ASN B CA 1
ATOM 2705 C C . ASN B 1 58 ? 2.375 9.328 -7.637 1 71.88 58 ASN B C 1
ATOM 2707 O O . ASN B 1 58 ? 1.704 10.367 -7.641 1 71.88 58 ASN B O 1
ATOM 2711 N N . ASP B 1 59 ? 2.926 8.828 -8.656 1 60.5 59 ASP B N 1
ATOM 2712 C CA . ASP B 1 59 ? 2.453 9.312 -9.953 1 60.5 59 ASP B CA 1
ATOM 2713 C C . ASP B 1 59 ? 1.593 8.258 -10.648 1 60.5 59 ASP B C 1
ATOM 2715 O O . ASP B 1 59 ? 2.102 7.227 -11.094 1 60.5 59 ASP B O 1
ATOM 2719 N N . PRO B 1 60 ? 0.405 8.5 -10.555 1 57.59 60 PRO B N 1
ATOM 2720 C CA . PRO B 1 60 ? -0.487 7.531 -11.195 1 57.59 60 PRO B CA 1
ATOM 2721 C C . PRO B 1 60 ? -0.157 7.316 -12.672 1 57.59 60 PRO B C 1
ATOM 2723 O O . PRO B 1 60 ? -0.484 6.266 -13.234 1 57.59 60 PRO B O 1
ATOM 2726 N N . ASN B 1 61 ? 0.387 8.375 -13.25 1 54.06 61 ASN B N 1
ATOM 2727 C CA . ASN B 1 61 ? 0.662 8.312 -14.688 1 54.06 61 ASN B CA 1
ATOM 2728 C C . ASN B 1 61 ? 2.006 7.652 -14.969 1 54.06 61 ASN B C 1
ATOM 2730 O O . ASN B 1 61 ? 2.328 7.367 -16.125 1 54.06 61 ASN B O 1
ATOM 2734 N N . ALA B 1 62 ? 2.879 7.652 -14.094 1 50.47 62 ALA B N 1
ATOM 2735 C CA . ALA B 1 62 ? 4.258 7.234 -14.344 1 50.47 62 ALA B CA 1
ATOM 2736 C C . ALA B 1 62 ? 4.305 5.824 -14.922 1 50.47 62 ALA B C 1
ATOM 2738 O O . ALA B 1 62 ? 5.164 5.52 -15.75 1 50.47 62 ALA B O 1
ATOM 2739 N N . ASP B 1 63 ? 3.613 4.844 -14.336 1 49.44 63 ASP B N 1
ATOM 2740 C CA . ASP B 1 63 ? 3.896 3.451 -14.656 1 49.44 63 ASP B CA 1
ATOM 2741 C C . ASP B 1 63 ? 3.215 3.037 -15.961 1 49.44 63 ASP B C 1
ATOM 2743 O O . ASP B 1 63 ? 3.109 1.847 -16.266 1 49.44 63 ASP B O 1
ATOM 2747 N N . GLN B 1 64 ? 2.596 4.043 -16.594 1 45.69 64 GLN B N 1
ATOM 2748 C CA . GLN B 1 64 ? 1.976 3.609 -17.844 1 45.69 64 GLN B CA 1
ATOM 2749 C C . GLN B 1 64 ? 3.029 3.211 -18.875 1 45.69 64 GLN B C 1
ATOM 2751 O O . GLN B 1 64 ? 2.725 3.07 -20.062 1 45.69 64 GLN B O 1
ATOM 2756 N N . THR B 1 65 ? 4.215 3.215 -18.406 1 44.06 65 THR B N 1
ATOM 2757 C CA . THR B 1 65 ? 5.141 2.889 -19.484 1 44.06 65 THR B CA 1
ATOM 2758 C C . THR B 1 65 ? 4.922 1.459 -19.969 1 44.06 65 THR B C 1
ATOM 2760 O O . THR B 1 65 ? 4.68 0.555 -19.156 1 44.06 65 THR B O 1
ATOM 2763 N N . GLN B 1 66 ? 4.727 1.332 -21.25 1 48.75 66 GLN B N 1
ATOM 2764 C CA . GLN B 1 66 ? 4.691 0.137 -22.078 1 48.75 66 GLN B CA 1
ATOM 2765 C C . GLN B 1 66 ? 5.676 -0.915 -21.578 1 48.75 66 GLN B C 1
ATOM 2767 O O . GLN B 1 66 ? 6.77 -0.58 -21.109 1 48.75 66 GLN B O 1
ATOM 2772 N N . SER B 1 67 ? 5.07 -2.045 -21.234 1 53.25 67 SER B N 1
ATOM 2773 C CA . SER B 1 67 ? 5.777 -3.27 -20.875 1 53.25 67 SER B CA 1
ATOM 2774 C C . SER B 1 67 ? 7.027 -3.457 -21.719 1 53.25 67 SER B C 1
ATOM 2776 O O . SER B 1 67 ? 6.93 -3.742 -22.922 1 53.25 67 SER B O 1
ATOM 2778 N N . ASP B 1 68 ? 8 -2.527 -21.609 1 62.12 68 ASP B N 1
ATOM 2779 C CA . ASP B 1 68 ? 9.281 -2.803 -22.25 1 62.12 68 ASP B CA 1
ATOM 2780 C C . ASP B 1 68 ? 9.773 -4.207 -21.922 1 62.12 68 ASP B C 1
ATOM 2782 O O . ASP B 1 68 ? 10.641 -4.379 -21.062 1 62.12 68 ASP B O 1
ATOM 2786 N N . VAL B 1 69 ? 8.961 -5.09 -22.578 1 61.25 69 VAL B N 1
ATOM 2787 C CA . VAL B 1 69 ? 9.352 -6.488 -22.422 1 61.25 69 VAL B CA 1
ATOM 2788 C C . VAL B 1 69 ? 10.82 -6.66 -22.797 1 61.25 69 VAL B C 1
ATOM 2790 O O . VAL B 1 69 ? 11.25 -6.234 -23.875 1 61.25 69 VAL B O 1
ATOM 2793 N N . GLY B 1 70 ? 11.602 -6.988 -21.969 1 71.81 70 GLY B N 1
ATOM 2794 C CA . GLY B 1 70 ? 13.008 -7.266 -22.219 1 71.81 70 GLY B CA 1
ATOM 2795 C C . GLY B 1 70 ? 13.906 -6.059 -21.984 1 71.81 70 GLY B C 1
ATOM 2796 O O . GLY B 1 70 ? 15.125 -6.145 -22.156 1 71.81 70 GLY B O 1
ATOM 2797 N N . CYS B 1 71 ? 13.375 -4.941 -21.656 1 84.38 71 CYS B N 1
ATOM 2798 C CA . CYS B 1 71 ? 14.117 -3.725 -21.344 1 84.38 71 CYS B CA 1
ATOM 2799 C C . CYS B 1 71 ? 15.031 -3.334 -22.5 1 84.38 71 CYS B C 1
ATOM 2801 O O . CYS B 1 71 ? 16.234 -3.176 -22.312 1 84.38 71 CYS B O 1
ATOM 2803 N N . VAL B 1 72 ? 14.422 -3.059 -23.703 1 84.62 72 VAL B N 1
ATOM 2804 C CA . VAL B 1 72 ? 15.18 -2.77 -24.922 1 84.62 72 VAL B CA 1
ATOM 2805 C C . VAL B 1 72 ? 15.352 -1.261 -25.078 1 84.62 72 VAL B C 1
ATOM 2807 O O . VAL B 1 72 ? 16.328 -0.798 -25.672 1 84.62 72 VAL B O 1
ATOM 2810 N N . SER B 1 73 ? 14.508 -0.495 -24.531 1 87.56 73 SER B N 1
ATOM 2811 C CA . SER B 1 73 ? 14.602 0.958 -24.641 1 87.56 73 SER B CA 1
ATOM 2812 C C . SER B 1 73 ? 15.789 1.495 -23.859 1 87.56 73 SER B C 1
ATOM 2814 O O . SER B 1 73 ? 16.203 0.894 -22.859 1 87.56 73 SER B O 1
ATOM 2816 N N . GLN B 1 74 ? 16.312 2.529 -24.344 1 88.94 74 GLN B N 1
ATOM 2817 C CA . GLN B 1 74 ? 17.422 3.178 -23.656 1 88.94 74 GLN B CA 1
ATOM 2818 C C . GLN B 1 74 ? 17.031 3.617 -22.25 1 88.94 74 GLN B C 1
ATOM 2820 O O . GLN B 1 74 ? 17.812 3.498 -21.312 1 88.94 74 GLN B O 1
ATOM 2825 N N . GLN B 1 75 ? 15.914 4.141 -22.109 1 89.62 75 GLN B N 1
ATOM 2826 C CA . GLN B 1 75 ? 15.461 4.586 -20.797 1 89.62 75 GLN B CA 1
ATOM 2827 C C . GLN B 1 75 ? 15.438 3.43 -19.797 1 89.62 75 GLN B C 1
ATOM 2829 O O . GLN B 1 75 ? 15.875 3.578 -18.656 1 89.62 75 GLN B O 1
ATOM 2834 N N . CYS B 1 76 ? 14.906 2.338 -20.328 1 89.25 76 CYS B N 1
ATOM 2835 C CA . CYS B 1 76 ? 14.852 1.176 -19.453 1 89.25 76 CYS B CA 1
ATOM 2836 C C . CYS B 1 76 ? 16.25 0.739 -19.031 1 89.25 76 CYS B C 1
ATOM 2838 O O . CYS B 1 76 ? 16.5 0.456 -17.859 1 89.25 76 CYS B O 1
ATOM 2840 N N . GLN B 1 77 ? 17.109 0.723 -19.922 1 91.44 77 GLN B N 1
ATOM 2841 C CA . GLN B 1 77 ? 18.484 0.312 -19.625 1 91.44 77 GLN B CA 1
ATOM 2842 C C . GLN B 1 77 ? 19.172 1.288 -18.672 1 91.44 77 GLN B C 1
ATOM 2844 O O . GLN B 1 77 ? 19.875 0.874 -17.75 1 91.44 77 GLN B O 1
ATOM 2849 N N . ASP B 1 78 ? 18.922 2.537 -18.938 1 92 78 ASP B N 1
ATOM 2850 C CA . ASP B 1 78 ? 19.484 3.553 -18.047 1 92 78 ASP B CA 1
ATOM 2851 C C . ASP B 1 78 ? 18.953 3.408 -16.625 1 92 78 ASP B C 1
ATOM 2853 O O . ASP B 1 78 ? 19.703 3.545 -15.656 1 92 78 ASP B O 1
ATOM 2857 N N . CYS B 1 79 ? 17.719 3.131 -16.531 1 93.31 79 CYS B N 1
ATOM 2858 C CA . CYS B 1 79 ? 17.125 2.988 -15.203 1 93.31 79 CYS B CA 1
ATOM 2859 C C . CYS B 1 79 ? 17.703 1.784 -14.469 1 93.31 79 CYS B C 1
ATOM 2861 O O . CYS B 1 79 ? 17.938 1.847 -13.266 1 93.31 79 CYS B O 1
ATOM 2863 N N . ARG B 1 80 ? 17.922 0.692 -15.141 1 93.69 80 ARG B N 1
ATOM 2864 C CA . ARG B 1 80 ? 18.516 -0.483 -14.516 1 93.69 80 ARG B CA 1
ATOM 2865 C C . ARG B 1 80 ? 19.938 -0.196 -14.047 1 93.69 80 ARG B C 1
ATOM 2867 O O . ARG B 1 80 ? 20.344 -0.637 -12.969 1 93.69 80 ARG B O 1
ATOM 2874 N N . LYS B 1 81 ? 20.594 0.545 -14.852 1 92.44 81 LYS B N 1
ATOM 2875 C CA . LYS B 1 81 ? 21.953 0.926 -14.477 1 92.44 81 LYS B CA 1
ATOM 2876 C C . LYS B 1 81 ? 21.953 1.815 -13.242 1 92.44 81 LYS B C 1
ATOM 2878 O O . LYS B 1 81 ? 22.734 1.592 -12.312 1 92.44 81 LYS B O 1
ATOM 2883 N N . ASP B 1 82 ? 21.141 2.807 -13.266 1 93.75 82 ASP B N 1
ATOM 2884 C CA . ASP B 1 82 ? 21.047 3.707 -12.117 1 93.75 82 ASP B CA 1
ATOM 2885 C C . ASP B 1 82 ? 20.688 2.943 -10.844 1 93.75 82 ASP B C 1
ATOM 2887 O O . ASP B 1 82 ? 21.234 3.215 -9.781 1 93.75 82 ASP B O 1
ATOM 2891 N N . MET B 1 83 ? 19.766 2.01 -10.984 1 94.94 83 MET B N 1
ATOM 2892 C CA . MET B 1 83 ? 19.344 1.238 -9.82 1 94.94 83 MET B CA 1
ATOM 2893 C C . MET B 1 83 ? 20.484 0.368 -9.297 1 94.94 83 MET B C 1
ATOM 2895 O O . MET B 1 83 ? 20.703 0.284 -8.086 1 94.94 83 MET B O 1
ATOM 2899 N N . ARG B 1 84 ? 21.203 -0.256 -10.141 1 94.69 84 ARG B N 1
ATOM 2900 C CA . ARG B 1 84 ? 22.312 -1.09 -9.719 1 94.69 84 ARG B CA 1
ATOM 2901 C C . ARG B 1 84 ? 23.359 -0.268 -8.961 1 94.69 84 ARG B C 1
ATOM 2903 O O . ARG B 1 84 ? 23.859 -0.702 -7.922 1 94.69 84 ARG B O 1
ATOM 2910 N N . LYS B 1 85 ? 23.609 0.914 -9.477 1 92.88 85 LYS B N 1
ATOM 2911 C CA . LYS B 1 85 ? 24.547 1.805 -8.805 1 92.88 85 LYS B CA 1
ATOM 2912 C C . LYS B 1 85 ? 24.047 2.184 -7.414 1 92.88 85 LYS B C 1
ATOM 2914 O O . LYS B 1 85 ? 24.812 2.197 -6.453 1 92.88 85 LYS B O 1
ATOM 2919 N N . GLN B 1 86 ? 22.828 2.512 -7.395 1 94.88 86 GLN B N 1
ATOM 2920 C CA . GLN B 1 86 ? 22.219 2.885 -6.117 1 94.88 86 GLN B CA 1
ATOM 2921 C C . GLN B 1 86 ? 22.281 1.726 -5.125 1 94.88 86 GLN B C 1
ATOM 2923 O O . GLN B 1 86 ? 22.562 1.924 -3.943 1 94.88 86 GLN B O 1
ATOM 2928 N N . LEU B 1 87 ? 22.016 0.48 -5.586 1 96.25 87 LEU B N 1
ATOM 2929 C CA . LEU B 1 87 ? 22.016 -0.7 -4.727 1 96.25 87 LEU B CA 1
ATOM 2930 C C . LEU B 1 87 ? 23.438 -0.988 -4.223 1 96.25 87 LEU B C 1
ATOM 2932 O O . LEU B 1 87 ? 23.609 -1.472 -3.1 1 96.25 87 LEU B O 1
ATOM 2936 N N . GLN B 1 88 ? 24.375 -0.656 -4.988 1 94.19 88 GLN B N 1
ATOM 2937 C CA . GLN B 1 88 ? 25.766 -0.785 -4.543 1 94.19 88 GLN B CA 1
ATOM 2938 C C . GLN B 1 88 ? 26.078 0.234 -3.455 1 94.19 88 GLN B C 1
ATOM 2940 O O . GLN B 1 88 ? 26.719 -0.102 -2.453 1 94.19 88 GLN B O 1
ATOM 2945 N N . LYS B 1 89 ? 25.641 1.42 -3.689 1 91.88 89 LYS B N 1
ATOM 2946 C CA . LYS B 1 89 ? 25.875 2.502 -2.742 1 91.88 89 LYS B CA 1
ATOM 2947 C C . LYS B 1 89 ? 25.281 2.184 -1.374 1 91.88 89 LYS B C 1
ATOM 2949 O O . LYS B 1 89 ? 25.891 2.473 -0.343 1 91.88 89 LYS B O 1
ATOM 2954 N N . VAL B 1 90 ? 24.141 1.516 -1.389 1 94 90 VAL B N 1
ATOM 2955 C CA . VAL B 1 90 ? 23.469 1.296 -0.112 1 94 90 VAL B CA 1
ATOM 2956 C C . VAL B 1 90 ? 23.875 -0.061 0.459 1 94 90 VAL B C 1
ATOM 2958 O O . VAL B 1 90 ? 23.453 -0.43 1.558 1 94 90 VAL B O 1
ATOM 2961 N N . GLY B 1 91 ? 24.578 -0.88 -0.251 1 92.75 91 GLY B N 1
ATOM 2962 C CA . GLY B 1 91 ? 25.203 -2.078 0.29 1 92.75 91 GLY B CA 1
ATOM 2963 C C . GLY B 1 91 ? 24.406 -3.342 0.004 1 92.75 91 GLY B C 1
ATOM 2964 O O . GLY B 1 91 ? 24.719 -4.406 0.549 1 92.75 91 GLY B O 1
ATOM 2965 N N . LEU B 1 92 ? 23.391 -3.229 -0.808 1 94.5 92 LEU B N 1
ATOM 2966 C CA . LEU B 1 92 ? 22.578 -4.406 -1.107 1 94.5 92 LEU B CA 1
ATOM 2967 C C . LEU B 1 92 ? 23.234 -5.242 -2.209 1 94.5 92 LEU B C 1
ATOM 2969 O O . LEU B 1 92 ? 23.078 -6.465 -2.238 1 94.5 92 LEU B O 1
ATOM 2973 N N . LEU B 1 93 ? 23.891 -4.594 -3.141 1 92.31 93 LEU B N 1
ATOM 2974 C CA . LEU B 1 93 ? 24.594 -5.266 -4.227 1 92.31 93 LEU B CA 1
ATOM 2975 C C . LEU B 1 93 ? 26.109 -5.109 -4.066 1 92.31 93 LEU B C 1
ATOM 2977 O O . LEU B 1 93 ? 26.594 -4.027 -3.725 1 92.31 93 LEU B O 1
ATOM 2981 N N . ALA B 1 94 ? 26.812 -6.238 -4.258 1 85.19 94 ALA B N 1
ATOM 2982 C CA . ALA B 1 94 ? 28.266 -6.195 -4.164 1 85.19 94 ALA B CA 1
ATOM 2983 C C . ALA B 1 94 ? 28.859 -5.41 -5.332 1 85.19 94 ALA B C 1
ATOM 2985 O O . ALA B 1 94 ? 28.312 -5.418 -6.438 1 85.19 94 ALA B O 1
ATOM 2986 N N . LYS B 1 95 ? 29.859 -4.613 -4.879 1 75.94 95 LYS B N 1
ATOM 2987 C CA . LYS B 1 95 ? 30.547 -3.842 -5.914 1 75.94 95 LYS B CA 1
ATOM 2988 C C . LYS B 1 95 ? 31.297 -4.758 -6.871 1 75.94 95 LYS B C 1
ATOM 2990 O O . LYS B 1 95 ? 31.859 -5.773 -6.453 1 75.94 95 LYS B O 1
ATOM 2995 N N . ASP B 1 96 ? 30.781 -4.941 -8.016 1 59.19 96 ASP B N 1
ATOM 2996 C CA . ASP B 1 96 ? 31.578 -5.664 -9 1 59.19 96 ASP B CA 1
ATOM 2997 C C . ASP B 1 96 ? 32.875 -4.914 -9.305 1 59.19 96 ASP B C 1
ATOM 2999 O O . ASP B 1 96 ? 32.906 -3.684 -9.258 1 59.19 96 ASP B O 1
ATOM 3003 N N . ILE B 1 97 ? 33.938 -5.582 -9.188 1 53.34 97 ILE B N 1
ATOM 3004 C CA . ILE B 1 97 ? 35.281 -5.121 -9.469 1 53.34 97 ILE B CA 1
ATOM 3005 C C . ILE B 1 97 ? 35.281 -4.23 -10.711 1 53.34 97 ILE B C 1
ATOM 3007 O O . ILE B 1 97 ? 36 -3.229 -10.766 1 53.34 97 ILE B O 1
ATOM 3011 N N . ASN B 1 98 ? 34.531 -4.621 -11.656 1 48.94 98 ASN B N 1
ATOM 3012 C CA . ASN B 1 98 ? 34.625 -3.842 -12.891 1 48.94 98 ASN B CA 1
ATOM 3013 C C . ASN B 1 98 ? 33.938 -2.479 -12.734 1 48.94 98 ASN B C 1
ATOM 3015 O O . ASN B 1 98 ? 34.094 -1.611 -13.602 1 48.94 98 ASN B O 1
ATOM 3019 N N . ASP B 1 99 ? 33.031 -2.332 -11.883 1 51.44 99 ASP B N 1
ATOM 3020 C CA . ASP B 1 99 ? 32.281 -1.088 -11.672 1 51.44 99 ASP B CA 1
ATOM 3021 C C . ASP B 1 99 ? 33.188 -0.018 -11.055 1 51.44 99 ASP B C 1
ATOM 3023 O O . ASP B 1 99 ? 32.781 1.145 -10.945 1 51.44 99 ASP B O 1
ATOM 3027 N N . ILE B 1 100 ? 34.25 -0.353 -10.367 1 45.12 100 ILE B N 1
ATOM 3028 C CA . ILE B 1 100 ? 35.25 0.613 -9.914 1 45.12 100 ILE B CA 1
ATOM 3029 C C . ILE B 1 100 ? 35.688 1.481 -11.086 1 45.12 100 ILE B C 1
ATOM 3031 O O . ILE B 1 100 ? 36.188 2.592 -10.891 1 45.12 100 ILE B O 1
ATOM 3035 N N . ILE B 1 101 ? 35.781 0.905 -12.172 1 41.72 101 ILE B N 1
ATOM 3036 C CA . ILE B 1 101 ? 36.344 1.736 -13.234 1 41.72 101 ILE B CA 1
ATOM 3037 C C . ILE B 1 101 ? 35.344 2.822 -13.617 1 41.72 101 ILE B C 1
ATOM 3039 O O . ILE B 1 101 ? 35.719 3.939 -13.969 1 41.72 101 ILE B O 1
ATOM 3043 N N . SER B 1 102 ? 34.062 2.566 -13.953 1 44.69 102 SER B N 1
ATOM 3044 C CA . SER B 1 102 ? 33.281 3.613 -14.602 1 44.69 102 SER B CA 1
ATOM 3045 C C . SER B 1 102 ? 32.688 4.578 -13.57 1 44.69 102 SER B C 1
ATOM 3047 O O . SER B 1 102 ? 31.516 4.48 -13.227 1 44.69 102 SER B O 1
ATOM 3049 N N . THR B 1 103 ? 33.344 4.895 -12.602 1 44.25 103 THR B N 1
ATOM 3050 C CA . THR B 1 103 ? 32.938 5.988 -11.727 1 44.25 103 THR B CA 1
ATOM 3051 C C . THR B 1 103 ? 32.375 7.16 -12.531 1 44.25 103 THR B C 1
ATOM 3053 O O . THR B 1 103 ? 32.188 8.25 -11.992 1 44.25 103 THR B O 1
ATOM 3056 N N . GLN B 1 104 ? 32.5 7.129 -13.844 1 40.81 104 GLN B N 1
ATOM 3057 C CA . GLN B 1 104 ? 32 8.352 -14.484 1 40.81 104 GLN B CA 1
ATOM 3058 C C . GLN B 1 104 ? 30.531 8.586 -14.18 1 40.81 104 GLN B C 1
ATOM 3060 O O . GLN B 1 104 ? 29.703 7.707 -14.414 1 40.81 104 GLN B O 1
ATOM 3065 N N . VAL B 1 105 ? 30.156 9.25 -13.133 1 47 105 VAL B N 1
ATOM 3066 C CA . VAL B 1 105 ? 28.844 9.812 -12.883 1 47 105 VAL B CA 1
ATOM 3067 C C . VAL B 1 105 ? 28.094 9.977 -14.203 1 47 105 VAL B C 1
ATOM 3069 O O . VAL B 1 105 ? 28.484 10.773 -15.055 1 47 105 VAL B O 1
ATOM 3072 N N . ASP B 1 106 ? 27.766 8.969 -14.828 1 51.16 106 ASP B N 1
ATOM 3073 C CA . ASP B 1 106 ? 27.078 9.039 -16.109 1 51.16 106 ASP B CA 1
ATOM 3074 C C . ASP B 1 106 ? 25.953 10.07 -16.062 1 51.16 106 ASP B C 1
ATOM 3076 O O . ASP B 1 106 ? 24.906 9.836 -15.453 1 51.16 106 ASP B O 1
ATOM 3080 N N . THR B 1 107 ? 26.219 11.375 -16.141 1 58.94 107 THR B N 1
ATOM 3081 C CA . THR B 1 107 ? 25.484 12.633 -16.203 1 58.94 107 THR B CA 1
ATOM 3082 C C . THR B 1 107 ? 24.359 12.547 -17.234 1 58.94 107 THR B C 1
ATOM 3084 O O . THR B 1 107 ? 23.5 13.43 -17.297 1 58.94 107 THR B O 1
ATOM 3087 N N . ASN B 1 108 ? 24.219 11.375 -17.891 1 76.62 108 ASN B N 1
ATOM 3088 C CA . ASN B 1 108 ? 23.297 11.492 -19.016 1 76.62 108 ASN B CA 1
ATOM 3089 C C . ASN B 1 108 ? 22.172 10.461 -18.922 1 76.62 108 ASN B C 1
ATOM 3091 O O . ASN B 1 108 ? 21.672 9.984 -19.938 1 76.62 108 ASN B O 1
ATOM 3095 N N . SER B 1 109 ? 21.828 10.18 -17.688 1 88.31 109 SER B N 1
ATOM 3096 C CA . SER B 1 109 ? 20.766 9.188 -17.594 1 88.31 109 SER B CA 1
ATOM 3097 C C . SER B 1 109 ? 19.422 9.766 -18.047 1 88.31 109 SER B C 1
ATOM 3099 O O . SER B 1 109 ? 19.109 10.914 -17.75 1 88.31 109 SER B O 1
ATOM 3101 N N . THR B 1 110 ? 18.703 9.008 -18.797 1 89.81 110 THR B N 1
ATOM 3102 C CA . THR B 1 110 ? 17.375 9.406 -19.266 1 89.81 110 THR B CA 1
ATOM 3103 C C . THR B 1 110 ? 16.297 8.812 -18.375 1 89.81 110 THR B C 1
ATOM 3105 O O . THR B 1 110 ? 15.109 8.898 -18.688 1 89.81 110 THR B O 1
ATOM 3108 N N . CYS B 1 111 ? 16.734 8.25 -17.266 1 91.06 111 CYS B N 1
ATOM 3109 C CA . CYS B 1 111 ? 15.789 7.531 -16.406 1 91.06 111 CYS B CA 1
ATOM 3110 C C . CYS B 1 111 ? 14.891 8.5 -15.656 1 91.06 111 CYS B C 1
ATOM 3112 O O . CYS B 1 111 ? 15.375 9.414 -14.984 1 91.06 111 CYS B O 1
ATOM 3114 N N . THR B 1 112 ? 13.57 8.227 -15.719 1 87.75 112 THR B N 1
ATOM 3115 C CA . THR B 1 112 ? 12.602 9.023 -14.969 1 87.75 112 THR B CA 1
ATOM 3116 C C . THR B 1 112 ? 11.797 8.148 -14.023 1 87.75 112 THR B C 1
ATOM 3118 O O . THR B 1 112 ? 10.797 8.594 -13.453 1 87.75 112 THR B O 1
ATOM 3121 N N . LYS B 1 113 ? 12.211 6.887 -13.852 1 87.88 113 LYS B N 1
ATOM 3122 C CA . LYS B 1 113 ? 11.477 5.918 -13.047 1 87.88 113 LYS B CA 1
ATOM 3123 C C . LYS B 1 113 ? 11.703 6.16 -11.555 1 87.88 113 LYS B C 1
ATOM 3125 O O . LYS B 1 113 ? 10.828 5.863 -10.734 1 87.88 113 LYS B O 1
ATOM 3130 N N . TYR B 1 114 ? 12.906 6.746 -11.266 1 90.94 114 TYR B N 1
ATOM 3131 C CA . TYR B 1 114 ? 13.281 6.891 -9.859 1 90.94 114 TYR B CA 1
ATOM 3132 C C . TYR B 1 114 ? 13.5 8.352 -9.508 1 90.94 114 TYR B C 1
ATOM 3134 O O . TYR B 1 114 ? 14.117 9.102 -10.273 1 90.94 114 TYR B O 1
ATOM 3142 N N . ARG B 1 115 ? 13.07 8.695 -8.375 1 87.94 115 ARG B N 1
ATOM 3143 C CA . ARG B 1 115 ? 13.25 10.062 -7.898 1 87.94 115 ARG B CA 1
ATOM 3144 C C . ARG B 1 115 ? 14.727 10.422 -7.824 1 87.94 115 ARG B C 1
ATOM 3146 O O . ARG B 1 115 ? 15.125 11.531 -8.203 1 87.94 115 ARG B O 1
ATOM 3153 N N . PHE B 1 116 ? 15.578 9.516 -7.359 1 89.38 116 PHE B N 1
ATOM 3154 C CA . PHE B 1 116 ? 17 9.82 -7.191 1 89.38 116 PHE B CA 1
ATOM 3155 C C . PHE B 1 116 ? 17.672 10.016 -8.539 1 89.38 116 PHE B C 1
ATOM 3157 O O . PHE B 1 116 ? 18.703 10.68 -8.633 1 89.38 116 PHE B O 1
ATOM 3164 N N . SER B 1 117 ? 17.141 9.391 -9.508 1 89.19 117 SER B N 1
ATOM 3165 C CA . SER B 1 117 ? 17.656 9.609 -10.859 1 89.19 117 SER B CA 1
ATOM 3166 C C . SER B 1 117 ? 17.25 10.977 -11.391 1 89.19 117 SER B C 1
ATOM 3168 O O . SER B 1 117 ? 18.047 11.664 -12.023 1 89.19 117 SER B O 1
ATOM 3170 N N . ILE B 1 118 ? 16.047 11.336 -11.133 1 85.5 118 ILE B N 1
ATOM 3171 C CA . ILE B 1 118 ? 15.523 12.625 -11.578 1 85.5 118 ILE B CA 1
ATOM 3172 C C . ILE B 1 118 ? 16.281 13.758 -10.891 1 85.5 118 ILE B C 1
ATOM 3174 O O . ILE B 1 118 ? 16.672 14.734 -11.539 1 85.5 118 ILE B O 1
ATOM 3178 N N . ASP B 1 119 ? 16.469 13.625 -9.68 1 82.5 119 ASP B N 1
ATOM 3179 C CA . ASP B 1 119 ? 17.156 14.641 -8.898 1 82.5 119 ASP B CA 1
ATOM 3180 C C . ASP B 1 119 ? 18.594 14.82 -9.383 1 82.5 119 ASP B C 1
ATOM 3182 O O . ASP B 1 119 ? 19.125 15.938 -9.398 1 82.5 119 ASP B O 1
ATOM 3186 N N . LYS B 1 120 ? 19.234 13.805 -9.711 1 82.19 120 LYS B N 1
ATOM 3187 C CA . LYS B 1 120 ? 20.609 13.867 -10.211 1 82.19 120 LYS B CA 1
ATOM 3188 C C . LYS B 1 120 ? 20.672 14.609 -11.547 1 82.19 120 LYS B C 1
ATOM 3190 O O . LYS B 1 120 ? 21.625 15.344 -11.812 1 82.19 120 LYS B O 1
ATOM 3195 N N . GLN B 1 121 ? 19.672 14.383 -12.305 1 80.69 121 GLN B N 1
ATOM 3196 C CA . GLN B 1 121 ? 19.594 15.062 -13.594 1 80.69 121 GLN B CA 1
ATOM 3197 C C . GLN B 1 121 ? 19.406 16.562 -13.422 1 80.69 121 GLN B C 1
ATOM 3199 O O . GLN B 1 121 ? 20 17.359 -14.148 1 80.69 121 GLN B O 1
ATOM 3204 N N . LYS B 1 122 ? 18.625 16.891 -12.469 1 77.69 122 LYS B N 1
ATOM 3205 C CA . LYS B 1 122 ? 18.375 18.312 -12.211 1 77.69 122 LYS B CA 1
ATOM 3206 C C . LYS B 1 122 ? 19.641 19.016 -11.688 1 77.69 122 LYS B C 1
ATOM 3208 O O . LYS B 1 122 ? 19.875 20.172 -12.008 1 77.69 122 LYS B O 1
ATOM 3213 N N . GLN B 1 123 ? 20.391 18.391 -10.906 1 72.75 123 GLN B N 1
ATOM 3214 C CA . GLN B 1 123 ? 21.625 18.953 -10.367 1 72.75 123 GLN B CA 1
ATOM 3215 C C . GLN B 1 123 ? 22.688 19.109 -11.445 1 72.75 123 GLN B C 1
ATOM 3217 O O . GLN B 1 123 ? 23.453 20.062 -11.438 1 72.75 123 GLN B O 1
ATOM 3222 N N . SER B 1 124 ? 22.703 18.203 -12.297 1 68.75 124 SER B N 1
ATOM 3223 C CA . SER B 1 124 ? 23.672 18.25 -13.383 1 68.75 124 SER B CA 1
ATOM 3224 C C . SER B 1 124 ? 23.359 19.391 -14.359 1 68.75 124 SER B C 1
ATOM 3226 O O . SER B 1 124 ? 24.266 20.016 -14.906 1 68.75 124 SER B O 1
ATOM 3228 N N . ASN B 1 125 ? 22.125 19.688 -14.508 1 62.28 125 ASN B N 1
ATOM 3229 C CA . ASN B 1 125 ? 21.734 20.766 -15.406 1 62.28 125 ASN B CA 1
ATOM 3230 C C . ASN B 1 125 ? 21.984 22.141 -14.789 1 62.28 125 ASN B C 1
ATOM 3232 O O . ASN B 1 125 ? 22.234 23.109 -15.508 1 62.28 125 ASN B O 1
ATOM 3236 N N . LYS B 1 126 ? 21.953 22.297 -13.547 1 59.84 126 LYS B N 1
ATOM 3237 C CA . LYS B 1 126 ? 22.25 23.562 -12.898 1 59.84 126 LYS B CA 1
ATOM 3238 C C . LYS B 1 126 ? 23.734 23.891 -12.977 1 59.84 126 LYS B C 1
ATOM 3240 O O . LYS B 1 126 ? 24.125 25.062 -13.039 1 59.84 126 LYS B O 1
ATOM 3245 N N . GLU B 1 127 ? 24.562 23 -13 1 53.22 127 GLU B N 1
ATOM 3246 C CA . GLU B 1 127 ? 25.984 23.25 -13.086 1 53.22 127 GLU B CA 1
ATOM 3247 C C . GLU B 1 127 ? 26.391 23.656 -14.5 1 53.22 127 GLU B C 1
ATOM 3249 O O . GLU B 1 127 ? 27.359 24.406 -14.68 1 53.22 127 GLU B O 1
ATOM 3254 N N . ASP B 1 128 ? 25.609 23.359 -15.438 1 52.41 128 ASP B N 1
ATOM 3255 C CA . ASP B 1 128 ? 25.984 23.75 -16.797 1 52.41 128 ASP B CA 1
ATOM 3256 C C . ASP B 1 128 ? 25.531 25.172 -17.094 1 52.41 128 ASP B C 1
ATOM 3258 O O . ASP B 1 128 ? 26.016 25.797 -18.047 1 52.41 128 ASP B O 1
ATOM 3262 N N . ASP B 1 129 ? 24.531 25.672 -16.438 1 47.41 129 ASP B N 1
ATOM 3263 C CA . ASP B 1 129 ? 24.047 27 -16.812 1 47.41 129 ASP B CA 1
ATOM 3264 C C . ASP B 1 129 ? 24.938 28.094 -16.219 1 47.41 129 ASP B C 1
ATOM 3266 O O . ASP B 1 129 ? 24.734 29.281 -16.484 1 47.41 129 ASP B O 1
ATOM 3270 N N . ASP B 1 130 ? 25.688 27.797 -15.219 1 45.47 130 ASP B N 1
ATOM 3271 C CA . ASP B 1 130 ? 26.453 28.906 -14.672 1 45.47 130 ASP B CA 1
ATOM 3272 C C . ASP B 1 130 ? 27.578 29.344 -15.625 1 45.47 130 ASP B C 1
ATOM 3274 O O . ASP B 1 130 ? 28.312 30.281 -15.344 1 45.47 130 ASP B O 1
ATOM 3278 N N . ASP B 1 131 ? 27.75 28.516 -16.578 1 42.75 131 ASP B N 1
ATOM 3279 C CA . ASP B 1 131 ? 28.969 28.953 -17.266 1 42.75 131 ASP B CA 1
ATOM 3280 C C . ASP B 1 131 ? 28.688 30.094 -18.234 1 42.75 131 ASP B C 1
ATOM 3282 O O . ASP B 1 131 ? 29.594 30.594 -18.906 1 42.75 131 ASP B O 1
ATOM 3286 N N . SER B 1 132 ? 27.406 30.266 -18.562 1 39.97 132 SER B N 1
ATOM 3287 C CA . SER B 1 132 ? 27.469 31.047 -19.797 1 39.97 132 SER B CA 1
ATOM 3288 C C . SER B 1 132 ? 27.578 32.531 -19.5 1 39.97 132 SER B C 1
ATOM 3290 O O . SER B 1 132 ? 27.469 33.344 -20.422 1 39.97 132 SER B O 1
ATOM 3292 N N . ASP B 1 133 ? 27.328 32.969 -18.266 1 35.97 133 ASP B N 1
ATOM 3293 C CA . ASP B 1 133 ? 27.172 34.406 -18.297 1 35.97 133 ASP B CA 1
ATOM 3294 C C . ASP B 1 133 ? 28.531 35.094 -18.453 1 35.97 133 ASP B C 1
ATOM 3296 O O . ASP B 1 133 ? 29.234 35.312 -17.469 1 35.97 133 ASP B O 1
ATOM 3300 N N . SER B 1 134 ? 29.328 34.75 -19.375 1 35.69 134 SER B N 1
ATOM 3301 C CA . SER B 1 134 ? 30.609 35.438 -19.484 1 35.69 134 SER B CA 1
ATOM 3302 C C . SER B 1 134 ? 30.422 36.906 -19.812 1 35.69 134 SER B C 1
ATOM 3304 O O . SER B 1 134 ? 31.266 37.531 -20.469 1 35.69 134 SER B O 1
ATOM 3306 N N . ASP B 1 135 ? 29.281 37.594 -19.5 1 31.77 135 ASP B N 1
ATOM 3307 C CA . ASP B 1 135 ? 29.297 38.906 -20.172 1 31.77 135 ASP B CA 1
ATOM 3308 C C . ASP B 1 135 ? 30.516 39.719 -19.766 1 31.77 135 ASP B C 1
ATOM 3310 O O . ASP B 1 135 ? 31.141 39.438 -18.75 1 31.77 135 ASP B O 1
ATOM 3314 N N . GLU B 1 136 ? 30.625 41.062 -20.297 1 34.34 136 GLU B N 1
ATOM 3315 C CA . GLU B 1 136 ? 31.484 42.188 -20.672 1 34.34 136 GLU B CA 1
ATOM 3316 C C . GLU B 1 136 ? 31.906 43 -19.453 1 34.34 136 GLU B C 1
ATOM 3318 O O . GLU B 1 136 ? 31.141 43.781 -18.938 1 34.34 136 GLU B O 1
ATOM 3323 N N . SER B 1 137 ? 32.562 42.438 -18.375 1 30.98 137 SER B N 1
ATOM 3324 C CA . SER B 1 137 ? 32.906 43.188 -17.156 1 30.98 137 SER B CA 1
ATOM 3325 C C . SER B 1 137 ? 33.875 44.312 -17.453 1 30.98 137 SER B C 1
ATOM 3327 O O . SER B 1 137 ? 34.875 44.125 -18.172 1 30.98 137 SER B O 1
ATOM 3329 N N . GLU B 1 138 ? 33.344 45.562 -17.578 1 30.02 138 GLU B N 1
ATOM 3330 C CA . GLU B 1 138 ? 34.094 46.812 -17.609 1 30.02 138 GLU B CA 1
ATOM 3331 C C . GLU B 1 138 ? 35.125 46.844 -16.5 1 30.02 138 GLU B C 1
ATOM 3333 O O . GLU B 1 138 ? 34.969 46.156 -15.469 1 30.02 138 GLU B O 1
ATOM 3338 N N . GLU B 1 139 ? 36.344 47.562 -16.688 1 31.42 139 GLU B N 1
ATOM 3339 C CA . GLU B 1 139 ? 37.719 47.656 -16.203 1 31.42 139 GLU B CA 1
ATOM 3340 C C . GLU B 1 139 ? 37.781 48.312 -14.828 1 31.42 139 GLU B C 1
ATOM 3342 O O . GLU B 1 139 ? 38.812 48.844 -14.445 1 31.42 139 GLU B O 1
ATOM 3347 N N . LYS B 1 140 ? 36.656 48.688 -14.164 1 28.75 140 LYS B N 1
ATOM 3348 C CA . LYS B 1 140 ? 37.031 49.688 -13.156 1 28.75 140 LYS B CA 1
ATOM 3349 C C . LYS B 1 140 ? 38 49.094 -12.117 1 28.75 140 LYS B C 1
ATOM 3351 O O . LYS B 1 140 ? 37.844 47.938 -11.719 1 28.75 140 LYS B O 1
ATOM 3356 N N . GLU B 1 141 ? 39.219 49.562 -11.906 1 29.09 141 GLU B N 1
ATOM 3357 C CA . GLU B 1 141 ? 40.5 49.344 -11.242 1 29.09 141 GLU B CA 1
ATOM 3358 C C . GLU B 1 141 ? 40.312 49.188 -9.734 1 29.09 141 GLU B C 1
ATOM 3360 O O . GLU B 1 141 ? 41.281 49.219 -8.984 1 29.09 141 GLU B O 1
ATOM 3365 N N . GLU B 1 142 ? 39.031 49.219 -9.234 1 27.69 142 GLU B N 1
ATOM 3366 C CA . GLU B 1 142 ? 39.125 49.5 -7.805 1 27.69 142 GLU B CA 1
ATOM 3367 C C . GLU B 1 142 ? 39.969 48.438 -7.102 1 27.69 142 GLU B C 1
ATOM 3369 O O . GLU B 1 142 ? 40 47.281 -7.523 1 27.69 142 GLU B O 1
ATOM 3374 N N . HIS B 1 143 ? 40.906 48.906 -6.238 1 28.97 143 HIS B N 1
ATOM 3375 C CA . HIS B 1 143 ? 41.906 48.344 -5.344 1 28.97 143 HIS B CA 1
ATOM 3376 C C . HIS B 1 143 ? 41.344 47.25 -4.488 1 28.97 143 HIS B C 1
ATOM 3378 O O . HIS B 1 143 ? 40.469 47.469 -3.643 1 28.97 143 HIS B O 1
ATOM 3384 N N . LYS B 1 144 ? 41.156 46.094 -5.09 1 25.66 144 LYS B N 1
ATOM 3385 C CA . LYS B 1 144 ? 40.531 44.906 -4.488 1 25.66 144 LYS B CA 1
ATOM 3386 C C . LYS B 1 144 ? 41.344 44.406 -3.301 1 25.66 144 LYS B C 1
ATOM 3388 O O . LYS B 1 144 ? 42.531 44.094 -3.443 1 25.66 144 LYS B O 1
ATOM 3393 N N . LYS B 1 145 ? 41.156 45.125 -2.156 1 24.73 145 LYS B N 1
ATOM 3394 C CA . LYS B 1 145 ? 41.688 44.531 -0.926 1 24.73 145 LYS B CA 1
ATOM 3395 C C . LYS B 1 145 ? 41.469 43.031 -0.892 1 24.73 145 LYS B C 1
ATOM 3397 O O . LYS B 1 145 ? 40.406 42.562 -1.268 1 24.73 145 LYS B O 1
ATOM 3402 N N . LYS B 1 146 ? 42.5 42.281 -1.043 1 24.94 146 LYS B N 1
ATOM 3403 C CA . LYS B 1 146 ? 42.75 40.844 -1.01 1 24.94 146 LYS B CA 1
ATOM 3404 C C . LYS B 1 146 ? 42.125 40.188 0.23 1 24.94 146 LYS B C 1
ATOM 3406 O O . LYS B 1 146 ? 42.688 40.281 1.324 1 24.94 146 LYS B O 1
ATOM 3411 N N . LYS B 1 147 ? 40.844 40.5 0.532 1 24.33 147 LYS B N 1
ATOM 3412 C CA . LYS B 1 147 ? 40.375 39.719 1.683 1 24.33 147 LYS B CA 1
ATOM 3413 C C . LYS B 1 147 ? 40.656 38.219 1.467 1 24.33 147 LYS B C 1
ATOM 3415 O O . LYS B 1 147 ? 40.406 37.688 0.384 1 24.33 147 LYS B O 1
ATOM 3420 N N . GLU B 1 148 ? 41.656 37.688 2.074 1 24.98 148 GLU B N 1
ATOM 3421 C CA . GLU B 1 148 ? 42.031 36.281 2.264 1 24.98 148 GLU B CA 1
ATOM 3422 C C . GLU B 1 148 ? 40.844 35.438 2.617 1 24.98 148 GLU B C 1
ATOM 3424 O O . GLU B 1 148 ? 40.219 35.656 3.658 1 24.98 148 GLU B O 1
ATOM 3429 N N . LYS B 1 149 ? 39.969 35.25 1.642 1 27.11 149 LYS B N 1
ATOM 3430 C CA . LYS B 1 149 ? 38.938 34.281 1.902 1 27.11 149 LYS B CA 1
ATOM 3431 C C . LYS B 1 149 ? 39.531 32.938 2.332 1 27.11 149 LYS B C 1
ATOM 3433 O O . LYS B 1 149 ? 40.281 32.312 1.579 1 27.11 149 LYS B O 1
ATOM 3438 N N . LYS B 1 150 ? 39.844 32.781 3.613 1 24.17 150 LYS B N 1
ATOM 3439 C CA . LYS B 1 150 ? 40.062 31.453 4.164 1 24.17 150 LYS B CA 1
ATOM 3440 C C . LYS B 1 150 ? 39 30.453 3.684 1 24.17 150 LYS B C 1
ATOM 3442 O O . LYS B 1 150 ? 37.812 30.688 3.859 1 24.17 150 LYS B O 1
ATOM 3447 N N . HIS B 1 151 ? 39.312 29.875 2.559 1 26.73 151 HIS B N 1
ATOM 3448 C CA . HIS B 1 151 ? 38.531 28.719 2.074 1 26.73 151 HIS B CA 1
ATOM 3449 C C . HIS B 1 151 ? 38.375 27.672 3.17 1 26.73 151 HIS B C 1
ATOM 3451 O O . HIS B 1 151 ? 39.312 26.969 3.518 1 26.73 151 HIS B O 1
ATOM 3457 N N . LYS B 1 152 ? 37.656 28 4.27 1 24 152 LYS B N 1
ATOM 3458 C CA . LYS B 1 152 ? 37.344 26.828 5.086 1 24 152 LYS B CA 1
ATOM 3459 C C . LYS B 1 152 ? 36.781 25.703 4.238 1 24 152 LYS B C 1
ATOM 3461 O O . LYS B 1 152 ? 35.812 25.922 3.486 1 24 152 LYS B O 1
ATOM 3466 N N . ARG B 1 153 ? 37.594 24.766 3.812 1 25.25 153 ARG B N 1
ATOM 3467 C CA . ARG B 1 153 ? 37.25 23.453 3.289 1 25.25 153 ARG B CA 1
ATOM 3468 C C . ARG B 1 153 ? 36.094 22.828 4.09 1 25.25 153 ARG B C 1
ATOM 3470 O O . ARG B 1 153 ? 36.281 22.422 5.234 1 25.25 153 ARG B O 1
ATOM 3477 N N . ASP B 1 154 ? 34.969 23.391 3.945 1 23.53 154 ASP B N 1
ATOM 3478 C CA . ASP B 1 154 ? 33.875 22.641 4.539 1 23.53 154 ASP B CA 1
ATOM 3479 C C . ASP B 1 154 ? 33.938 21.172 4.113 1 23.53 154 ASP B C 1
ATOM 3481 O O . ASP B 1 154 ? 33.844 20.859 2.924 1 23.53 154 ASP B O 1
ATOM 3485 N N . LYS B 1 155 ? 34.719 20.359 4.754 1 24.88 155 LYS B N 1
ATOM 3486 C CA . LYS B 1 155 ? 34.625 18.906 4.637 1 24.88 155 LYS B CA 1
ATOM 3487 C C . LYS B 1 155 ? 33.156 18.453 4.688 1 24.88 155 LYS B C 1
ATOM 3489 O O . LYS B 1 155 ? 32.531 18.531 5.73 1 24.88 155 LYS B O 1
ATOM 3494 N N . ARG B 1 156 ? 32.5 18.594 3.666 1 27.47 156 ARG B N 1
ATOM 3495 C CA . ARG B 1 156 ? 31.203 17.922 3.586 1 27.47 156 ARG B CA 1
ATOM 3496 C C . ARG B 1 156 ? 31.328 16.438 3.887 1 27.47 156 ARG B C 1
ATOM 3498 O O . ARG B 1 156 ? 31.938 15.688 3.117 1 27.47 156 ARG B O 1
ATOM 3505 N N . GLN B 1 157 ? 31.531 16.047 5.113 1 23.88 157 GLN B N 1
ATOM 3506 C CA . GLN B 1 157 ? 31.438 14.648 5.535 1 23.88 157 GLN B CA 1
ATOM 3507 C C . GLN B 1 157 ? 30.25 13.953 4.852 1 23.88 157 GLN B C 1
ATOM 3509 O O . GLN B 1 157 ? 29.125 14.438 4.91 1 23.88 157 GLN B O 1
ATOM 3514 N N . ALA B 1 158 ? 30.484 13.234 3.838 1 29.5 158 ALA B N 1
ATOM 3515 C CA . ALA B 1 158 ? 29.531 12.281 3.26 1 29.5 158 ALA B CA 1
ATOM 3516 C C . ALA B 1 158 ? 28.891 11.414 4.344 1 29.5 158 ALA B C 1
ATOM 3518 O O . ALA B 1 158 ? 29.609 10.758 5.109 1 29.5 158 ALA B O 1
ATOM 3519 N N . MET B 1 159 ? 27.922 11.836 4.984 1 27.08 159 MET B N 1
ATOM 3520 C CA . MET B 1 159 ? 27.203 10.961 5.902 1 27.08 159 MET B CA 1
ATOM 3521 C C . MET B 1 159 ? 27.016 9.57 5.297 1 27.08 159 MET B C 1
ATOM 3523 O O . MET B 1 159 ? 26.656 9.445 4.125 1 27.08 159 MET B O 1
ATOM 3527 N N . PRO B 1 160 ? 27.703 8.633 5.789 1 30.44 160 PRO B N 1
ATOM 3528 C CA . PRO B 1 160 ? 27.422 7.258 5.371 1 30.44 160 PRO B CA 1
ATOM 3529 C C . PRO B 1 160 ? 25.922 6.961 5.324 1 30.44 160 PRO B C 1
ATOM 3531 O O . PRO B 1 160 ? 25.219 7.129 6.328 1 30.44 160 PRO B O 1
ATOM 3534 N N . MET B 1 161 ? 25.281 7.258 4.336 1 33.22 161 MET B N 1
ATOM 3535 C CA . MET B 1 161 ? 23.844 7.207 4.094 1 33.22 161 MET B CA 1
ATOM 3536 C C . MET B 1 161 ? 23.297 5.801 4.336 1 33.22 161 MET B C 1
ATOM 3538 O O . MET B 1 161 ? 22.109 5.559 4.184 1 33.22 161 MET B O 1
ATOM 3542 N N . GLY B 1 162 ? 24.141 4.762 4.191 1 34.78 162 GLY B N 1
ATOM 3543 C CA . GLY B 1 162 ? 23.375 3.529 4.16 1 34.78 162 GLY B CA 1
ATOM 3544 C C . GLY B 1 162 ? 22.781 3.162 5.508 1 34.78 162 GLY B C 1
ATOM 3545 O O . GLY B 1 162 ? 23.453 2.566 6.348 1 34.78 162 GLY B O 1
ATOM 3546 N N . THR B 1 163 ? 22.234 4 6.258 1 37.19 163 THR B N 1
ATOM 3547 C CA . THR B 1 163 ? 21.797 3.521 7.562 1 37.19 163 THR B CA 1
ATOM 3548 C C . THR B 1 163 ? 20.812 2.367 7.414 1 37.19 163 THR B C 1
ATOM 3550 O O . THR B 1 163 ? 19.812 2.484 6.703 1 37.19 163 THR B O 1
ATOM 3553 N N . VAL B 1 164 ? 21.281 1.118 7.574 1 40.47 164 VAL B N 1
ATOM 3554 C CA . VAL B 1 164 ? 20.406 -0.02 7.832 1 40.47 164 VAL B CA 1
ATOM 3555 C C . VAL B 1 164 ? 19.391 0.344 8.914 1 40.47 164 VAL B C 1
ATOM 3557 O O . VAL B 1 164 ? 19.75 0.836 9.984 1 40.47 164 VAL B O 1
ATOM 3560 N N . ASN B 1 165 ? 18.359 0.86 8.633 1 43.59 165 ASN B N 1
ATOM 3561 C CA . ASN B 1 165 ? 17.281 1.149 9.562 1 43.59 165 ASN B CA 1
ATOM 3562 C C . ASN B 1 165 ? 16.797 -0.113 10.273 1 43.59 165 ASN B C 1
ATOM 3564 O O . ASN B 1 165 ? 15.867 -0.776 9.812 1 43.59 165 ASN B O 1
ATOM 3568 N N . SER B 1 166 ? 17.641 -0.971 10.836 1 42.88 166 SER B N 1
ATOM 3569 C CA . SER B 1 166 ? 17.312 -2.209 11.539 1 42.88 166 SER B CA 1
ATOM 3570 C C . SER B 1 166 ? 16.531 -1.933 12.812 1 42.88 166 SER B C 1
ATOM 3572 O O . SER B 1 166 ? 16.594 -2.711 13.766 1 42.88 166 SER B O 1
ATOM 3574 N N . THR B 1 167 ? 15.836 -0.871 12.922 1 49.66 167 THR B N 1
ATOM 3575 C CA . THR B 1 167 ? 15.562 -0.64 14.336 1 49.66 167 THR B CA 1
ATOM 3576 C C . THR B 1 167 ? 14.484 -1.592 14.836 1 49.66 167 THR B C 1
ATOM 3578 O O . THR B 1 167 ? 14.18 -1.616 16.031 1 49.66 167 THR B O 1
ATOM 3581 N N . ASP B 1 168 ? 13.773 -2.254 14 1 59.62 168 ASP B N 1
ATOM 3582 C CA . ASP B 1 168 ? 12.719 -3.045 14.625 1 59.62 168 ASP B CA 1
ATOM 3583 C C . ASP B 1 168 ? 13.203 -4.461 14.922 1 59.62 168 ASP B C 1
ATOM 3585 O O . ASP B 1 168 ? 13.469 -5.242 14 1 59.62 168 ASP B O 1
ATOM 3589 N N . PRO B 1 169 ? 13.531 -4.77 16.156 1 56.12 169 PRO B N 1
ATOM 3590 C CA . PRO B 1 169 ? 14.055 -6.09 16.5 1 56.12 169 PRO B CA 1
ATOM 3591 C C . PRO B 1 169 ? 13.172 -7.227 16 1 56.12 169 PRO B C 1
ATOM 3593 O O . PRO B 1 169 ? 13.641 -8.359 15.836 1 56.12 169 PRO B O 1
ATOM 3596 N N . ASN B 1 170 ? 12.008 -6.848 15.781 1 71.62 170 ASN B N 1
ATOM 3597 C CA . ASN B 1 170 ? 11.117 -7.926 15.375 1 71.62 170 ASN B CA 1
ATOM 3598 C C . ASN B 1 170 ? 10.93 -7.969 13.859 1 71.62 170 ASN B C 1
ATOM 3600 O O . ASN B 1 170 ? 10.117 -8.742 13.352 1 71.62 170 ASN B O 1
ATOM 3604 N N . LEU B 1 171 ? 11.828 -7.246 13.312 1 87.06 171 LEU B N 1
ATOM 3605 C CA . LEU B 1 171 ? 11.711 -7.223 11.859 1 87.06 171 LEU B CA 1
ATOM 3606 C C . LEU B 1 171 ? 12.508 -8.367 11.234 1 87.06 171 LEU B C 1
ATOM 3608 O O . LEU B 1 171 ? 13.711 -8.492 11.469 1 87.06 171 LEU B O 1
ATOM 3612 N N . ILE B 1 172 ? 11.852 -9.234 10.508 1 92.5 172 ILE B N 1
ATOM 3613 C CA . ILE B 1 172 ? 12.523 -10.297 9.766 1 92.5 172 ILE B CA 1
ATOM 3614 C C . ILE B 1 172 ? 13.164 -9.719 8.508 1 92.5 172 ILE B C 1
ATOM 3616 O O . ILE B 1 172 ? 12.477 -9.125 7.668 1 92.5 172 ILE B O 1
ATOM 3620 N N . GLY B 1 173 ? 14.516 -9.852 8.391 1 96 173 GLY B N 1
ATOM 3621 C CA . GLY B 1 173 ? 15.227 -9.359 7.227 1 96 173 GLY B CA 1
ATOM 3622 C C . GLY B 1 173 ? 15.938 -8.039 7.477 1 96 173 GLY B C 1
ATOM 3623 O O . GLY B 1 173 ? 16.016 -7.578 8.617 1 96 173 GLY B O 1
ATOM 3624 N N . THR B 1 174 ? 16.547 -7.523 6.402 1 95.19 174 THR B N 1
ATOM 3625 C CA . THR B 1 174 ? 17.328 -6.293 6.48 1 95.19 174 THR B CA 1
ATOM 3626 C C . THR B 1 174 ? 16.797 -5.262 5.484 1 95.19 174 THR B C 1
ATOM 3628 O O . THR B 1 174 ? 16.625 -5.566 4.305 1 95.19 174 THR B O 1
ATOM 3631 N N . ARG B 1 175 ? 16.562 -4.051 6.012 1 95.81 175 ARG B N 1
ATOM 3632 C CA . ARG B 1 175 ? 16.109 -2.961 5.152 1 95.81 175 ARG B CA 1
ATOM 3633 C C . ARG B 1 175 ? 17.297 -2.17 4.605 1 95.81 175 ARG B C 1
ATOM 3635 O O . ARG B 1 175 ? 18.219 -1.825 5.348 1 95.81 175 ARG B O 1
ATOM 3642 N N . PHE B 1 176 ? 17.266 -1.911 3.365 1 96.62 176 PHE B N 1
ATOM 3643 C CA . PHE B 1 176 ? 18.203 -1.021 2.688 1 96.62 176 PHE B CA 1
ATOM 3644 C C . PHE B 1 176 ? 17.484 0.21 2.148 1 96.62 176 PHE B C 1
ATOM 3646 O O . PHE B 1 176 ? 16.625 0.099 1.268 1 96.62 176 PHE B O 1
ATOM 3653 N N . THR B 1 177 ? 17.844 1.343 2.695 1 96.38 177 THR B N 1
ATOM 3654 C CA . THR B 1 177 ? 17.188 2.578 2.273 1 96.38 177 THR B CA 1
ATOM 3655 C C . THR B 1 177 ? 17.688 3.014 0.9 1 96.38 177 THR B C 1
ATOM 3657 O O . THR B 1 177 ? 18.859 3.334 0.737 1 96.38 177 THR B O 1
ATOM 3660 N N . ILE B 1 178 ? 16.828 3.047 -0.026 1 96.25 178 ILE B N 1
ATOM 3661 C CA . ILE B 1 178 ? 17.188 3.418 -1.389 1 96.25 178 ILE B CA 1
ATOM 3662 C C . ILE B 1 178 ? 17.234 4.941 -1.516 1 96.25 178 ILE B C 1
ATOM 3664 O O . ILE B 1 178 ? 18.203 5.5 -2.031 1 96.25 178 ILE B O 1
ATOM 3668 N N . SER B 1 179 ? 16.203 5.57 -1.104 1 92.88 179 SER B N 1
ATOM 3669 C CA . SER B 1 179 ? 16.125 7.027 -1.111 1 92.88 179 SER B CA 1
ATOM 3670 C C . SER B 1 179 ? 15.039 7.52 -0.155 1 92.88 179 SER B C 1
ATOM 3672 O O . SER B 1 179 ? 14.094 6.789 0.153 1 92.88 179 SER B O 1
ATOM 3674 N N . CYS B 1 180 ? 15.234 8.727 0.273 1 92.44 180 CYS B N 1
ATOM 3675 C CA . CYS B 1 180 ? 14.25 9.328 1.165 1 92.44 180 CYS B CA 1
ATOM 3676 C C . CYS B 1 180 ? 13.758 10.656 0.612 1 92.44 180 CYS B C 1
ATOM 3678 O O . CYS B 1 180 ? 14.469 11.328 -0.14 1 92.44 180 CYS B O 1
ATOM 3680 N N . ALA B 1 181 ? 12.516 10.867 0.917 1 87.75 181 ALA B N 1
ATOM 3681 C CA . ALA B 1 181 ? 11.914 12.172 0.646 1 87.75 181 ALA B CA 1
ATOM 3682 C C . ALA B 1 181 ? 11.578 12.898 1.943 1 87.75 181 ALA B C 1
ATOM 3684 O O . ALA B 1 181 ? 10.969 12.328 2.848 1 87.75 181 ALA B O 1
ATOM 3685 N N . HIS B 1 182 ? 11.969 14.117 2.002 1 87.06 182 HIS B N 1
ATOM 3686 C CA . HIS B 1 182 ? 11.766 14.898 3.219 1 87.06 182 HIS B CA 1
ATOM 3687 C C . HIS B 1 182 ? 10.375 15.531 3.236 1 87.06 182 HIS B C 1
ATOM 3689 O O . HIS B 1 182 ? 9.844 15.906 2.188 1 87.06 182 HIS B O 1
ATOM 3695 N N . LYS B 1 183 ? 9.883 15.586 4.453 1 88.06 183 LYS B N 1
ATOM 3696 C CA . LYS B 1 183 ? 8.609 16.281 4.602 1 88.06 183 LYS B CA 1
ATOM 3697 C C . LYS B 1 183 ? 8.68 17.688 4.027 1 88.06 183 LYS B C 1
ATOM 3699 O O . LYS B 1 183 ? 9.734 18.328 4.082 1 88.06 183 LYS B O 1
ATOM 3704 N N . GLY B 1 184 ? 7.578 18.109 3.514 1 82.5 184 GLY B N 1
ATOM 3705 C CA . GLY B 1 184 ? 7.539 19.438 2.9 1 82.5 184 GLY B CA 1
ATOM 3706 C C . GLY B 1 184 ? 7.895 19.406 1.426 1 82.5 184 GLY B C 1
ATOM 3707 O O . GLY B 1 184 ? 7.859 20.453 0.76 1 82.5 184 GLY B O 1
ATOM 3708 N N . THR B 1 185 ? 8.258 18.266 0.994 1 77.75 185 THR B N 1
ATOM 3709 C CA . THR B 1 185 ? 8.562 18.125 -0.425 1 77.75 185 THR B CA 1
ATOM 3710 C C . THR B 1 185 ? 7.348 17.609 -1.193 1 77.75 185 THR B C 1
ATOM 3712 O O . THR B 1 185 ? 6.59 16.781 -0.686 1 77.75 185 THR B O 1
ATOM 3715 N N . ALA B 1 186 ? 7.266 18.156 -2.4 1 74.06 186 ALA B N 1
ATOM 3716 C CA . ALA B 1 186 ? 6.137 17.734 -3.227 1 74.06 186 ALA B CA 1
ATOM 3717 C C . ALA B 1 186 ? 6.312 16.281 -3.697 1 74.06 186 ALA B C 1
ATOM 3719 O O . ALA B 1 186 ? 7.398 15.898 -4.129 1 74.06 186 ALA B O 1
ATOM 3720 N N . VAL B 1 187 ? 5.246 15.539 -3.568 1 69.94 187 VAL B N 1
ATOM 3721 C CA . VAL B 1 187 ? 5.32 14.125 -3.924 1 69.94 187 VAL B CA 1
ATOM 3722 C C . VAL B 1 187 ? 4.617 13.891 -5.258 1 69.94 187 VAL B C 1
ATOM 3724 O O . VAL B 1 187 ? 4.855 12.883 -5.926 1 69.94 187 VAL B O 1
ATOM 3727 N N . ASP B 1 188 ? 3.834 14.828 -5.652 1 71.62 188 ASP B N 1
ATOM 3728 C CA . ASP B 1 188 ? 3.1 14.711 -6.91 1 71.62 188 ASP B CA 1
ATOM 3729 C C . ASP B 1 188 ? 3 16.062 -7.617 1 71.62 188 ASP B C 1
ATOM 3731 O O . ASP B 1 188 ? 3.428 17.078 -7.074 1 71.62 188 ASP B O 1
ATOM 3735 N N . PRO B 1 189 ? 2.506 15.953 -8.805 1 67.88 189 PRO B N 1
ATOM 3736 C CA . PRO B 1 189 ? 2.449 17.188 -9.586 1 67.88 189 PRO B CA 1
ATOM 3737 C C . PRO B 1 189 ? 1.415 18.172 -9.047 1 67.88 189 PRO B C 1
ATOM 3739 O O . PRO B 1 189 ? 1.397 19.344 -9.445 1 67.88 189 PRO B O 1
ATOM 3742 N N . THR B 1 190 ? 0.586 17.781 -8.164 1 73.06 190 THR B N 1
ATOM 3743 C CA . THR B 1 190 ? -0.474 18.656 -7.664 1 73.06 190 THR B CA 1
ATOM 3744 C C . THR B 1 190 ? 0.094 19.719 -6.727 1 73.06 190 THR B C 1
ATOM 3746 O O . THR B 1 190 ? -0.576 20.703 -6.422 1 73.06 190 THR B O 1
ATOM 3749 N N . GLY B 1 191 ? 1.269 19.531 -6.25 1 76.44 191 GLY B N 1
ATOM 3750 C CA . GLY B 1 191 ? 1.91 20.531 -5.406 1 76.44 191 GLY B CA 1
ATOM 3751 C C . GLY B 1 191 ? 1.665 20.312 -3.928 1 76.44 191 GLY B C 1
ATOM 3752 O O . GLY B 1 191 ? 2.078 21.125 -3.096 1 76.44 191 GLY B O 1
ATOM 3753 N N . THR B 1 192 ? 1 19.328 -3.557 1 83.94 192 THR B N 1
ATOM 3754 C CA . THR B 1 192 ? 0.829 19.016 -2.141 1 83.94 192 THR B CA 1
ATOM 3755 C C . THR B 1 192 ? 2.066 18.328 -1.585 1 83.94 192 THR B C 1
ATOM 3757 O O . THR B 1 192 ? 2.797 17.656 -2.324 1 83.94 192 THR B O 1
ATOM 3760 N N . VAL B 1 193 ? 2.244 18.625 -0.342 1 85.5 193 VAL B N 1
ATOM 3761 C CA . VAL B 1 193 ? 3.455 18.078 0.26 1 85.5 193 VAL B CA 1
ATOM 3762 C C . VAL B 1 193 ? 3.086 17.094 1.373 1 85.5 193 VAL B C 1
ATOM 3764 O O . VAL B 1 193 ? 2.018 17.203 1.979 1 85.5 193 VAL B O 1
ATOM 3767 N N . SER B 1 194 ? 4 16.234 1.621 1 88.88 194 SER B N 1
ATOM 3768 C CA . SER B 1 194 ? 3.818 15.258 2.691 1 88.88 194 SER B CA 1
ATOM 3769 C C . SER B 1 194 ? 4.125 15.867 4.055 1 88.88 194 SER B C 1
ATOM 3771 O O . SER B 1 194 ? 4.992 16.734 4.168 1 88.88 194 SER B O 1
ATOM 3773 N N . LEU B 1 195 ? 3.469 15.367 5.051 1 91.75 195 LEU B N 1
ATOM 3774 C CA . LEU B 1 195 ? 3.668 15.852 6.41 1 91.75 195 LEU B CA 1
ATOM 3775 C C . LEU B 1 195 ? 4.789 15.086 7.105 1 91.75 195 LEU B C 1
ATOM 3777 O O . LEU B 1 195 ? 5.262 15.492 8.172 1 91.75 195 LEU B O 1
ATOM 3781 N N . CYS B 1 196 ? 5.145 14.016 6.48 1 92.75 196 CYS B N 1
ATOM 3782 C CA . CYS B 1 196 ? 6.184 13.164 7.055 1 92.75 196 CYS B CA 1
ATOM 3783 C C . CYS B 1 196 ? 7.285 12.891 6.039 1 92.75 196 CYS B C 1
ATOM 3785 O O . CYS B 1 196 ? 7.035 12.875 4.836 1 92.75 196 CYS B O 1
ATOM 3787 N N . SER B 1 197 ? 8.484 12.766 6.57 1 91.5 197 SER B N 1
ATOM 3788 C CA . SER B 1 197 ? 9.562 12.227 5.75 1 91.5 197 SER B CA 1
ATOM 3789 C C . SER B 1 197 ? 9.414 10.719 5.562 1 91.5 197 SER B C 1
ATOM 3791 O O . SER B 1 197 ? 9.07 10 6.508 1 91.5 197 SER B O 1
ATOM 3793 N N . SER B 1 198 ? 9.57 10.312 4.363 1 93.31 198 SER B N 1
ATOM 3794 C CA . SER B 1 198 ? 9.414 8.891 4.059 1 93.31 198 SER B CA 1
ATOM 3795 C C . SER B 1 198 ? 10.602 8.375 3.25 1 93.31 198 SER B C 1
ATOM 3797 O O . SER B 1 198 ? 11.281 9.141 2.566 1 93.31 198 SER B O 1
ATOM 3799 N N . CYS B 1 199 ? 10.828 7.059 3.4 1 95.38 199 CYS B N 1
ATOM 3800 C CA . CYS B 1 199 ? 11.938 6.426 2.707 1 95.38 199 CYS B CA 1
ATOM 3801 C C . CYS B 1 199 ? 11.469 5.207 1.922 1 95.38 199 CYS B C 1
ATOM 3803 O O . CYS B 1 199 ? 10.727 4.375 2.443 1 95.38 199 CYS B O 1
ATOM 3805 N N . TRP B 1 200 ? 11.875 5.191 0.678 1 96.38 200 TRP B N 1
ATOM 3806 C CA . TRP B 1 200 ? 11.75 3.984 -0.134 1 96.38 200 TRP B CA 1
ATOM 3807 C C . TRP B 1 200 ? 12.828 2.971 0.236 1 96.38 200 TRP B C 1
ATOM 3809 O O . TRP B 1 200 ? 14.023 3.289 0.219 1 96.38 200 TRP B O 1
ATOM 3819 N N . VAL B 1 201 ? 12.375 1.778 0.526 1 97.19 201 VAL B N 1
ATOM 3820 C CA . VAL B 1 201 ? 13.281 0.785 1.095 1 97.19 201 VAL B CA 1
ATOM 3821 C C . VAL B 1 201 ? 13.07 -0.562 0.407 1 97.19 201 VAL B C 1
ATOM 3823 O O . VAL B 1 201 ? 11.93 -0.94 0.106 1 97.19 201 VAL B O 1
ATOM 3826 N N . TRP B 1 202 ? 14.18 -1.226 0.139 1 98 202 TRP B N 1
ATOM 3827 C CA . TRP B 1 202 ? 14.109 -2.643 -0.202 1 98 202 TRP B CA 1
ATOM 3828 C C . TRP B 1 202 ? 14.547 -3.51 0.974 1 98 202 TRP B C 1
ATOM 3830 O O . TRP B 1 202 ? 15.602 -3.27 1.57 1 98 202 TRP B O 1
ATOM 3840 N N . ARG B 1 203 ? 13.727 -4.445 1.325 1 97.75 203 ARG B N 1
ATOM 3841 C CA . ARG B 1 203 ? 14.047 -5.371 2.41 1 97.75 203 ARG B CA 1
ATOM 3842 C C . ARG B 1 203 ? 14.477 -6.727 1.863 1 97.75 203 ARG B C 1
ATOM 3844 O O . ARG B 1 203 ? 13.82 -7.285 0.986 1 97.75 203 ARG B O 1
ATOM 3851 N N . ARG B 1 204 ? 15.602 -7.18 2.344 1 97.25 204 ARG B N 1
ATOM 3852 C CA . ARG B 1 204 ? 16.062 -8.523 2.008 1 97.25 204 ARG B CA 1
ATOM 3853 C C . ARG B 1 204 ? 15.766 -9.5 3.141 1 97.25 204 ARG B C 1
ATOM 3855 O O . ARG B 1 204 ? 16.25 -9.32 4.262 1 97.25 204 ARG B O 1
ATOM 3862 N N . LEU B 1 205 ? 14.977 -10.5 2.822 1 96.62 205 LEU B N 1
ATOM 3863 C CA . LEU B 1 205 ? 14.688 -11.555 3.791 1 96.62 205 LEU B CA 1
ATOM 3864 C C . LEU B 1 205 ? 15.836 -12.562 3.854 1 96.62 205 LEU B C 1
ATOM 3866 O O . LEU B 1 205 ? 16.672 -12.617 2.947 1 96.62 205 LEU B O 1
ATOM 3870 N N . PRO B 1 206 ? 15.891 -13.258 4.977 1 95.94 206 PRO B N 1
ATOM 3871 C CA . PRO B 1 206 ? 16.906 -14.312 5.039 1 95.94 206 PRO B CA 1
ATOM 3872 C C . PRO B 1 206 ? 16.812 -15.297 3.873 1 95.94 206 PRO B C 1
ATOM 3874 O O . PRO B 1 206 ? 15.766 -15.383 3.219 1 95.94 206 PRO B O 1
ATOM 3877 N N . ASP B 1 207 ? 17.844 -16.078 3.672 1 94.19 207 ASP B N 1
ATOM 3878 C CA . ASP B 1 207 ? 17.969 -16.922 2.486 1 94.19 207 ASP B CA 1
ATOM 3879 C C . ASP B 1 207 ? 16.938 -18.047 2.484 1 94.19 207 ASP B C 1
ATOM 3881 O O . ASP B 1 207 ? 16.641 -18.609 1.436 1 94.19 207 ASP B O 1
ATOM 3885 N N . ASN B 1 208 ? 16.438 -18.297 3.613 1 93.5 208 ASN B N 1
ATOM 3886 C CA . ASN B 1 208 ? 15.477 -19.391 3.668 1 93.5 208 ASN B CA 1
ATOM 3887 C C . ASN B 1 208 ? 14.047 -18.906 3.438 1 93.5 208 ASN B C 1
ATOM 3889 O O . ASN B 1 208 ? 13.094 -19.672 3.604 1 93.5 208 ASN B O 1
ATOM 3893 N N . TYR B 1 209 ? 13.938 -17.641 3.119 1 93.69 209 TYR B N 1
ATOM 3894 C CA . TYR B 1 209 ? 12.633 -17.094 2.789 1 93.69 209 TYR B CA 1
ATOM 3895 C C . TYR B 1 209 ? 12.508 -16.844 1.29 1 93.69 209 TYR B C 1
ATOM 3897 O O . TYR B 1 209 ? 13.477 -16.422 0.643 1 93.69 209 TYR B O 1
ATOM 3905 N N . ARG B 1 210 ? 11.25 -17.016 0.74 1 91.31 210 ARG B N 1
ATOM 3906 C CA . ARG B 1 210 ? 10.906 -16.688 -0.64 1 91.31 210 ARG B CA 1
ATOM 3907 C C . ARG B 1 210 ? 9.508 -16.094 -0.729 1 91.31 210 ARG B C 1
ATOM 3909 O O . ARG B 1 210 ? 8.578 -16.562 -0.086 1 91.31 210 ARG B O 1
ATOM 3916 N N . PRO B 1 211 ? 9.281 -14.984 -1.593 1 93 211 PRO B N 1
ATOM 3917 C CA . PRO B 1 211 ? 10.312 -14.211 -2.295 1 93 211 PRO B CA 1
ATOM 3918 C C . PRO B 1 211 ? 11.242 -13.477 -1.342 1 93 211 PRO B C 1
ATOM 3920 O O . PRO B 1 211 ? 10.859 -13.148 -0.218 1 93 211 PRO B O 1
ATOM 3923 N N . GLN B 1 212 ? 12.398 -13.188 -1.75 1 95.69 212 GLN B N 1
ATOM 3924 C CA . GLN B 1 212 ? 13.43 -12.742 -0.822 1 95.69 212 GLN B CA 1
ATOM 3925 C C . GLN B 1 212 ? 13.43 -11.219 -0.694 1 95.69 212 GLN B C 1
ATOM 3927 O O . GLN B 1 212 ? 13.898 -10.672 0.307 1 95.69 212 GLN B O 1
ATOM 3932 N N . TYR B 1 213 ? 12.969 -10.531 -1.717 1 96.75 213 TYR B N 1
ATOM 3933 C CA . TYR B 1 213 ? 13.055 -9.078 -1.716 1 96.75 213 TYR B CA 1
ATOM 3934 C C . TYR B 1 213 ? 11.672 -8.445 -1.636 1 96.75 213 TYR B C 1
ATOM 3936 O O . TYR B 1 213 ? 10.758 -8.844 -2.359 1 96.75 213 TYR B O 1
ATOM 3944 N N . ILE B 1 214 ? 11.539 -7.484 -0.766 1 97.62 214 ILE B N 1
ATOM 3945 C CA . ILE B 1 214 ? 10.273 -6.801 -0.524 1 97.62 214 ILE B CA 1
ATOM 3946 C C . ILE B 1 214 ? 10.43 -5.305 -0.779 1 97.62 214 ILE B C 1
ATOM 3948 O O . ILE B 1 214 ? 11.375 -4.684 -0.281 1 97.62 214 ILE B O 1
ATOM 3952 N N . ASN B 1 215 ? 9.516 -4.742 -1.544 1 97.38 215 ASN B N 1
ATOM 3953 C CA . ASN B 1 215 ? 9.453 -3.312 -1.836 1 97.38 215 ASN B CA 1
ATOM 3954 C C . ASN B 1 215 ? 8.609 -2.564 -0.812 1 97.38 215 ASN B C 1
ATOM 3956 O O . ASN B 1 215 ? 7.414 -2.838 -0.669 1 97.38 215 ASN B O 1
ATOM 3960 N N . GLU B 1 216 ? 9.227 -1.604 -0.092 1 97.25 216 GLU B N 1
ATOM 3961 C CA . GLU B 1 216 ? 8.523 -0.982 1.022 1 97.25 216 GLU B CA 1
ATOM 3962 C C . GLU B 1 216 ? 8.633 0.539 0.968 1 97.25 216 GLU B C 1
ATOM 3964 O O . GLU B 1 216 ? 9.57 1.076 0.374 1 97.25 216 GLU B O 1
ATOM 3969 N N . LEU B 1 217 ? 7.68 1.125 1.473 1 95.75 217 LEU B N 1
ATOM 3970 C CA . LEU B 1 217 ? 7.695 2.541 1.826 1 95.75 217 LEU B CA 1
ATOM 3971 C C . LEU B 1 217 ? 7.492 2.729 3.326 1 95.75 217 LEU B C 1
ATOM 3973 O O . LEU B 1 217 ? 6.516 2.236 3.893 1 95.75 217 LEU B O 1
ATOM 3977 N N . VAL B 1 218 ? 8.484 3.393 3.992 1 95.75 218 VAL B N 1
ATOM 3978 C CA . VAL B 1 218 ? 8.422 3.527 5.441 1 95.75 218 VAL B CA 1
ATOM 3979 C C . VAL B 1 218 ? 8.695 4.977 5.84 1 95.75 218 VAL B C 1
ATOM 3981 O O . VAL B 1 218 ? 9.117 5.785 5.008 1 95.75 218 VAL B O 1
ATOM 3984 N N . CYS B 1 219 ? 8.359 5.227 7.074 1 95.5 219 CYS B N 1
ATOM 3985 C CA . CYS B 1 219 ? 8.711 6.543 7.594 1 95.5 219 CYS B CA 1
ATOM 3986 C C . CYS B 1 219 ? 10.211 6.633 7.867 1 95.5 219 CYS B C 1
ATOM 3988 O O . CYS B 1 219 ? 10.852 5.633 8.195 1 95.5 219 CYS B O 1
ATOM 3990 N N . ASP B 1 220 ? 10.734 7.84 7.664 1 93.12 220 ASP B N 1
ATOM 3991 C CA . ASP B 1 220 ? 12.125 8.086 8.055 1 93.12 220 ASP B CA 1
ATOM 3992 C C . ASP B 1 220 ? 12.289 8.016 9.57 1 93.12 220 ASP B C 1
ATOM 3994 O O . ASP B 1 220 ? 11.797 8.891 10.289 1 93.12 220 ASP B O 1
ATOM 3998 N N . ASN B 1 221 ? 13 7.098 10 1 84.62 221 ASN B N 1
ATOM 3999 C CA . ASN B 1 221 ? 13.156 6.867 11.43 1 84.62 221 ASN B CA 1
ATOM 4000 C C . ASN B 1 221 ? 13.906 8.008 12.102 1 84.62 221 ASN B C 1
ATOM 4002 O O . ASN B 1 221 ? 13.836 8.172 13.32 1 84.62 221 ASN B O 1
ATOM 4006 N N . THR B 1 222 ? 14.594 8.773 11.398 1 85.94 222 THR B N 1
ATOM 4007 C CA . THR B 1 222 ? 15.367 9.875 11.961 1 85.94 222 THR B CA 1
ATOM 4008 C C . THR B 1 222 ? 14.5 11.117 12.117 1 85.94 222 THR B C 1
ATOM 4010 O O . THR B 1 222 ? 14.906 12.078 12.773 1 85.94 222 THR B O 1
ATOM 4013 N N . ASP B 1 223 ? 13.383 11.18 11.547 1 85.38 223 ASP B N 1
ATOM 4014 C CA . ASP B 1 223 ? 12.422 12.281 11.586 1 85.38 223 ASP B CA 1
ATOM 4015 C C . ASP B 1 223 ? 11 11.758 11.812 1 85.38 223 ASP B C 1
ATOM 4017 O O . ASP B 1 223 ? 10.156 11.836 10.914 1 85.38 223 ASP B O 1
ATOM 4021 N N . GLY B 1 224 ? 10.703 11.383 12.969 1 86.19 224 GLY B N 1
ATOM 4022 C CA . GLY B 1 224 ? 9.492 10.625 13.258 1 86.19 224 GLY B CA 1
ATOM 4023 C C . GLY B 1 224 ? 8.328 11.5 13.664 1 86.19 224 GLY B C 1
ATOM 4024 O O . GLY B 1 224 ? 7.234 11 13.945 1 86.19 224 GLY B O 1
ATOM 4025 N N . ASP B 1 225 ? 8.617 12.859 13.656 1 88.62 225 ASP B N 1
ATOM 4026 C CA . ASP B 1 225 ? 7.547 13.75 14.086 1 88.62 225 ASP B CA 1
ATOM 4027 C C . ASP B 1 225 ? 6.98 14.547 12.914 1 88.62 225 ASP B C 1
ATOM 4029 O O . ASP B 1 225 ? 7.676 14.766 11.914 1 88.62 225 ASP B O 1
ATOM 4033 N N . CYS B 1 226 ? 5.746 14.898 13.008 1 90.44 226 CYS B N 1
ATOM 4034 C CA . CYS B 1 226 ? 5.102 15.812 12.07 1 90.44 226 CYS B CA 1
ATOM 4035 C C . CYS B 1 226 ? 4.336 16.906 12.812 1 90.44 226 CYS B C 1
ATOM 4037 O O . CYS B 1 226 ? 4.195 16.844 14.039 1 90.44 226 CYS B O 1
ATOM 4039 N N . LEU B 1 227 ? 4.012 17.953 12.102 1 89.75 227 LEU B N 1
ATOM 4040 C CA . LEU B 1 227 ? 3.285 19.094 12.633 1 89.75 227 LEU B CA 1
ATOM 4041 C C . LEU B 1 227 ? 4.02 19.703 13.82 1 89.75 227 LEU B C 1
ATOM 4043 O O . LEU B 1 227 ? 3.438 19.875 14.891 1 89.75 227 LEU B O 1
ATOM 4047 N N . SER B 1 228 ? 5.219 19.922 13.633 1 87.19 228 SER B N 1
ATOM 4048 C CA . SER B 1 228 ? 6.094 20.609 14.578 1 87.19 228 SER B CA 1
ATOM 4049 C C . SER B 1 228 ? 6.168 19.859 15.906 1 87.19 228 SER B C 1
ATOM 4051 O O . SER B 1 228 ? 6.211 20.469 16.969 1 87.19 228 SER B O 1
ATOM 4053 N N . GLY B 1 229 ? 6 18.5 15.766 1 87 229 GLY B N 1
ATOM 4054 C CA . GLY B 1 229 ? 6.168 17.688 16.953 1 87 229 GLY B CA 1
ATOM 4055 C C . GLY B 1 229 ? 4.855 17.359 17.641 1 87 229 GLY B C 1
ATOM 4056 O O . GLY B 1 229 ? 4.82 16.547 18.578 1 87 229 GLY B O 1
ATOM 4057 N N . TYR B 1 230 ? 3.82 17.891 17.281 1 87.5 230 TYR B N 1
ATOM 4058 C CA . TYR B 1 230 ? 2.533 17.703 17.938 1 87.5 230 TYR B CA 1
ATOM 4059 C C . TYR B 1 230 ? 1.845 16.438 17.422 1 87.5 230 TYR B C 1
ATOM 4061 O O . TYR B 1 230 ? 0.782 16.062 17.922 1 87.5 230 TYR B O 1
ATOM 4069 N N . ALA B 1 231 ? 2.445 15.844 16.438 1 90.56 231 ALA B N 1
ATOM 4070 C CA . ALA B 1 231 ? 1.964 14.586 15.867 1 90.56 231 ALA B CA 1
ATOM 4071 C C . ALA B 1 231 ? 3.125 13.656 15.539 1 90.56 231 ALA B C 1
ATOM 4073 O O . ALA B 1 231 ? 4.289 14.016 15.727 1 90.56 231 ALA B O 1
ATOM 4074 N N . THR B 1 232 ? 2.766 12.422 15.203 1 90.56 232 THR B N 1
ATOM 4075 C CA . THR B 1 232 ? 3.799 11.422 14.961 1 90.56 232 THR B CA 1
ATOM 4076 C C . THR B 1 232 ? 3.6 10.766 13.594 1 90.56 232 THR B C 1
ATOM 4078 O O . THR B 1 232 ? 2.467 10.602 13.141 1 90.56 232 THR B O 1
ATOM 4081 N N . CYS B 1 233 ? 4.742 10.477 13 1 92.69 233 CYS B N 1
ATOM 4082 C CA . CYS B 1 233 ? 4.719 9.742 11.734 1 92.69 233 CYS B CA 1
ATOM 4083 C C . CYS B 1 233 ? 4.727 8.242 11.984 1 92.69 233 CYS B C 1
ATOM 4085 O O . CYS B 1 233 ? 5.609 7.723 12.672 1 92.69 233 CYS B O 1
ATOM 4087 N N . THR B 1 234 ? 3.715 7.629 11.406 1 90.69 234 THR B N 1
ATOM 4088 C CA . THR B 1 234 ? 3.531 6.207 11.672 1 90.69 234 THR B CA 1
ATOM 4089 C C . THR B 1 234 ? 3.49 5.414 10.375 1 90.69 234 THR B C 1
ATOM 4091 O O . THR B 1 234 ? 2.889 5.855 9.391 1 90.69 234 THR B O 1
ATOM 4094 N N . ILE B 1 235 ? 4.102 4.211 10.422 1 91.62 235 ILE B N 1
ATOM 4095 C CA . ILE B 1 235 ? 4.137 3.338 9.258 1 91.62 235 ILE B CA 1
ATOM 4096 C C . ILE B 1 235 ? 2.832 2.551 9.156 1 91.62 235 ILE B C 1
ATOM 4098 O O . ILE B 1 235 ? 2.393 1.944 10.141 1 91.62 235 ILE B O 1
ATOM 4102 N N . GLY B 1 236 ? 2.17 2.754 7.977 1 91.19 236 GLY B N 1
ATOM 4103 C CA . GLY B 1 236 ? 1.133 1.79 7.648 1 91.19 236 GLY B CA 1
ATOM 4104 C C . GLY B 1 236 ? 1.68 0.493 7.086 1 91.19 236 GLY B C 1
ATOM 4105 O O . GLY B 1 236 ? 2.625 0.504 6.293 1 91.19 236 GLY B O 1
ATOM 4106 N N . HIS B 1 237 ? 0.986 -0.627 7.469 1 90.19 237 HIS B N 1
ATOM 4107 C CA . HIS B 1 237 ? 1.537 -1.92 7.078 1 90.19 237 HIS B CA 1
ATOM 4108 C C . HIS B 1 237 ? 0.559 -2.693 6.203 1 90.19 237 HIS B C 1
ATOM 4110 O O . HIS B 1 237 ? -0.655 -2.492 6.289 1 90.19 237 HIS B O 1
ATOM 4116 N N . ARG B 1 238 ? 1.162 -3.49 5.387 1 89 238 ARG B N 1
ATOM 4117 C CA . ARG B 1 238 ? 0.433 -4.516 4.645 1 89 238 ARG B CA 1
ATOM 4118 C C . ARG B 1 238 ? 0.98 -5.906 4.949 1 89 238 ARG B C 1
ATOM 4120 O O . ARG B 1 238 ? 2.154 -6.055 5.297 1 89 238 ARG B O 1
ATOM 4127 N N . THR B 1 239 ? 0.126 -6.832 4.812 1 88.31 239 THR B N 1
ATOM 4128 C CA . THR B 1 239 ? 0.582 -8.203 4.992 1 88.31 239 THR B CA 1
ATOM 4129 C C . THR B 1 239 ? 0.86 -8.859 3.643 1 88.31 239 THR B C 1
ATOM 4131 O O . THR B 1 239 ? 0.294 -8.461 2.623 1 88.31 239 THR B O 1
ATOM 4134 N N . PHE B 1 240 ? 1.793 -9.766 3.662 1 89 240 PHE B N 1
ATOM 4135 C CA . PHE B 1 240 ? 2.08 -10.555 2.471 1 89 240 PHE B CA 1
ATOM 4136 C C . PHE B 1 240 ? 2.479 -11.977 2.848 1 89 240 PHE B C 1
ATOM 4138 O O . PHE B 1 240 ? 2.846 -12.242 3.994 1 89 240 PHE B O 1
ATOM 4145 N N . GLU B 1 241 ? 2.355 -12.828 1.829 1 86.75 241 GLU B N 1
ATOM 4146 C CA . GLU B 1 241 ? 2.693 -14.227 2.055 1 86.75 241 GLU B CA 1
ATOM 4147 C C . GLU B 1 241 ? 4.094 -14.547 1.535 1 86.75 241 GLU B C 1
ATOM 4149 O O . GLU B 1 241 ? 4.5 -14.047 0.485 1 86.75 241 GLU B O 1
ATOM 4154 N N . ALA B 1 242 ? 4.77 -15.328 2.363 1 89.06 242 ALA B N 1
ATOM 4155 C CA . ALA B 1 242 ? 6.078 -15.859 1.985 1 89.06 242 ALA B CA 1
ATOM 4156 C C . ALA B 1 242 ? 6.211 -17.328 2.381 1 89.06 242 ALA B C 1
ATOM 4158 O O . ALA B 1 242 ? 5.352 -17.859 3.082 1 89.06 242 ALA B O 1
ATOM 4159 N N . THR B 1 243 ? 7.172 -17.984 1.797 1 89.31 243 THR B N 1
ATOM 4160 C CA . THR B 1 243 ? 7.508 -19.344 2.186 1 89.31 243 THR B CA 1
ATOM 4161 C C . THR B 1 243 ? 8.852 -19.391 2.908 1 89.31 243 THR B C 1
ATOM 4163 O O . THR B 1 243 ? 9.797 -18.719 2.508 1 89.31 243 THR B O 1
ATOM 4166 N N . ARG B 1 244 ? 8.844 -20.078 4.008 1 90.31 244 ARG B N 1
ATOM 4167 C CA . ARG B 1 244 ? 10.07 -20.266 4.785 1 90.31 244 ARG B CA 1
ATOM 4168 C C . ARG B 1 244 ? 10.516 -21.734 4.746 1 90.31 244 ARG B C 1
ATOM 4170 O O . ARG B 1 244 ? 9.703 -22.641 4.965 1 90.31 244 ARG B O 1
ATOM 4177 N N . ASN B 1 245 ? 11.75 -21.922 4.422 1 90.94 245 ASN B N 1
ATOM 4178 C CA . ASN B 1 245 ? 12.328 -23.266 4.387 1 90.94 245 ASN B CA 1
ATOM 4179 C C . ASN B 1 245 ? 13.188 -23.531 5.617 1 90.94 245 ASN B C 1
ATOM 4181 O O . ASN B 1 245 ? 14.297 -23 5.734 1 90.94 245 ASN B O 1
ATOM 4185 N N . ASP B 1 246 ? 12.625 -24.312 6.496 1 91.31 246 ASP B N 1
ATOM 4186 C CA . ASP B 1 246 ? 13.383 -24.719 7.676 1 91.31 246 ASP B CA 1
ATOM 4187 C C . ASP B 1 246 ? 13.914 -26.141 7.523 1 91.31 246 ASP B C 1
ATOM 4189 O O . ASP B 1 246 ? 13.227 -27.109 7.871 1 91.31 246 ASP B O 1
ATOM 4193 N N . ASN B 1 247 ? 15.125 -26.25 7.129 1 90.5 247 ASN B N 1
ATOM 4194 C CA . ASN B 1 247 ? 15.797 -27.547 6.961 1 90.5 247 ASN B CA 1
ATOM 4195 C C . ASN B 1 247 ? 14.945 -28.516 6.141 1 90.5 247 ASN B C 1
ATOM 4197 O O . ASN B 1 247 ? 14.711 -29.641 6.562 1 90.5 247 ASN B O 1
ATOM 4201 N N . GLY B 1 248 ? 14.398 -27.938 5.07 1 85.12 248 GLY B N 1
ATOM 4202 C CA . GLY B 1 248 ? 13.664 -28.797 4.152 1 85.12 248 GLY B CA 1
ATOM 4203 C C . GLY B 1 248 ? 12.164 -28.75 4.359 1 85.12 248 GLY B C 1
ATOM 4204 O O . GLY B 1 248 ? 11.398 -29.25 3.523 1 85.12 248 GLY B O 1
ATOM 4205 N N . VAL B 1 249 ? 11.773 -28.266 5.523 1 86.31 249 VAL B N 1
ATOM 4206 C CA . VAL B 1 249 ? 10.344 -28.141 5.793 1 86.31 249 VAL B CA 1
ATOM 4207 C C . VAL B 1 249 ? 9.852 -26.766 5.332 1 86.31 249 VAL B C 1
ATOM 4209 O O . VAL B 1 249 ? 10.273 -25.734 5.867 1 86.31 249 VAL B O 1
ATOM 4212 N N . MET B 1 250 ? 8.992 -26.812 4.32 1 84.19 250 MET B N 1
ATOM 4213 C CA . MET B 1 250 ? 8.445 -25.578 3.77 1 84.19 250 MET B CA 1
ATOM 4214 C C . MET B 1 250 ? 7.203 -25.141 4.543 1 84.19 250 MET B C 1
ATOM 4216 O O . MET B 1 250 ? 6.254 -25.922 4.688 1 84.19 250 MET B O 1
ATOM 4220 N N . THR B 1 251 ? 7.258 -23.922 5.031 1 84.31 251 THR B N 1
ATOM 4221 C CA . THR B 1 251 ? 6.125 -23.359 5.766 1 84.31 251 THR B CA 1
ATOM 4222 C C . THR B 1 251 ? 5.719 -22.016 5.184 1 84.31 251 THR B C 1
ATOM 4224 O O . THR B 1 251 ? 6.574 -21.188 4.852 1 84.31 251 THR B O 1
ATOM 4227 N N . GLN B 1 252 ? 4.457 -21.891 4.906 1 84.62 252 GLN B N 1
ATOM 4228 C CA . GLN B 1 252 ? 3.943 -20.594 4.492 1 84.62 252 GLN B CA 1
ATOM 4229 C C . GLN B 1 252 ? 3.795 -19.656 5.688 1 84.62 252 GLN B C 1
ATOM 4231 O O . GLN B 1 252 ? 3.252 -20.031 6.727 1 84.62 252 GLN B O 1
ATOM 4236 N N . VAL B 1 253 ? 4.301 -18.484 5.562 1 86.44 253 VAL B N 1
ATOM 4237 C CA . VAL B 1 253 ? 4.246 -17.531 6.66 1 86.44 253 VAL B CA 1
ATOM 4238 C C . VAL B 1 253 ? 3.68 -16.203 6.16 1 86.44 253 VAL B C 1
ATOM 4240 O O . VAL B 1 253 ? 3.865 -15.844 4.996 1 86.44 253 VAL B O 1
ATOM 4243 N N . SER B 1 254 ? 2.975 -15.547 7.027 1 86.56 254 SER B N 1
ATOM 4244 C CA . SER B 1 254 ? 2.49 -14.195 6.77 1 86.56 254 SER B CA 1
ATOM 4245 C C . SER B 1 254 ? 3.375 -13.148 7.445 1 86.56 254 SER B C 1
ATOM 4247 O O . SER B 1 254 ? 3.59 -13.203 8.656 1 86.56 254 SER B O 1
ATOM 4249 N N . LEU B 1 255 ? 3.91 -12.266 6.652 1 90.19 255 LEU B N 1
ATOM 4250 C CA . LEU B 1 255 ? 4.758 -11.195 7.164 1 90.19 255 LEU B CA 1
ATOM 4251 C C . LEU B 1 255 ? 4.133 -9.836 6.887 1 90.19 255 LEU B C 1
ATOM 4253 O O . LEU B 1 255 ? 3.188 -9.727 6.105 1 90.19 255 LEU B O 1
ATOM 4257 N N . THR B 1 256 ? 4.664 -8.805 7.617 1 91.12 256 THR B N 1
ATOM 4258 C CA . THR B 1 256 ? 4.199 -7.438 7.395 1 91.12 256 THR B CA 1
ATOM 4259 C C . THR B 1 256 ? 5.262 -6.617 6.672 1 91.12 256 THR B C 1
ATOM 4261 O O . THR B 1 256 ? 6.457 -6.895 6.793 1 91.12 256 THR B O 1
ATOM 4264 N N . ALA B 1 257 ? 4.816 -5.738 5.836 1 93.62 257 ALA B N 1
ATOM 4265 C CA . ALA B 1 257 ? 5.699 -4.812 5.133 1 93.62 257 ALA B CA 1
ATOM 4266 C C . ALA B 1 257 ? 5.18 -3.379 5.234 1 93.62 257 ALA B C 1
ATOM 4268 O O . ALA B 1 257 ? 3.971 -3.152 5.289 1 93.62 257 ALA B O 1
ATOM 4269 N N . GLY B 1 258 ? 6.133 -2.424 5.27 1 93.62 258 GLY B N 1
ATOM 4270 C CA . GLY B 1 258 ? 5.734 -1.025 5.242 1 93.62 258 GLY B CA 1
ATOM 4271 C C . GLY B 1 258 ? 5.09 -0.613 3.932 1 93.62 258 GLY B C 1
ATOM 4272 O O . GLY B 1 258 ? 5.605 -0.923 2.855 1 93.62 258 GLY B O 1
ATOM 4273 N N . SER B 1 259 ? 4.008 0.085 4.02 1 93.06 259 SER B N 1
ATOM 4274 C CA . SER B 1 259 ? 3.246 0.446 2.83 1 93.06 259 SER B CA 1
ATOM 4275 C C . SER B 1 259 ? 3.209 1.958 2.635 1 93.06 259 SER B C 1
ATOM 4277 O O . SER B 1 259 ? 3.133 2.441 1.503 1 93.06 259 SER B O 1
ATOM 4279 N N . TYR B 1 260 ? 3.137 2.658 3.662 1 92.56 260 TYR B N 1
ATOM 4280 C CA . TYR B 1 260 ? 3.094 4.113 3.594 1 92.56 260 TYR B CA 1
ATOM 4281 C C . TYR B 1 260 ? 3.471 4.734 4.934 1 92.56 260 TYR B C 1
ATOM 4283 O O . TYR B 1 260 ? 3.658 4.023 5.922 1 92.56 260 TYR B O 1
ATOM 4291 N N . CYS B 1 261 ? 3.652 6 4.895 1 92.69 261 CYS B N 1
ATOM 4292 C CA . CYS B 1 261 ? 3.939 6.805 6.074 1 92.69 261 CYS B CA 1
ATOM 4293 C C . CYS B 1 261 ? 2.898 7.906 6.25 1 92.69 261 CYS B C 1
ATOM 4295 O O . CYS B 1 261 ? 2.693 8.719 5.348 1 92.69 261 CYS B O 1
ATOM 4297 N N . GLU B 1 262 ? 2.322 7.879 7.41 1 91.88 262 GLU B N 1
ATOM 4298 C CA . GLU B 1 262 ? 1.262 8.859 7.629 1 91.88 262 GLU B CA 1
ATOM 4299 C C . GLU B 1 262 ? 1.454 9.602 8.945 1 91.88 262 GLU B C 1
ATOM 4301 O O . GLU B 1 262 ? 1.973 9.031 9.914 1 91.88 262 GLU B O 1
ATOM 4306 N N . CYS B 1 263 ? 1.035 10.883 8.938 1 92.75 263 CYS B N 1
ATOM 4307 C CA . CYS B 1 263 ? 1.006 11.68 10.156 1 92.75 263 CYS B CA 1
ATOM 4308 C C . CYS B 1 263 ? -0.253 11.398 10.961 1 92.75 263 CYS B C 1
ATOM 4310 O O . CYS B 1 263 ? -1.364 11.461 10.438 1 92.75 263 CYS B O 1
ATOM 4312 N N . ARG B 1 264 ? -0.06 11.047 12.203 1 91.19 264 ARG B N 1
ATOM 4313 C CA . ARG B 1 264 ? -1.172 10.773 13.109 1 91.19 264 ARG B CA 1
ATOM 4314 C C . ARG B 1 264 ? -1.04 11.57 14.406 1 91.19 264 ARG B C 1
ATOM 4316 O O . ARG B 1 264 ? 0.07 11.906 14.82 1 91.19 264 ARG B O 1
ATOM 4323 N N . ILE B 1 265 ? -2.146 11.805 14.891 1 88.06 265 ILE B N 1
ATOM 4324 C CA . ILE B 1 265 ? -2.137 12.578 16.125 1 88.06 265 ILE B CA 1
ATOM 4325 C C . ILE B 1 265 ? -2.643 11.719 17.281 1 88.06 265 ILE B C 1
ATOM 4327 O O . ILE B 1 265 ? -3.506 10.859 17.094 1 88.06 265 ILE B O 1
ATOM 4331 N N . SER B 1 266 ? -2.004 11.984 18.391 1 83.25 266 SER B N 1
ATOM 4332 C CA . SER B 1 266 ? -2.543 11.344 19.578 1 83.25 266 SER B CA 1
ATOM 4333 C C . SER B 1 266 ? -3.863 11.984 20 1 83.25 266 SER B C 1
ATOM 4335 O O . SER B 1 266 ? -4.066 13.188 19.812 1 83.25 266 SER B O 1
ATOM 4337 N N . LYS B 1 267 ? -4.688 11.141 20.578 1 75.88 267 LYS B N 1
ATOM 4338 C CA . LYS B 1 267 ? -5.969 11.656 21.062 1 75.88 267 LYS B CA 1
ATOM 4339 C C . LYS B 1 267 ? -5.773 12.719 22.125 1 75.88 267 LYS B C 1
ATOM 4341 O O . LYS B 1 267 ? -6.621 13.602 22.297 1 75.88 267 LYS B O 1
ATOM 4346 N N . SER B 1 268 ? -4.656 12.695 22.719 1 75.5 268 SER B N 1
ATOM 4347 C CA . SER B 1 268 ? -4.387 13.617 23.812 1 75.5 268 SER B CA 1
ATOM 4348 C C . SER B 1 268 ? -3.66 14.859 23.328 1 75.5 268 SER B C 1
ATOM 4350 O O . SER B 1 268 ? -3.387 15.773 24.109 1 75.5 268 SER B O 1
ATOM 4352 N N . SER B 1 269 ? -3.443 14.953 22.062 1 79.5 269 SER B N 1
ATOM 4353 C CA . SER B 1 269 ? -2.684 16.078 21.531 1 79.5 269 SER B CA 1
ATOM 4354 C C . SER B 1 269 ? -3.502 17.359 21.562 1 79.5 269 SER B C 1
ATOM 4356 O O . SER B 1 269 ? -4.723 17.344 21.391 1 79.5 269 SER B O 1
ATOM 4358 N N . SER B 1 270 ? -2.836 18.484 21.766 1 78.12 270 SER B N 1
ATOM 4359 C CA . SER B 1 270 ? -3.467 19.797 21.781 1 78.12 270 SER B CA 1
ATOM 4360 C C . SER B 1 270 ? -3.998 20.172 20.391 1 78.12 270 SER B C 1
ATOM 4362 O O . SER B 1 270 ? -4.785 21.109 20.25 1 78.12 270 SER B O 1
ATOM 4364 N N . LEU B 1 271 ? -3.584 19.406 19.406 1 80.75 271 LEU B N 1
ATOM 4365 C CA . LEU B 1 271 ? -4.02 19.719 18.047 1 80.75 271 LEU B CA 1
ATOM 4366 C C . LEU B 1 271 ? -5.242 18.891 17.672 1 80.75 271 LEU B C 1
ATOM 4368 O O . LEU B 1 271 ? -5.707 18.953 16.531 1 80.75 271 LEU B O 1
ATOM 4372 N N . GLN B 1 272 ? -5.742 18.172 18.609 1 80.31 272 GLN B N 1
ATOM 4373 C CA . GLN B 1 272 ? -6.879 17.297 18.328 1 80.31 272 GLN B CA 1
ATOM 4374 C C . GLN B 1 272 ? -8.07 18.094 17.797 1 80.31 272 GLN B C 1
ATOM 4376 O O . GLN B 1 272 ? -8.82 17.594 16.953 1 80.31 272 GLN B O 1
ATOM 4381 N N . SER B 1 273 ? -8.172 19.25 18.281 1 80.81 273 SER B N 1
ATOM 4382 C CA . SER B 1 273 ? -9.266 20.109 17.828 1 80.81 273 SER B CA 1
ATOM 4383 C C . SER B 1 273 ? -9.156 20.406 16.344 1 80.81 273 SER B C 1
ATOM 4385 O O . SER B 1 273 ? -10.172 20.531 15.656 1 80.81 273 SER B O 1
ATOM 4387 N N . LEU B 1 274 ? -7.953 20.531 15.891 1 82.19 274 LEU B N 1
ATOM 4388 C CA . LEU B 1 274 ? -7.699 20.766 14.477 1 82.19 274 LEU B CA 1
ATOM 4389 C C . LEU B 1 274 ? -8.125 19.578 13.633 1 82.19 274 LEU B C 1
ATOM 4391 O O . LEU B 1 274 ? -8.648 19.75 12.531 1 82.19 274 LEU B O 1
ATOM 4395 N N . VAL B 1 275 ? -8.031 18.422 14.156 1 80.19 275 VAL B N 1
ATOM 4396 C CA . VAL B 1 275 ? -8.367 17.188 13.453 1 80.19 275 VAL B CA 1
ATOM 4397 C C . VAL B 1 275 ? -9.883 17.016 13.414 1 80.19 275 VAL B C 1
ATOM 4399 O O . VAL B 1 275 ? -10.438 16.594 12.391 1 80.19 275 VAL B O 1
ATOM 4402 N N . ASP B 1 276 ? -10.539 17.422 14.516 1 77.38 276 ASP B 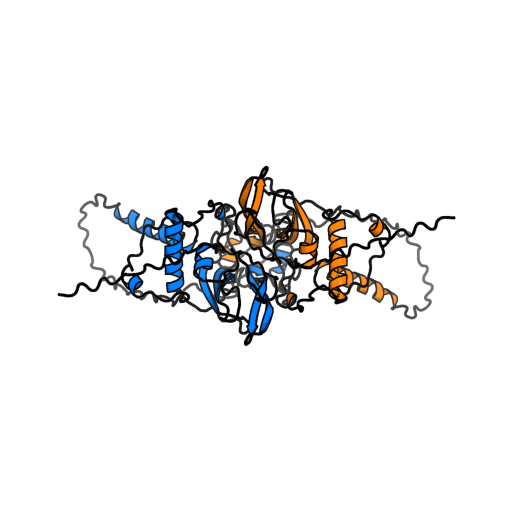N 1
ATOM 4403 C CA . ASP B 1 276 ? -11.984 17.25 14.625 1 77.38 276 ASP B CA 1
ATOM 4404 C C . ASP B 1 276 ? -12.719 18.297 13.789 1 77.38 276 ASP B C 1
ATOM 4406 O O . ASP B 1 276 ? -13.945 18.25 13.664 1 77.38 276 ASP B O 1
ATOM 4410 N N . GLY B 1 277 ? -12 19.219 13.305 1 77.75 277 GLY B N 1
ATOM 4411 C CA . GLY B 1 277 ? -12.602 20.219 12.453 1 77.75 277 GLY B CA 1
ATOM 4412 C C . GLY B 1 277 ? -13 21.484 13.203 1 77.75 277 GLY B C 1
ATOM 4413 O O . GLY B 1 277 ? -13.828 22.266 12.734 1 77.75 277 GLY B O 1
ATOM 4414 N N . ASN B 1 278 ? -12.492 21.656 14.414 1 80.12 278 ASN B N 1
ATOM 4415 C CA . ASN B 1 278 ? -12.914 22.781 15.25 1 80.12 278 ASN B CA 1
ATOM 4416 C C . ASN B 1 278 ? -11.906 23.922 15.203 1 80.12 278 ASN B C 1
ATOM 4418 O O . ASN B 1 278 ? -12.086 24.953 15.875 1 80.12 278 ASN B O 1
ATOM 4422 N N . GLY B 1 279 ? -10.93 23.828 14.398 1 81.56 279 GLY B N 1
ATOM 4423 C CA . GLY B 1 279 ? -9.891 24.844 14.359 1 81.56 279 GLY B CA 1
ATOM 4424 C C . GLY B 1 279 ? -9 24.844 15.586 1 81.56 279 GLY B C 1
ATOM 4425 O O . GLY B 1 279 ? -8.938 23.844 16.312 1 81.56 279 GLY B O 1
ATOM 4426 N N . ILE B 1 280 ? -8.148 25.906 15.641 1 79.56 280 ILE B N 1
ATOM 4427 C CA . ILE B 1 280 ? -7.25 26 16.781 1 79.56 280 ILE B CA 1
ATOM 4428 C C . ILE B 1 280 ? -6.949 27.469 17.078 1 79.56 280 ILE B C 1
ATOM 4430 O O . ILE B 1 280 ? -7.105 28.328 16.219 1 79.56 280 ILE B O 1
ATOM 4434 N N . SER B 1 281 ? -6.824 27.609 18.375 1 80.31 281 SER B N 1
ATOM 4435 C CA . SER B 1 281 ? -6.418 28.953 18.797 1 80.31 281 SER B CA 1
ATOM 4436 C C . SER B 1 281 ? -5.215 28.875 19.734 1 80.31 281 SER B C 1
ATOM 4438 O O . SER B 1 281 ? -5.016 27.891 20.438 1 80.31 281 SER B O 1
ATOM 4440 N N . GLY B 1 282 ? -4.348 29.906 19.562 1 79.81 282 GLY B N 1
ATOM 4441 C CA . GLY B 1 282 ? -3.184 29.969 20.422 1 79.81 282 GLY B CA 1
ATOM 4442 C C . GLY B 1 282 ? -1.874 29.797 19.688 1 79.81 282 GLY B C 1
ATOM 4443 O O . GLY B 1 282 ? -1.834 29.875 18.453 1 79.81 282 GLY B O 1
ATOM 4444 N N . THR B 1 283 ? -0.801 29.891 20.438 1 81.56 283 THR B N 1
ATOM 4445 C CA . THR B 1 283 ? 0.538 29.719 19.891 1 81.56 283 THR B CA 1
ATOM 4446 C C . THR B 1 283 ? 1.062 28.312 20.156 1 81.56 283 THR B C 1
ATOM 4448 O O . THR B 1 283 ? 0.985 27.828 21.281 1 81.56 283 THR B O 1
ATOM 4451 N N . TYR B 1 284 ? 1.438 27.734 19.062 1 81.25 284 TYR B N 1
ATOM 4452 C CA . TYR B 1 284 ? 2.039 26.406 19.141 1 81.25 284 TYR B CA 1
ATOM 4453 C C . TYR B 1 284 ? 3.498 26.438 18.703 1 81.25 284 TYR B C 1
ATOM 4455 O O . TYR B 1 284 ? 3.791 26.406 17.5 1 81.25 284 TYR B O 1
ATOM 4463 N N . ASN B 1 285 ? 4.371 26.422 19.703 1 82.25 285 ASN B N 1
ATOM 4464 C CA . ASN B 1 285 ? 5.801 26.406 19.422 1 82.25 285 ASN B CA 1
ATOM 4465 C C . ASN B 1 285 ? 6.277 24.984 19.094 1 82.25 285 ASN B C 1
ATOM 4467 O O . ASN B 1 285 ? 5.695 24 19.547 1 82.25 285 ASN B O 1
ATOM 4471 N N . PRO B 1 286 ? 7.328 24.938 18.203 1 81.06 286 PRO B N 1
ATOM 4472 C CA . PRO B 1 286 ? 7.855 23.609 17.906 1 81.06 286 PRO B CA 1
ATOM 4473 C C . PRO B 1 286 ? 8.312 22.859 19.156 1 81.06 286 PRO B C 1
ATOM 4475 O O . PRO B 1 286 ? 8.883 23.469 20.062 1 81.06 286 PRO B O 1
ATOM 4478 N N . LEU B 1 287 ? 7.836 21.641 19.328 1 73.06 287 LEU B N 1
ATOM 4479 C CA . LEU B 1 287 ? 8.219 20.859 20.5 1 73.06 287 LEU B CA 1
ATOM 4480 C C . LEU B 1 287 ? 9.648 20.359 20.375 1 73.06 287 LEU B C 1
ATOM 4482 O O . LEU B 1 287 ? 10.328 20.141 21.391 1 73.06 287 LEU B O 1
ATOM 4486 N N . SER B 1 288 ? 10.148 19.75 19.297 1 61.16 288 SER B N 1
ATOM 4487 C CA . SER B 1 288 ? 11.547 19.328 19.172 1 61.16 288 SER B CA 1
ATOM 4488 C C . SER B 1 288 ? 12.328 20.281 18.297 1 61.16 288 SER B C 1
ATOM 4490 O O . SER B 1 288 ? 11.781 20.875 17.359 1 61.16 288 SER B O 1
ATOM 4492 N N . ASN B 1 289 ? 13.336 21.078 18.938 1 44.94 289 ASN B N 1
ATOM 4493 C CA . ASN B 1 289 ? 14.328 21.922 18.281 1 44.94 289 ASN B CA 1
ATOM 4494 C C . ASN B 1 289 ? 15.086 21.156 17.203 1 44.94 289 ASN B C 1
ATOM 4496 O O . ASN B 1 289 ? 16.109 20.531 17.469 1 44.94 289 ASN B O 1
ATOM 4500 N N . THR B 1 290 ? 14.586 20.422 16.5 1 40.12 290 THR B N 1
ATOM 4501 C CA . THR B 1 290 ? 15.617 19.906 15.602 1 40.12 290 THR B CA 1
ATOM 4502 C C . THR B 1 290 ? 16.172 21.031 14.727 1 40.12 290 THR B C 1
ATOM 4504 O O . THR B 1 290 ? 15.469 21.531 13.836 1 40.12 290 THR B O 1
ATOM 4507 N N . THR B 1 291 ? 16.984 21.906 15.219 1 31.73 291 THR B N 1
ATOM 4508 C CA . THR B 1 291 ? 17.875 22.766 14.445 1 31.73 291 THR B CA 1
ATOM 4509 C C . THR B 1 291 ? 18.469 22 13.266 1 31.73 291 THR B C 1
ATOM 4511 O O . THR B 1 291 ? 19.141 21 13.453 1 31.73 291 THR B O 1
ATOM 4514 N N . CYS B 1 292 ? 17.891 21.938 12.211 1 30.62 292 CYS B N 1
ATOM 4515 C CA . CYS B 1 292 ? 18.766 21.688 11.07 1 30.62 292 CYS B CA 1
ATOM 4516 C C . CYS B 1 292 ? 20.062 22.484 11.195 1 30.62 292 CYS B C 1
ATOM 4518 O O . CYS B 1 292 ? 20.078 23.703 11.039 1 30.62 292 CYS B O 1
ATOM 4520 N N . THR B 1 293 ? 20.922 22.188 12.211 1 25.64 293 THR B N 1
ATOM 4521 C CA . THR B 1 293 ? 22.297 22.656 11.961 1 25.64 293 THR B CA 1
ATOM 4522 C C . THR B 1 293 ? 22.875 21.984 10.727 1 25.64 293 THR B C 1
ATOM 4524 O O . THR B 1 293 ? 22.672 20.781 10.508 1 25.64 293 THR B O 1
#

InterPro domains:
  IPR029034 Cystine-knot cytokine [SSF57501] (125-264)

Nearest PDB structures (foldseek):
  7uwj-assembly1_B  TM=7.007E-01  e=3.024E-03  Homo sapiens
  8dyg-assembly1_A  TM=7.381E-01  e=1.124E-02  Homo sapiens
  6hg4-assembly1_A-2  TM=7.087E-01  e=5.626E-02  Homo sapiens
  1sg1-assembly1_A  TM=7.044E-01  e=5.300E-02  Homo sapiens
  4ec7-assembly1_B  TM=4.868E-01  e=4.432E-02  Naja atra

Sequence (586 aa):
MKFIFILVLFGHINFSGSQTCQCIQPDPSAFNCLGYDSKLQADTIDEAIASFPDLSMNDPNADQTQSDVGCVSQQCQDCRKDMRKQLQKVGLLAKDINDIISTQVDTNSTCTKYRFSIDKQKQSNKEDDDDSDSDESEEKEEHKKKKEKKHKRDKRQAMPMGTVNSTDPNLIGTRFTISCAHKGTAVDPTGTVSLCSSCWVWRRLPDNYRPQYINELVCDNTDGDCLSGYATCTIGHRTFEATRNDNGVMTQVSLTAGSYCECRISKSSSLQSLVDGNGISGTYNPLSNTTCTMKFIFILVLFGHINFSGSQTCQCIQPDPSAFNCLGYDSKLQADTIDEAIASFPDLSMNDPNADQTQSDVGCVSQQCQDCRKDMRKQLQKVGLLAKDINDIISTQVDTNSTCTKYRFSIDKQKQSNKEDDDDSDSDESEEKEEHKKKKEKKHKRDKRQAMPMGTVNSTDPNLIGTRFTISCAHKGTAVDPTGTVSLCSSCWVWRRLPDNYRPQYINELVCDNTDGDCLSGYATCTIGHRTFEATRNDNGVMTQVSLTAGSYCECRISKSSSLQSLVDGNGISGTYNPLSNTTCT

=== Feature glossary ===
The record interleaves many kinds of information about one protein. Here is each kind framed as the question it answers.

Q: Are the domains correctly placed relative to each other?
A: Predicted aligned error is AlphaFold's pairwise confidence. Unlike pLDDT (per-residue), PAE is per-residue-pair and captures whether two parts of the structure are correctly placed relative to each other. Units are ångströms of expected positional error.

Q: Which residues are in helices, strands, or loops?
A: Eight-state secondary structure (DSSP): H is the canonical α-helix, G the tighter 3₁₀-helix, I the wider π-helix; E/B are β-structure, T and S are turns and bends, and '-' is everything else. DSSP derives these from the pattern of main-chain N–H···O=C hydrogen bonds, not from the sequence.

Q: What if only a Cα trace is available?
A: P-SEA three-state annotation labels each residue as helix, strand, or coil based purely on the geometry of the Cα trace. It serves as a fallback when the full backbone (and thus DSSP) is unavailable.

Q: What are the backbone torsion angles?
A: φ (phi) and ψ (psi) are the two rotatable backbone dihedrals per residue: φ is the C(i-1)–N–Cα–C torsion, ψ is the N–Cα–C–N(i+1) torsion, both in degrees on (−180°, 180°]. α-helical residues cluster near (−60°, −45°); β-strand residues near (−120°, +130°). A Ramachandran plot is simply a scatter of (φ, ψ) for every residue.

Q: What known structures does this most resemble?
A: Structural nearest neighbors (via Foldseek easy-search vs the PDB). Reported per hit: target PDB id, E-value, and alignment TM-score. A TM-score above ~0.5 is the conventional threshold for 'same fold'.

Q: What family and function is it annotated with?
A: Database cross-references. InterPro integrates a dozen domain/family signature databases into unified entries with residue-range hits. GO terms attach function/process/location labels with evidence codes. CATH codes position the fold in a four-level structural taxonomy. Organism is the NCBI-taxonomy species name.

Q: Which residues are buried vs exposed?
A: Solvent accessibility: the surface area of each residue that a 1.4 Å water probe can touch, in Å². When only backbone atoms are present the absolute values are lower than full-atom SASA (side chains contribute most of the area) and are flagged as backbone-only.

Q: What do the diagnostic plots show?
A: Three diagnostic plots accompany the record. The Cα contact map visualizes the tertiary structure as a 2D adjacency matrix (8 Å cutoff, sequence-local contacts suppressed). The Ramachandran plot shows the distribution of backbone (φ, ψ) torsions, with points in the α and β basins reflecting secondary structure content. The PAE plot shows AlphaFold's inter-residue confidence as a color matrix.

Q: What is the amino-acid chain?
A: The amino-acid sequence is the protein's primary structure: the linear order of residues from the N-terminus to the C-terminus, written in one-letter code. Everything else here — the 3D coordinates, the secondary structure, the domain annotations — is ultimately a consequence of this string.

Q: What do the rendered images show?
A: The six renders are orthographic views along the three Cartesian axes in both directions. Representation (cartoon, sticks, or surface) and color scheme (sequence-rainbow or by-chain) vary across proteins so the training set covers all the common visu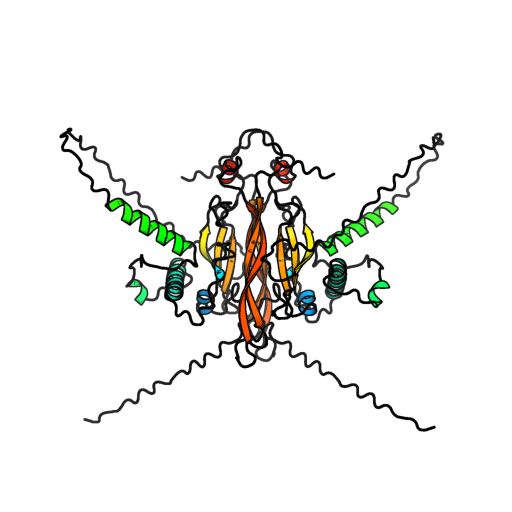alization conventions.

Q: Where is each backbone atom in 3D?
A: The mmCIF table is the protein's shape written out atom by atom. For each backbone N, Cα, C, and carbonyl O, it records an (x, y, z) coordinate triple in Å plus the residue type, chain letter, and residue number.

Q: How mobile is each atom in the crystal?
A: For experimental (PDB) structures, the B-factor (temperature factor) quantifies the positional spread of each atom in the crystal — a combination of thermal vibration and static disorder — in units of Å². High B-factors mark flexible loops or poorly resolved regions; low B-factors mark the rigid, well-ordered core.

Q: How big and how compact is the whole molecule?
A: Three whole-structure scalars: the radius of gyration (RMS distance of Cα from centroid, in Å), the count of Cα–Cα contacts (pairs closer than 8 Å and separated by more than four residues in sequence — i.e. tertiary, not local, contacts), and the bounding-box dimensions. Together they distinguish compact globular folds from extended fibres or disordered chains.

Q: What does the local fold look like, residue by residue?
A: A 3Di character summarizes, for each residue, the relative orientation of the Cα frame of its nearest spatial neighbor. Because it encodes fold topology rather than chemistry, 3Di alignments detect remote structural similarity that sequence alignment misses.

Q: How confident is the AlphaFold model at each residue?
A: For AlphaFold models, the B-factor field carries pLDDT — the model's own estimate of local accuracy on a 0–100 scale. Regions with pLDDT<50 should be treated as essentially unmodeled; they often correspond to intrinsically disordered segments.